Protein AF-A0A644VCB1-F1 (afdb_monomer_lite)

pLDDT: mean 90.89, std 13.9, range [33.66, 98.94]

Sequence (619 aa):
MIISIHKISQIKKRYLCLFLIILLVLPVFPAEDLDFEIKGLTIEVPFPDEVDDFCCFIENHLAKTGVNTILLRIDYHFNFNTHPEVSSSRALDIVQVKKIVKACKNNQIALVPLMNLLGHQSTAFHPHGLLKAYPEFDETGWIHYADSNSLRDKDGLYPGRLYKKSYCPSNRSLHKITESLISEIIDAFECNVFSAGMDEVLYIGECQQCKETGKTKAELFAAEVNRINKIVNKKKCNLWIWGDRLLNADQWGLGMWSASENSTHMAIQLIDKDITILDWHYKTAPLTPVYFAMNGFNVISCPGKYADVALNHMNNLITYKKSAEDNMQSLFKGYIVTHWGRSYNFMKEFVLEHQGLATDLETSAASFFAMQKKLNTYNQEQIIQKKRKSFNRSIYVSENGSDVNDGTKRQPVYTLNKAVNLSSSGDTIRIHGIVFSTDLIISNRRDLVLIGEGVNTTYLQPSKDLKKSKCRILNISNAGQVQIKDLTIRGGNAISQKHDHKFGGNIYVKNSELILENIQIEDGIAERGGGIYIDGTNKGKKHKFRHTRFKGNQTVSNLGSDCYITSNRYNETFIVVDEQTQSDNLNNKKQTSWFIKPHIIKETNKIQNCNIEYIKTIQ

Structure (mmCIF, N/CA/C/O backbone):
data_AF-A0A644VCB1-F1
#
_entry.id   AF-A0A644VCB1-F1
#
loop_
_atom_site.group_PDB
_atom_site.id
_atom_site.type_symbol
_atom_site.label_atom_id
_atom_site.label_alt_id
_atom_site.label_comp_id
_atom_site.label_asym_id
_atom_site.label_entity_id
_atom_site.label_seq_id
_atom_site.pdbx_PDB_ins_code
_atom_site.Cartn_x
_atom_site.Cartn_y
_atom_site.Cartn_z
_atom_site.occupancy
_atom_site.B_iso_or_equiv
_atom_site.auth_seq_id
_atom_site.auth_comp_id
_atom_site.auth_asym_id
_atom_site.auth_atom_id
_atom_site.pdbx_PDB_model_num
ATOM 1 N N . MET A 1 1 ? -59.896 -46.098 12.170 1.00 40.66 1 MET A N 1
ATOM 2 C CA . MET A 1 1 ? -58.878 -45.671 11.188 1.00 40.66 1 MET A CA 1
ATOM 3 C C . MET A 1 1 ? -58.224 -44.400 11.721 1.00 40.66 1 MET A C 1
ATOM 5 O O . MET A 1 1 ? -58.751 -43.310 11.561 1.00 40.66 1 MET A O 1
ATOM 9 N N . ILE A 1 2 ? -57.156 -44.587 12.502 1.00 44.47 2 ILE A N 1
ATOM 10 C CA . ILE A 1 2 ? -56.385 -43.550 13.200 1.00 44.47 2 ILE A CA 1
ATOM 11 C C . ILE A 1 2 ? -55.161 -43.253 12.341 1.00 44.47 2 ILE A C 1
ATOM 13 O O . ILE A 1 2 ? -54.218 -44.031 12.370 1.00 44.47 2 ILE A O 1
ATOM 17 N N . ILE A 1 3 ? -55.179 -42.162 11.580 1.00 34.78 3 ILE A N 1
ATOM 18 C CA . ILE A 1 3 ? -54.004 -41.513 10.972 1.00 34.78 3 ILE A CA 1
ATOM 19 C C . ILE A 1 3 ? -54.448 -40.058 10.728 1.00 34.78 3 ILE A C 1
ATOM 21 O O . ILE A 1 3 ? -55.492 -39.851 10.134 1.00 34.78 3 ILE A O 1
ATOM 25 N N . SER A 1 4 ? -53.786 -38.965 11.090 1.00 39.28 4 SER A N 1
ATOM 26 C CA . SER A 1 4 ? -52.688 -38.661 12.004 1.00 39.28 4 SER A CA 1
ATOM 27 C C . SER A 1 4 ? -52.606 -37.126 11.990 1.00 39.28 4 SER A C 1
ATOM 29 O O . SER A 1 4 ? -51.997 -36.534 11.099 1.00 39.28 4 SER A O 1
ATOM 31 N N . ILE A 1 5 ? -53.229 -36.453 12.966 1.00 42.09 5 ILE A N 1
ATOM 32 C CA . ILE A 1 5 ? -53.143 -34.983 13.147 1.00 42.09 5 ILE A CA 1
ATOM 33 C C . ILE A 1 5 ? -51.704 -34.553 13.541 1.00 42.09 5 ILE A C 1
ATOM 35 O O . ILE A 1 5 ? -51.363 -33.374 13.608 1.00 42.09 5 ILE A O 1
ATOM 39 N N . HIS A 1 6 ? -50.794 -35.517 13.705 1.00 43.31 6 HIS A N 1
ATOM 40 C CA . HIS A 1 6 ? -49.403 -35.319 14.094 1.00 43.31 6 HIS A CA 1
ATOM 41 C C . HIS A 1 6 ? -48.482 -34.786 12.977 1.00 43.31 6 HIS A C 1
ATOM 43 O O . HIS A 1 6 ? -47.441 -34.206 13.285 1.00 43.31 6 HIS A O 1
ATOM 49 N N . LYS A 1 7 ? -48.842 -34.910 11.688 1.00 40.31 7 LYS A N 1
ATOM 50 C CA . LYS A 1 7 ? -47.944 -34.507 10.580 1.00 40.31 7 LYS A CA 1
ATOM 51 C C . LYS A 1 7 ? -47.973 -33.016 10.215 1.00 40.31 7 LYS A C 1
ATOM 53 O O . LYS A 1 7 ? -46.977 -32.509 9.713 1.00 40.31 7 LYS A O 1
ATOM 58 N N . ILE A 1 8 ? -49.048 -32.283 10.516 1.00 40.53 8 ILE A N 1
ATOM 59 C CA . ILE A 1 8 ? -49.167 -30.853 10.143 1.00 40.53 8 ILE A CA 1
ATOM 60 C C . ILE A 1 8 ? -48.507 -29.926 11.191 1.00 40.53 8 ILE A C 1
ATOM 62 O O . ILE A 1 8 ? -48.035 -28.838 10.861 1.00 40.53 8 ILE A O 1
ATOM 66 N N . SER A 1 9 ? -48.370 -30.387 12.440 1.00 44.34 9 SER A N 1
ATOM 67 C CA . SER A 1 9 ? -47.735 -29.645 13.545 1.00 44.34 9 SER A CA 1
ATOM 68 C C . SER A 1 9 ? -46.199 -29.595 13.451 1.00 44.34 9 SER A C 1
ATOM 70 O O . SER A 1 9 ? -45.583 -28.570 13.751 1.00 44.34 9 SER A O 1
ATOM 72 N N . GLN A 1 10 ? -45.557 -30.664 12.962 1.00 44.41 10 GLN A N 1
ATOM 73 C CA . GLN A 1 10 ? -44.092 -30.708 12.837 1.00 44.41 10 GLN A CA 1
ATOM 74 C C . GLN A 1 10 ? -43.550 -29.899 11.650 1.00 44.41 10 GLN A C 1
ATOM 76 O O . GLN A 1 10 ? -42.448 -29.357 11.733 1.00 44.41 10 GLN A O 1
ATOM 81 N N . ILE A 1 11 ? -44.325 -29.762 10.570 1.00 45.88 11 ILE A N 1
ATOM 82 C CA . ILE A 1 11 ? -43.892 -29.049 9.361 1.00 45.88 11 ILE A CA 1
ATOM 83 C C . ILE A 1 11 ? -43.865 -27.531 9.612 1.00 45.88 11 ILE A C 1
ATOM 85 O O . ILE A 1 11 ? -42.873 -26.883 9.292 1.00 45.88 11 ILE A O 1
ATOM 89 N N . LYS A 1 12 ? -44.861 -26.960 10.310 1.00 42.44 12 LYS A N 1
ATOM 90 C CA . LYS A 1 12 ? -44.852 -25.527 10.673 1.00 42.44 12 LYS A CA 1
ATOM 91 C C . LYS A 1 12 ? -43.760 -25.159 11.690 1.00 42.44 12 LYS A C 1
ATOM 93 O O . LYS A 1 12 ? -43.195 -24.075 11.591 1.00 42.44 12 LYS A O 1
ATOM 98 N N . LYS A 1 13 ? -43.398 -26.060 12.616 1.00 43.19 13 LYS A N 1
ATOM 99 C CA . LYS A 1 13 ? -42.286 -25.834 13.565 1.00 43.19 13 LYS A CA 1
ATOM 100 C C . LYS A 1 13 ? -40.906 -25.867 12.898 1.00 43.19 13 LYS A C 1
ATOM 102 O O . LYS A 1 13 ? -40.042 -25.090 13.287 1.00 43.19 13 LYS A O 1
ATOM 107 N N . ARG A 1 14 ? -40.699 -26.705 11.872 1.00 45.50 14 ARG A N 1
ATOM 108 C CA . ARG A 1 14 ? -39.418 -26.774 11.141 1.00 45.50 14 ARG A CA 1
ATOM 109 C C . ARG A 1 14 ? -39.143 -25.531 10.291 1.00 45.50 14 ARG A C 1
ATOM 111 O O . ARG A 1 14 ? -38.015 -25.052 10.305 1.00 45.50 14 ARG A O 1
ATOM 118 N N . TYR A 1 15 ? -40.155 -24.968 9.629 1.00 46.84 15 TYR A N 1
ATOM 119 C CA . TYR A 1 15 ? -39.976 -23.732 8.856 1.00 46.84 15 TYR A CA 1
ATOM 120 C C . TYR A 1 15 ? -39.891 -22.482 9.738 1.00 46.84 15 TYR A C 1
ATOM 122 O O . TYR A 1 15 ? -39.108 -21.594 9.427 1.00 46.84 15 TYR A O 1
ATOM 130 N N . LEU A 1 16 ? -40.594 -22.437 10.877 1.00 44.12 16 LEU A N 1
ATOM 131 C CA . LEU A 1 16 ? -40.468 -21.328 11.830 1.00 44.12 16 LEU A CA 1
ATOM 132 C C . LEU A 1 16 ? -39.083 -21.312 12.507 1.00 44.12 16 LEU A C 1
ATOM 134 O O . LEU A 1 16 ? -38.507 -20.244 12.671 1.00 44.12 16 LEU A O 1
ATOM 138 N N . CYS A 1 17 ? -38.501 -22.479 12.818 1.00 43.59 17 CYS A N 1
ATOM 139 C CA . CYS A 1 17 ? -37.120 -22.569 13.306 1.00 43.59 17 CYS A CA 1
ATOM 140 C C . CYS A 1 17 ? -36.078 -22.221 12.230 1.00 43.59 17 CYS A C 1
ATOM 142 O O . CYS A 1 17 ? -35.104 -21.553 12.559 1.00 43.59 17 CYS A O 1
ATOM 144 N N . LEU A 1 18 ? -36.272 -22.601 10.957 1.00 40.84 18 LEU A N 1
ATOM 145 C CA . LEU A 1 18 ? -35.350 -22.196 9.883 1.00 40.84 18 LEU A CA 1
ATOM 146 C C . LEU A 1 18 ? -35.414 -20.687 9.593 1.00 40.84 18 LEU A C 1
ATOM 148 O O . LEU A 1 18 ? -34.377 -20.071 9.370 1.00 40.84 18 LEU A O 1
ATOM 152 N N . PHE A 1 19 ? -36.601 -20.075 9.650 1.00 41.50 19 PHE A N 1
ATOM 153 C CA . PHE A 1 19 ? -36.758 -18.633 9.428 1.00 41.50 19 PHE A CA 1
ATOM 154 C C . PHE A 1 19 ? -36.229 -17.796 10.607 1.00 41.50 19 PHE A C 1
ATOM 156 O O . PHE A 1 19 ? -35.664 -16.728 10.393 1.00 41.50 19 PHE A O 1
ATOM 163 N N . LEU A 1 20 ? -36.332 -18.299 11.848 1.00 40.00 20 LEU A N 1
ATOM 164 C CA . LEU A 1 20 ? -35.730 -17.658 13.026 1.00 40.00 20 LEU A CA 1
ATOM 165 C C . LEU A 1 20 ? -34.201 -17.801 13.088 1.00 40.00 20 LEU A C 1
ATOM 167 O O . LEU A 1 20 ? -33.546 -16.908 13.616 1.00 40.00 20 LEU A O 1
ATOM 171 N N . ILE A 1 21 ? -33.619 -18.874 12.541 1.00 40.72 21 ILE A N 1
ATOM 172 C CA . ILE A 1 21 ? -32.155 -19.043 12.493 1.00 40.72 21 ILE A CA 1
ATOM 173 C C . ILE A 1 21 ? -31.525 -18.127 11.429 1.00 40.72 21 ILE A C 1
ATOM 175 O O . ILE A 1 21 ? -30.433 -17.611 11.645 1.00 40.72 21 ILE A O 1
ATOM 179 N N . ILE A 1 22 ? -32.229 -17.849 10.326 1.00 36.19 22 ILE A N 1
ATOM 180 C CA . ILE A 1 22 ? -31.729 -16.969 9.254 1.00 36.19 22 ILE A CA 1
ATOM 181 C C . ILE A 1 22 ? -31.828 -15.475 9.631 1.00 36.19 22 ILE A C 1
ATOM 183 O O . ILE A 1 22 ? -31.007 -14.680 9.184 1.00 36.19 22 ILE A O 1
ATOM 187 N N . LEU A 1 23 ? -32.749 -15.084 10.520 1.00 38.03 23 LEU A N 1
ATOM 188 C CA . LEU A 1 23 ? -32.865 -13.700 11.018 1.00 38.03 23 LEU A CA 1
ATOM 189 C C . LEU A 1 23 ? -31.932 -13.357 12.198 1.00 38.03 23 LEU A C 1
ATOM 191 O O . LEU A 1 23 ? -31.845 -12.191 12.579 1.00 38.03 23 LEU A O 1
ATOM 195 N N . LEU A 1 24 ? -31.222 -14.338 12.770 1.00 36.50 24 LEU A N 1
ATOM 196 C CA . LEU A 1 24 ? -30.307 -14.148 13.910 1.00 36.50 24 LEU A CA 1
ATOM 197 C C . LEU A 1 24 ? -28.827 -14.020 13.522 1.00 36.50 24 LEU A C 1
ATOM 199 O O . LEU A 1 24 ? -27.982 -13.837 14.395 1.00 36.50 24 LEU A O 1
ATOM 203 N N . VAL A 1 25 ? -28.510 -14.053 12.228 1.00 36.47 25 VAL A N 1
ATOM 204 C CA . VAL A 1 25 ? -27.163 -13.779 11.719 1.00 36.47 25 VAL A CA 1
ATOM 205 C C . VAL A 1 25 ? -27.254 -12.621 10.736 1.00 36.47 25 VAL A C 1
ATOM 207 O O . VAL A 1 25 ? -27.062 -12.781 9.536 1.00 36.47 25 VAL A O 1
ATOM 210 N N . LEU A 1 26 ? -27.561 -11.424 11.242 1.00 33.97 26 LEU A N 1
ATOM 211 C CA . LEU A 1 26 ? -27.064 -10.241 10.549 1.00 33.97 26 LEU A CA 1
ATOM 212 C C . LEU A 1 26 ? -25.538 -10.315 10.661 1.00 33.97 26 LEU A C 1
ATOM 214 O O . LEU A 1 26 ? -25.033 -10.329 11.789 1.00 33.97 26 LEU A O 1
ATOM 218 N N . PRO A 1 27 ? -24.793 -10.405 9.547 1.00 33.66 27 PRO A N 1
ATOM 219 C CA . PRO A 1 27 ? -23.355 -10.261 9.607 1.00 33.66 27 PRO A CA 1
ATOM 220 C C . PRO A 1 27 ? -23.097 -8.858 10.153 1.00 33.66 27 PRO A C 1
ATOM 222 O O . PRO A 1 27 ? -23.294 -7.850 9.476 1.00 33.66 27 PRO A O 1
ATOM 225 N N . VAL A 1 28 ? -22.677 -8.781 11.415 1.00 37.81 28 VAL A N 1
ATOM 226 C CA . VAL A 1 28 ? -21.895 -7.641 11.872 1.00 37.81 28 VAL A CA 1
ATOM 227 C C . VAL A 1 28 ? -20.602 -7.774 11.093 1.00 37.81 28 VAL A C 1
ATOM 229 O O . VAL A 1 28 ? -19.677 -8.441 11.549 1.00 37.81 28 VAL A O 1
ATOM 232 N N . PHE A 1 29 ? -20.572 -7.232 9.876 1.00 36.34 29 PHE A N 1
ATOM 233 C CA . PHE A 1 29 ? -19.338 -7.142 9.126 1.00 36.34 29 PHE A CA 1
ATOM 234 C C . PHE A 1 29 ? -18.370 -6.365 10.028 1.00 36.34 29 PHE A C 1
ATOM 236 O O . PHE A 1 29 ? -18.670 -5.223 10.423 1.00 36.34 29 PHE A O 1
ATOM 243 N N . PRO A 1 30 ? -17.253 -6.971 10.478 1.00 44.34 30 PRO A N 1
ATOM 244 C CA . PRO A 1 30 ? -16.171 -6.162 11.002 1.00 44.34 30 PRO A CA 1
ATOM 245 C C . PRO A 1 30 ? -15.875 -5.097 9.941 1.00 44.34 30 PRO A C 1
ATOM 247 O O . PRO A 1 30 ? -16.006 -5.352 8.748 1.00 44.34 30 PRO A O 1
ATOM 250 N N . ALA A 1 31 ? -15.570 -3.876 10.388 1.00 49.31 31 ALA A N 1
ATOM 251 C CA . ALA A 1 31 ? -15.058 -2.908 9.430 1.00 49.31 31 ALA A CA 1
ATOM 252 C C . ALA A 1 31 ? -13.756 -3.542 8.954 1.00 49.31 31 ALA A C 1
ATOM 254 O O . ALA A 1 31 ? -12.942 -3.897 9.808 1.00 49.31 31 ALA A O 1
ATOM 255 N N . GLU A 1 32 ? -13.670 -3.825 7.662 1.00 62.38 32 GLU A N 1
ATOM 256 C CA . GLU A 1 32 ? -12.517 -4.499 7.091 1.00 62.38 32 GLU A CA 1
ATOM 257 C C . GLU A 1 32 ? -11.296 -3.621 7.374 1.00 62.38 32 GLU A C 1
ATOM 259 O O . GLU A 1 32 ? -11.372 -2.391 7.263 1.00 62.38 32 GLU A O 1
ATOM 264 N N . ASP A 1 33 ? -10.220 -4.236 7.863 1.00 81.31 33 ASP A N 1
ATOM 265 C CA . ASP A 1 33 ? -8.967 -3.520 8.061 1.00 81.31 33 ASP A CA 1
ATOM 266 C C . ASP A 1 33 ? -8.585 -2.869 6.729 1.00 81.31 33 ASP A C 1
ATOM 268 O O . ASP A 1 33 ? -8.744 -3.473 5.666 1.00 81.31 33 ASP A O 1
ATOM 272 N N . LEU A 1 34 ? -8.113 -1.620 6.771 1.00 88.62 34 LEU A N 1
ATOM 273 C CA . LEU A 1 34 ? -7.660 -0.969 5.553 1.00 88.62 34 LEU A CA 1
ATOM 274 C C . LEU A 1 34 ? -6.485 -1.773 4.998 1.00 88.62 34 LEU A C 1
ATOM 276 O O . LEU A 1 34 ? -5.460 -1.917 5.670 1.00 88.62 34 LEU A O 1
ATOM 280 N N . ASP A 1 35 ? -6.631 -2.249 3.770 1.00 91.44 35 ASP A N 1
ATOM 281 C CA . ASP A 1 35 ? -5.588 -2.956 3.042 1.00 91.44 35 ASP A CA 1
ATOM 282 C C . ASP A 1 35 ? -5.525 -2.481 1.584 1.00 91.44 35 ASP A C 1
ATOM 284 O O . ASP A 1 35 ? -6.400 -1.757 1.094 1.00 91.44 35 ASP A O 1
ATOM 288 N N . PHE A 1 36 ? -4.457 -2.871 0.896 1.00 94.56 36 PHE A N 1
ATOM 289 C CA . PHE A 1 36 ? -4.221 -2.542 -0.502 1.00 94.56 36 PHE A CA 1
ATOM 290 C C . PHE A 1 36 ? -4.156 -3.803 -1.354 1.00 94.56 36 PHE A C 1
ATOM 292 O O . PHE A 1 36 ? -3.570 -4.809 -0.954 1.00 94.56 36 PHE A O 1
ATOM 299 N N . GLU A 1 37 ? -4.718 -3.706 -2.560 1.00 96.12 37 GLU A N 1
ATOM 300 C CA . GLU A 1 37 ? -4.681 -4.768 -3.569 1.00 96.12 37 GLU A CA 1
ATOM 301 C C . GLU A 1 37 ? -3.230 -5.147 -3.898 1.00 96.12 37 GLU A C 1
ATOM 303 O O . GLU A 1 37 ? -2.906 -6.326 -4.010 1.00 96.12 37 GLU A O 1
ATOM 308 N N . ILE A 1 38 ? -2.339 -4.151 -3.966 1.00 98.12 38 ILE A N 1
ATOM 309 C CA . ILE A 1 38 ? -0.922 -4.327 -4.287 1.00 98.12 38 ILE A CA 1
ATOM 310 C C . ILE A 1 38 ? -0.049 -3.835 -3.132 1.00 98.12 38 ILE A C 1
ATOM 312 O O . ILE A 1 38 ? -0.052 -2.655 -2.773 1.00 98.12 38 ILE A O 1
ATOM 316 N N . LYS A 1 39 ? 0.741 -4.761 -2.584 1.00 97.75 39 LYS A N 1
ATOM 317 C CA . LYS A 1 39 ? 1.805 -4.522 -1.605 1.00 97.75 39 LYS A CA 1
ATOM 318 C C . LYS A 1 39 ? 3.058 -5.203 -2.127 1.00 97.75 39 LYS A C 1
ATOM 320 O O . LYS A 1 39 ? 3.214 -6.417 -1.976 1.00 97.75 39 LYS A O 1
ATOM 325 N N . GLY A 1 40 ? 3.913 -4.440 -2.796 1.00 97.56 40 GLY A N 1
ATOM 326 C CA . GLY A 1 40 ? 5.020 -5.022 -3.539 1.00 97.56 40 GLY A CA 1
ATOM 327 C C . GLY A 1 40 ? 6.369 -4.354 -3.360 1.00 97.56 40 GLY A C 1
ATOM 328 O O . GLY A 1 40 ? 6.531 -3.353 -2.658 1.00 97.56 40 GLY A O 1
ATOM 329 N N . LEU A 1 41 ? 7.345 -4.954 -4.032 1.00 97.44 41 LEU A N 1
ATOM 330 C CA . LEU A 1 41 ? 8.732 -4.512 -4.109 1.00 97.44 41 LEU A CA 1
ATOM 331 C C . LEU A 1 41 ? 9.217 -4.669 -5.549 1.00 97.44 41 LEU A C 1
ATOM 333 O O . LEU A 1 41 ? 8.837 -5.630 -6.223 1.00 97.44 41 LEU A O 1
ATOM 337 N N . THR A 1 42 ? 10.081 -3.766 -6.006 1.00 97.19 42 THR A N 1
ATOM 338 C CA . THR A 1 42 ? 10.921 -4.061 -7.177 1.00 97.19 42 THR A CA 1
ATOM 339 C C . THR A 1 42 ? 12.223 -4.680 -6.734 1.00 97.19 42 THR A C 1
ATOM 341 O O . THR A 1 42 ? 12.829 -4.232 -5.764 1.00 97.19 42 THR A O 1
ATOM 344 N N . ILE A 1 43 ? 12.663 -5.701 -7.459 1.00 96.12 43 ILE A N 1
ATOM 345 C CA . ILE A 1 43 ? 13.941 -6.366 -7.213 1.00 96.12 43 ILE A CA 1
ATOM 346 C C . ILE A 1 43 ? 14.532 -6.742 -8.574 1.00 96.12 43 ILE A C 1
ATOM 348 O O . ILE A 1 43 ? 13.794 -7.063 -9.504 1.00 96.12 43 ILE A O 1
ATOM 352 N N . GLU A 1 44 ? 15.854 -6.664 -8.722 1.00 97.12 44 GLU A N 1
ATOM 353 C CA . GLU A 1 44 ? 16.533 -7.244 -9.887 1.00 97.12 44 GLU A CA 1
ATOM 354 C C . GLU A 1 44 ? 16.374 -8.769 -9.902 1.00 97.12 44 GLU A C 1
ATOM 356 O O . GLU A 1 44 ? 16.271 -9.405 -8.852 1.00 97.12 44 GLU A O 1
ATOM 361 N N . VAL A 1 45 ? 16.371 -9.377 -11.081 1.00 97.38 45 VAL A N 1
ATOM 362 C CA . VAL A 1 45 ? 16.502 -10.829 -11.193 1.00 97.38 45 VAL A CA 1
ATOM 363 C C . VAL A 1 45 ? 17.839 -11.297 -10.579 1.00 97.38 45 VAL A C 1
ATOM 365 O O . VAL A 1 45 ? 18.856 -10.615 -10.734 1.00 97.38 45 VAL A O 1
ATOM 368 N N . PRO A 1 46 ? 17.881 -12.414 -9.823 1.00 98.00 46 PRO A N 1
ATOM 369 C CA . PRO A 1 46 ? 19.141 -12.965 -9.324 1.00 98.00 46 PRO A CA 1
ATOM 370 C C . PRO A 1 46 ? 20.021 -13.472 -10.465 1.00 98.00 46 PRO A C 1
ATOM 372 O O . PRO A 1 46 ? 19.530 -13.813 -11.543 1.00 98.00 46 PRO A O 1
ATOM 375 N N . PHE A 1 47 ? 21.323 -13.590 -10.210 1.00 97.38 47 PHE A N 1
ATOM 376 C CA . PHE A 1 47 ? 22.173 -14.354 -11.115 1.00 97.38 47 PHE A CA 1
ATOM 377 C C . PHE A 1 47 ? 21.859 -15.859 -11.061 1.00 97.38 47 PHE A C 1
ATOM 379 O O . PHE A 1 47 ? 21.306 -16.331 -10.067 1.00 97.38 47 PHE A O 1
ATOM 386 N N . PRO A 1 48 ? 22.235 -16.630 -12.103 1.00 97.81 48 PRO A N 1
ATOM 387 C CA . PRO A 1 48 ? 22.027 -18.079 -12.182 1.00 97.81 48 PRO A CA 1
ATOM 388 C C . PRO A 1 48 ? 22.375 -18.879 -10.912 1.00 97.81 48 PRO A C 1
ATOM 390 O O . PRO A 1 48 ? 21.639 -19.778 -10.511 1.00 97.81 48 PRO A O 1
ATOM 393 N N . ASP A 1 49 ? 23.492 -18.539 -10.279 1.00 97.50 49 ASP A N 1
ATOM 394 C CA . ASP A 1 49 ? 24.046 -19.126 -9.055 1.00 97.50 49 ASP A CA 1
ATOM 395 C C . ASP A 1 49 ? 23.382 -18.621 -7.761 1.00 97.50 49 ASP A C 1
ATOM 397 O O . ASP A 1 49 ? 23.578 -19.215 -6.708 1.00 97.50 49 ASP A O 1
ATOM 401 N N . GLU A 1 50 ? 22.561 -17.572 -7.836 1.00 98.00 50 GLU A N 1
ATOM 402 C CA . GLU A 1 50 ? 21.846 -16.956 -6.707 1.00 98.00 50 GLU A CA 1
ATOM 403 C C . GLU A 1 50 ? 20.343 -17.325 -6.695 1.00 98.00 50 GLU A C 1
ATOM 405 O O . GLU A 1 50 ? 19.599 -16.900 -5.811 1.00 98.00 50 GLU A O 1
ATOM 410 N N . VAL A 1 51 ? 19.861 -18.112 -7.670 1.00 98.56 51 VAL A N 1
ATOM 411 C CA . VAL A 1 51 ? 18.428 -18.448 -7.830 1.00 98.56 51 VAL A CA 1
ATOM 412 C C . VAL A 1 51 ? 17.867 -19.205 -6.627 1.00 98.56 51 VAL A C 1
ATOM 414 O O . VAL A 1 51 ? 16.749 -18.920 -6.195 1.00 98.56 51 VAL A O 1
ATOM 417 N N . ASP A 1 52 ? 18.617 -20.165 -6.084 1.00 98.56 52 ASP A N 1
ATOM 418 C CA . ASP A 1 52 ? 18.147 -20.968 -4.950 1.00 98.56 52 ASP A CA 1
ATOM 419 C C . ASP A 1 52 ? 18.077 -20.121 -3.663 1.00 98.56 52 ASP A C 1
ATOM 421 O O . ASP A 1 52 ? 17.089 -20.208 -2.929 1.00 98.56 52 ASP A O 1
ATOM 425 N N . ASP A 1 53 ? 19.039 -19.215 -3.448 1.00 98.50 53 ASP A N 1
ATOM 426 C CA . ASP A 1 53 ? 19.000 -18.230 -2.356 1.00 98.50 53 ASP A CA 1
ATOM 427 C C . ASP A 1 53 ? 17.809 -17.275 -2.504 1.00 98.50 53 ASP A C 1
ATOM 429 O O . ASP A 1 53 ? 17.114 -16.987 -1.529 1.00 98.50 53 ASP A O 1
ATOM 433 N N . PHE A 1 54 ? 17.519 -16.832 -3.730 1.00 98.56 54 PHE A N 1
ATOM 434 C CA . PHE A 1 54 ? 16.368 -15.979 -4.022 1.00 98.56 54 PHE A CA 1
ATOM 435 C C . PHE A 1 54 ? 15.032 -16.678 -3.743 1.00 98.56 54 PHE A C 1
ATOM 437 O O . PHE A 1 54 ? 14.135 -16.088 -3.138 1.00 98.56 54 PHE A O 1
ATOM 444 N N . CYS A 1 55 ? 14.900 -17.955 -4.113 1.00 98.69 55 CYS A N 1
ATOM 445 C CA . CYS A 1 55 ? 13.712 -18.749 -3.789 1.00 98.69 55 CYS A CA 1
ATOM 446 C C . CYS A 1 55 ? 13.566 -18.939 -2.270 1.00 98.69 55 CYS A C 1
ATOM 448 O O . CYS A 1 55 ? 12.483 -18.726 -1.723 1.00 98.69 55 CYS A O 1
ATOM 450 N N . CYS A 1 56 ? 14.664 -19.254 -1.575 1.00 98.25 56 CYS A N 1
ATOM 451 C CA . CYS A 1 56 ? 14.694 -19.370 -0.118 1.00 98.25 56 CYS A CA 1
ATOM 452 C C . CYS A 1 56 ? 14.284 -18.055 0.566 1.00 98.25 56 CYS A C 1
ATOM 454 O O . CYS A 1 56 ? 13.504 -18.065 1.521 1.00 98.25 56 CYS A O 1
ATOM 456 N N . PHE A 1 57 ? 14.757 -16.917 0.055 1.00 98.31 57 PHE A N 1
ATOM 457 C CA . PHE A 1 57 ? 14.372 -15.591 0.524 1.00 98.31 57 PHE A CA 1
ATOM 458 C C . PHE A 1 57 ? 12.866 -15.338 0.375 1.00 98.31 57 PHE A C 1
ATOM 460 O O . PHE A 1 57 ? 12.227 -14.889 1.334 1.00 98.31 57 PHE A O 1
ATOM 467 N N . ILE A 1 58 ? 12.291 -15.661 -0.790 1.00 98.44 58 ILE A N 1
ATOM 468 C CA . ILE A 1 58 ? 10.851 -15.520 -1.041 1.00 98.44 58 ILE A CA 1
ATOM 469 C C . ILE A 1 58 ? 10.048 -16.305 0.003 1.00 98.44 58 ILE A C 1
ATOM 471 O O . ILE A 1 58 ? 9.171 -15.746 0.662 1.00 98.44 58 ILE A O 1
ATOM 475 N N . GLU A 1 59 ? 10.377 -17.584 0.176 1.00 97.56 59 GLU A N 1
ATOM 476 C CA . GLU A 1 59 ? 9.633 -18.518 1.027 1.00 97.56 59 GLU A CA 1
ATOM 477 C C . GLU A 1 59 ? 9.782 -18.204 2.522 1.00 97.56 59 GLU A C 1
ATOM 479 O O . GLU A 1 59 ? 8.814 -18.245 3.284 1.00 97.56 59 GLU A O 1
ATOM 484 N N . ASN A 1 60 ? 10.996 -17.873 2.966 1.00 95.75 60 ASN A N 1
ATOM 485 C CA . ASN A 1 60 ? 11.303 -17.805 4.393 1.00 95.75 60 ASN A CA 1
ATOM 486 C C . ASN A 1 60 ? 11.231 -16.406 4.991 1.00 95.75 60 ASN A C 1
ATOM 488 O O . ASN A 1 60 ? 11.063 -16.300 6.212 1.00 95.75 60 ASN A O 1
ATOM 492 N N . HIS A 1 61 ? 11.338 -15.363 4.168 1.00 95.69 61 HIS A N 1
ATOM 493 C CA . HIS A 1 61 ? 11.364 -13.977 4.624 1.00 95.69 61 HIS A CA 1
ATOM 494 C C . HIS A 1 61 ? 10.257 -13.161 3.976 1.00 95.69 61 HIS A C 1
ATOM 496 O O . HIS A 1 61 ? 9.387 -12.655 4.681 1.00 95.69 61 HIS A O 1
ATOM 502 N N . LEU A 1 62 ? 10.245 -13.065 2.648 1.00 96.19 62 LEU A N 1
ATOM 503 C CA . LEU A 1 62 ? 9.354 -12.143 1.953 1.00 96.19 62 LEU A CA 1
ATOM 504 C C . LEU A 1 62 ? 7.872 -12.475 2.182 1.00 96.19 62 LEU A C 1
ATOM 506 O O . LEU A 1 62 ? 7.102 -11.604 2.592 1.00 96.19 62 LEU A O 1
ATOM 510 N N . ALA A 1 63 ? 7.486 -13.743 2.010 1.00 95.00 63 ALA A N 1
ATOM 511 C CA . ALA A 1 63 ? 6.105 -14.206 2.160 1.00 95.00 63 ALA A CA 1
ATOM 512 C C . ALA A 1 63 ? 5.521 -13.950 3.562 1.00 95.00 63 ALA A C 1
ATOM 514 O O . ALA A 1 63 ? 4.321 -13.728 3.716 1.00 95.00 63 ALA A O 1
ATOM 515 N N . LYS A 1 64 ? 6.367 -13.899 4.600 1.00 94.06 64 LYS A N 1
ATOM 516 C CA . LYS A 1 64 ? 5.944 -13.656 5.992 1.00 94.06 64 LYS A CA 1
ATOM 517 C C . LYS A 1 64 ? 5.619 -12.193 6.290 1.00 94.06 64 LYS A C 1
ATOM 519 O O . LYS A 1 64 ? 5.216 -11.873 7.405 1.00 94.06 64 LYS A O 1
ATOM 524 N N . THR A 1 65 ? 5.809 -11.304 5.319 1.00 93.00 65 THR A N 1
ATOM 525 C CA . THR A 1 65 ? 5.620 -9.859 5.493 1.00 93.00 65 THR A CA 1
ATOM 526 C C . THR A 1 65 ? 4.353 -9.324 4.841 1.00 93.00 65 THR A C 1
ATOM 528 O O . THR A 1 65 ? 4.135 -8.124 4.881 1.00 93.00 65 THR A O 1
ATOM 531 N N . GLY A 1 66 ? 3.521 -10.171 4.228 1.00 91.19 66 GLY A N 1
ATOM 532 C CA . GLY A 1 66 ? 2.307 -9.721 3.538 1.00 91.19 66 GLY A CA 1
ATOM 533 C C . GLY A 1 66 ? 2.551 -9.070 2.170 1.00 91.19 66 GLY A C 1
ATOM 534 O O . GLY A 1 66 ? 1.607 -8.527 1.594 1.00 91.19 66 GLY A O 1
ATOM 535 N N . VAL A 1 67 ? 3.782 -9.134 1.640 1.00 96.50 67 VAL A N 1
ATOM 536 C CA . VAL A 1 67 ? 4.052 -8.846 0.223 1.00 96.50 67 VAL A CA 1
ATOM 537 C C . VAL A 1 67 ? 3.271 -9.821 -0.641 1.00 96.50 67 VAL A C 1
ATOM 539 O O . VAL A 1 67 ? 3.318 -11.027 -0.416 1.00 96.50 67 VAL A O 1
ATOM 542 N N . ASN A 1 68 ? 2.592 -9.289 -1.651 1.00 97.81 68 ASN A N 1
ATOM 543 C CA . ASN A 1 68 ? 1.816 -10.077 -2.603 1.00 97.81 68 ASN A CA 1
ATOM 544 C C . ASN A 1 68 ? 2.248 -9.858 -4.058 1.00 97.81 68 ASN A C 1
ATOM 546 O O . ASN A 1 68 ? 1.712 -10.512 -4.943 1.00 97.81 68 ASN A O 1
ATOM 550 N N . THR A 1 69 ? 3.197 -8.954 -4.319 1.00 98.75 69 THR A N 1
ATOM 551 C CA . THR A 1 69 ? 3.633 -8.607 -5.677 1.00 98.75 69 THR A CA 1
ATOM 552 C C . THR A 1 69 ? 5.142 -8.373 -5.723 1.00 98.75 69 THR A C 1
ATOM 554 O O . THR A 1 69 ? 5.674 -7.586 -4.942 1.00 98.75 69 THR A O 1
ATOM 557 N N . ILE A 1 70 ? 5.837 -9.006 -6.667 1.00 98.69 70 ILE A N 1
ATOM 558 C CA . ILE A 1 70 ? 7.233 -8.699 -7.006 1.00 98.69 70 ILE A CA 1
ATOM 559 C C . ILE A 1 70 ? 7.264 -8.152 -8.427 1.00 98.69 70 ILE A C 1
ATOM 561 O O . ILE A 1 70 ? 6.907 -8.858 -9.368 1.00 98.69 70 ILE A O 1
ATOM 565 N N . LEU A 1 71 ? 7.738 -6.917 -8.583 1.00 98.81 71 LEU A N 1
ATOM 566 C CA . LEU A 1 71 ? 8.083 -6.349 -9.882 1.00 98.81 71 LEU A CA 1
ATOM 567 C C . LEU A 1 71 ? 9.553 -6.682 -10.180 1.00 98.81 71 LEU A C 1
ATOM 569 O O . LEU A 1 71 ? 10.475 -6.019 -9.704 1.00 98.81 71 LEU A O 1
ATOM 573 N N . LEU A 1 72 ? 9.770 -7.777 -10.906 1.00 98.69 72 LEU A N 1
ATOM 574 C CA . LEU A 1 72 ? 11.087 -8.369 -11.121 1.00 98.69 72 LEU A CA 1
ATOM 575 C C . LEU A 1 72 ? 11.750 -7.765 -12.360 1.00 98.69 72 LEU A C 1
ATOM 577 O O . LEU A 1 72 ? 11.315 -8.026 -13.479 1.00 98.69 72 LEU A O 1
ATOM 581 N N . ARG A 1 73 ? 12.820 -6.990 -12.176 1.00 97.81 73 ARG A N 1
ATOM 582 C CA . ARG A 1 73 ? 13.581 -6.398 -13.286 1.00 97.81 73 ARG A CA 1
ATOM 583 C C . ARG A 1 73 ? 14.450 -7.464 -13.940 1.00 97.81 73 ARG A C 1
ATOM 585 O O . ARG A 1 73 ? 15.443 -7.897 -13.361 1.00 97.81 73 ARG A O 1
ATOM 592 N N . ILE A 1 74 ? 14.027 -7.900 -15.118 1.00 96.50 74 ILE A N 1
ATOM 593 C CA . ILE A 1 74 ? 14.678 -8.940 -15.915 1.00 96.50 74 ILE A CA 1
ATOM 594 C C . ILE A 1 74 ? 15.485 -8.307 -17.039 1.00 96.50 74 ILE A C 1
ATOM 596 O O . ILE A 1 74 ? 16.597 -8.753 -17.298 1.00 96.50 74 ILE A O 1
ATOM 600 N N . ASP A 1 75 ? 14.947 -7.279 -17.702 1.00 95.06 75 ASP A N 1
ATOM 601 C CA . ASP A 1 75 ? 15.559 -6.668 -18.886 1.00 95.06 75 ASP A CA 1
ATOM 602 C C . ASP A 1 75 ? 16.047 -7.744 -19.879 1.00 95.06 75 ASP A C 1
ATOM 604 O O . ASP A 1 75 ? 15.253 -8.543 -20.373 1.00 95.06 75 ASP A O 1
ATOM 608 N N . TYR A 1 76 ? 17.356 -7.815 -20.130 1.00 97.19 76 TYR A N 1
ATOM 609 C CA . TYR A 1 76 ? 17.981 -8.786 -21.033 1.00 97.19 76 TYR A CA 1
ATOM 610 C C . TYR A 1 76 ? 18.644 -9.970 -20.301 1.00 97.19 76 TYR A C 1
ATOM 612 O O . TYR A 1 76 ? 19.461 -10.699 -20.868 1.00 97.19 76 TYR A O 1
ATOM 620 N N . HIS A 1 77 ? 18.324 -10.182 -19.024 1.00 97.44 77 HIS A N 1
ATOM 621 C CA . HIS A 1 77 ? 18.840 -11.264 -18.177 1.00 97.44 77 HIS A CA 1
ATOM 622 C C . HIS A 1 77 ? 17.999 -12.549 -18.260 1.00 97.44 77 HIS A C 1
ATOM 624 O O . HIS A 1 77 ? 17.852 -13.282 -17.283 1.00 97.44 77 HIS A O 1
ATOM 630 N N . PHE A 1 78 ? 17.497 -12.859 -19.455 1.00 98.12 78 PHE A N 1
ATOM 631 C CA . PHE A 1 78 ? 16.810 -14.104 -19.787 1.00 98.12 78 PHE A CA 1
ATOM 632 C C . PHE A 1 78 ? 17.356 -14.677 -21.102 1.00 98.12 78 PHE A C 1
ATOM 634 O O . PHE A 1 78 ? 17.685 -13.921 -22.019 1.00 98.12 78 PHE A O 1
ATOM 641 N N . ASN A 1 79 ? 17.515 -16.000 -21.173 1.00 97.56 79 ASN A N 1
ATOM 642 C CA . ASN A 1 79 ? 17.998 -16.699 -22.363 1.00 97.56 79 ASN A CA 1
ATOM 643 C C . ASN A 1 79 ? 16.854 -16.854 -23.366 1.00 97.56 79 ASN A C 1
ATOM 645 O O . ASN A 1 79 ? 16.077 -17.805 -23.288 1.00 97.56 79 ASN A O 1
ATOM 649 N N . PHE A 1 80 ? 16.762 -15.904 -24.296 1.00 98.00 80 PHE A N 1
ATOM 650 C CA . PHE A 1 80 ? 15.744 -15.900 -25.336 1.00 98.00 80 PHE A CA 1
ATOM 651 C C . PHE A 1 80 ? 16.065 -16.954 -26.395 1.00 98.00 80 PHE A C 1
ATOM 653 O O . PHE A 1 80 ? 17.178 -17.015 -26.911 1.00 98.00 80 PHE A O 1
ATOM 660 N N . ASN A 1 81 ? 15.074 -17.755 -26.767 1.00 97.44 81 ASN A N 1
ATOM 661 C CA . ASN A 1 81 ? 15.166 -18.699 -27.876 1.00 97.44 81 ASN A CA 1
ATOM 662 C C . ASN A 1 81 ? 14.934 -18.002 -29.216 1.00 97.44 81 ASN A C 1
ATOM 664 O O . ASN A 1 81 ? 15.537 -18.375 -30.220 1.00 97.44 81 ASN A O 1
ATOM 668 N N . THR A 1 82 ? 14.041 -17.008 -29.238 1.00 97.19 82 THR A N 1
ATOM 669 C CA . THR A 1 82 ? 13.677 -16.276 -30.460 1.00 97.19 82 THR A CA 1
ATOM 670 C C . THR A 1 82 ? 14.785 -15.338 -30.939 1.00 97.19 82 THR A C 1
ATOM 672 O O . THR A 1 82 ? 15.003 -15.239 -32.144 1.00 97.19 82 THR A O 1
ATOM 675 N N . HIS A 1 83 ? 15.496 -14.702 -30.002 1.00 97.56 83 HIS A N 1
ATOM 676 C CA . HIS A 1 83 ? 16.595 -13.763 -30.260 1.00 97.56 83 HIS A CA 1
ATOM 677 C C . HIS A 1 83 ? 17.748 -13.947 -29.254 1.00 97.56 83 HIS A C 1
ATOM 679 O O . HIS A 1 83 ? 17.951 -13.089 -28.386 1.00 97.56 83 HIS A O 1
ATOM 685 N N . PRO A 1 84 ? 18.507 -15.059 -29.326 1.00 97.75 84 PRO A N 1
ATOM 686 C CA . PRO A 1 84 ? 19.589 -15.348 -28.379 1.00 97.75 84 PRO A CA 1
ATOM 687 C C . PRO A 1 84 ? 20.673 -14.261 -28.322 1.00 97.75 84 PRO A C 1
ATOM 689 O O . PRO A 1 84 ? 21.309 -14.061 -27.290 1.00 97.75 84 PRO A O 1
ATOM 692 N N . GLU A 1 85 ? 20.881 -13.530 -29.418 1.00 97.69 85 GLU A N 1
ATOM 693 C CA . GLU A 1 85 ? 21.844 -12.431 -29.535 1.00 97.69 85 GLU A CA 1
ATOM 694 C C . GLU A 1 85 ? 21.547 -11.229 -28.621 1.00 97.69 85 GLU A C 1
ATOM 696 O O . GLU A 1 85 ? 22.450 -10.440 -28.332 1.00 97.69 85 GLU A O 1
ATOM 701 N N . VAL A 1 86 ? 20.305 -11.098 -28.146 1.00 97.81 86 VAL A N 1
ATOM 702 C CA . VAL A 1 86 ? 19.869 -10.032 -27.232 1.00 97.81 86 VAL A CA 1
ATOM 703 C C . VAL A 1 86 ? 20.189 -10.375 -25.770 1.00 97.81 86 VAL A C 1
ATOM 705 O O . VAL A 1 86 ? 20.319 -9.474 -24.940 1.00 97.81 86 VAL A O 1
ATOM 708 N N . SER A 1 87 ? 20.355 -11.656 -25.432 1.00 97.50 87 SER A N 1
ATOM 709 C CA . SER A 1 87 ? 20.596 -12.102 -24.058 1.00 97.50 87 SER A CA 1
ATOM 710 C C . SER A 1 87 ? 21.935 -11.611 -23.493 1.00 97.50 87 SER A C 1
ATOM 712 O O . SER A 1 87 ? 22.975 -11.575 -24.155 1.00 97.50 87 SER A O 1
ATOM 714 N N . SER A 1 88 ? 21.919 -11.246 -22.213 1.00 93.69 88 SER A N 1
ATOM 715 C CA . SER A 1 88 ? 23.127 -10.923 -21.448 1.00 93.69 88 SER A CA 1
ATOM 716 C C . SER A 1 88 ? 23.920 -12.180 -21.060 1.00 93.69 88 SER A C 1
ATOM 718 O O . SER A 1 88 ? 23.395 -13.289 -21.022 1.00 93.69 88 SER A O 1
ATOM 720 N N . SER A 1 89 ? 25.199 -12.014 -20.709 1.00 90.31 89 SER A N 1
ATOM 721 C CA . SER A 1 89 ? 26.112 -13.134 -20.419 1.00 90.31 89 SER A CA 1
ATOM 722 C C . SER A 1 89 ? 25.773 -13.955 -19.168 1.00 90.31 89 SER A C 1
ATOM 724 O O . SER A 1 89 ? 26.231 -15.087 -19.049 1.00 90.31 89 SER A O 1
ATOM 726 N N . ARG A 1 90 ? 24.998 -13.402 -18.226 1.00 92.88 90 ARG A N 1
ATOM 727 C CA . ARG A 1 90 ? 24.529 -14.088 -17.005 1.00 92.88 90 ARG A CA 1
ATOM 728 C C . ARG A 1 90 ? 23.003 -14.161 -16.956 1.00 92.88 90 ARG A C 1
ATOM 730 O O . ARG A 1 90 ? 22.405 -13.963 -15.904 1.00 92.88 90 ARG A O 1
ATOM 737 N N . ALA A 1 91 ? 22.383 -14.372 -18.109 1.00 97.19 91 ALA A N 1
ATOM 738 C CA . ALA A 1 91 ? 20.945 -14.527 -18.223 1.00 97.19 91 ALA A CA 1
ATOM 739 C C . ALA A 1 91 ? 20.457 -15.859 -17.627 1.00 97.19 91 ALA A C 1
ATOM 741 O O . ALA A 1 91 ? 21.153 -16.875 -17.693 1.00 97.19 91 ALA A O 1
ATOM 742 N N . LEU A 1 92 ? 19.251 -15.844 -17.055 1.00 98.44 92 LEU A N 1
ATOM 743 C CA . LEU A 1 92 ? 18.605 -17.048 -16.540 1.00 98.44 92 LEU A CA 1
ATOM 744 C C . LEU A 1 92 ? 18.125 -17.950 -17.676 1.00 98.44 92 LEU A C 1
ATOM 746 O O . LEU A 1 92 ? 17.603 -17.476 -18.688 1.00 98.44 92 LEU A O 1
ATOM 750 N N . ASP A 1 93 ? 18.233 -19.259 -17.469 1.00 97.81 93 ASP A N 1
ATOM 751 C CA . ASP A 1 93 ? 17.542 -20.242 -18.297 1.00 97.81 93 ASP A CA 1
ATOM 752 C C . ASP A 1 93 ? 16.086 -20.467 -17.847 1.00 97.81 93 ASP A C 1
ATOM 754 O O . ASP A 1 93 ? 15.630 -20.002 -16.795 1.00 97.81 93 ASP A O 1
ATOM 758 N N . ILE A 1 94 ? 15.329 -21.207 -18.660 1.00 98.06 94 ILE A N 1
ATOM 759 C CA . ILE A 1 94 ? 13.924 -21.502 -18.371 1.00 98.06 94 ILE A CA 1
ATOM 760 C C . ILE A 1 94 ? 13.745 -22.314 -17.081 1.00 98.06 94 ILE A C 1
ATOM 762 O O . ILE A 1 94 ? 12.776 -22.095 -16.360 1.00 98.06 94 ILE A O 1
ATOM 766 N N . VAL A 1 95 ? 14.667 -23.223 -16.747 1.00 98.44 95 VAL A N 1
ATOM 767 C CA . VAL A 1 95 ? 14.568 -24.072 -15.548 1.00 98.44 95 VAL A CA 1
ATOM 768 C C . VAL A 1 95 ? 14.674 -23.210 -14.291 1.00 98.44 95 VAL A C 1
ATOM 770 O O . VAL A 1 95 ? 13.883 -23.365 -13.359 1.00 98.44 95 VAL A O 1
ATOM 773 N N . GLN A 1 96 ? 15.601 -22.257 -14.287 1.00 98.75 96 GLN A N 1
ATOM 774 C CA . GLN A 1 96 ? 15.795 -21.278 -13.224 1.00 98.75 96 GLN A CA 1
ATOM 775 C C . GLN A 1 96 ? 14.596 -20.345 -13.079 1.00 98.75 96 GLN A C 1
ATOM 777 O O . GLN A 1 96 ? 14.104 -20.157 -11.966 1.00 98.75 96 GLN A O 1
ATOM 782 N N . VAL A 1 97 ? 14.059 -19.828 -14.188 1.00 98.69 97 VAL A N 1
ATOM 783 C CA . VAL A 1 97 ? 12.827 -19.024 -14.155 1.00 98.69 97 VAL A CA 1
ATOM 784 C C . VAL A 1 97 ? 11.673 -19.823 -13.546 1.00 98.69 97 VAL A C 1
ATOM 786 O O . VAL A 1 97 ? 10.987 -19.321 -12.654 1.00 98.69 97 VAL A O 1
ATOM 789 N N . LYS A 1 98 ? 11.487 -21.095 -13.931 1.00 98.69 98 LYS A N 1
ATOM 790 C CA . LYS A 1 98 ? 10.425 -21.939 -13.358 1.00 98.69 98 LYS A CA 1
ATOM 791 C C . LYS A 1 98 ? 10.595 -22.193 -11.857 1.00 98.69 98 LYS A C 1
ATOM 793 O O . LYS A 1 98 ? 9.582 -22.323 -11.167 1.00 98.69 98 LYS A O 1
ATOM 798 N N . LYS A 1 99 ? 11.823 -22.210 -11.320 1.00 98.81 99 LYS A N 1
ATOM 799 C CA . LYS A 1 99 ? 12.042 -22.250 -9.860 1.00 98.81 99 LYS A CA 1
ATOM 800 C C . LYS A 1 99 ? 11.473 -21.003 -9.177 1.00 98.81 99 LYS A C 1
ATOM 802 O O . LYS A 1 99 ? 10.696 -21.141 -8.234 1.00 98.81 99 LYS A O 1
ATOM 807 N N . ILE A 1 100 ? 11.780 -19.812 -9.697 1.00 98.81 100 ILE A N 1
ATOM 808 C CA . ILE A 1 100 ? 11.284 -18.536 -9.151 1.00 98.81 100 ILE A CA 1
ATOM 809 C C . ILE A 1 100 ? 9.754 -18.469 -9.242 1.00 98.81 100 ILE A C 1
ATOM 811 O O . ILE A 1 100 ? 9.086 -18.163 -8.255 1.00 98.81 100 ILE A O 1
ATOM 815 N N . VAL A 1 101 ? 9.181 -18.831 -10.397 1.00 98.81 101 VAL A N 1
ATOM 816 C CA . VAL A 1 101 ? 7.721 -18.896 -10.595 1.00 98.81 101 VAL A CA 1
ATOM 817 C C . VAL A 1 101 ? 7.069 -19.806 -9.555 1.00 98.81 101 VAL A C 1
ATOM 819 O O . VAL A 1 101 ? 6.065 -19.432 -8.947 1.00 98.81 101 VAL A O 1
ATOM 822 N N . LYS A 1 102 ? 7.643 -20.991 -9.314 1.00 98.81 102 LYS A N 1
ATOM 823 C CA . LYS A 1 102 ? 7.134 -21.940 -8.319 1.00 98.81 102 LYS A CA 1
ATOM 824 C C . LYS A 1 102 ? 7.184 -21.364 -6.901 1.00 98.81 102 LYS A C 1
ATOM 826 O O . LYS A 1 102 ? 6.185 -21.467 -6.191 1.00 98.81 102 LYS A O 1
ATOM 831 N N . ALA A 1 103 ? 8.294 -20.737 -6.508 1.00 98.75 103 ALA A N 1
ATOM 832 C CA . ALA A 1 103 ? 8.434 -20.105 -5.194 1.00 98.75 103 ALA A CA 1
ATOM 833 C C . ALA A 1 103 ? 7.376 -19.006 -4.978 1.00 98.75 103 ALA A C 1
ATOM 835 O O . ALA A 1 103 ? 6.697 -18.991 -3.949 1.00 98.75 103 ALA A O 1
ATOM 836 N N . CYS A 1 104 ? 7.156 -18.143 -5.975 1.00 98.62 104 CYS A N 1
ATOM 837 C CA . CYS A 1 104 ? 6.124 -17.106 -5.922 1.00 98.62 104 CYS A CA 1
ATOM 838 C C . CYS A 1 104 ? 4.704 -17.695 -5.836 1.00 98.62 104 CYS A C 1
ATOM 840 O O . CYS A 1 104 ? 3.934 -17.316 -4.952 1.00 98.62 104 CYS A O 1
ATOM 842 N N . LYS A 1 105 ? 4.362 -18.669 -6.694 1.00 98.25 105 LYS A N 1
ATOM 843 C CA . LYS A 1 105 ? 3.033 -19.313 -6.708 1.00 98.25 105 LYS A CA 1
ATOM 844 C C . LYS A 1 105 ? 2.699 -20.004 -5.388 1.00 98.25 105 LYS A C 1
ATOM 846 O O . LYS A 1 105 ? 1.589 -19.835 -4.887 1.00 98.25 105 LYS A O 1
ATOM 851 N N . ASN A 1 106 ? 3.655 -20.728 -4.804 1.00 98.31 106 ASN A N 1
ATOM 852 C CA . ASN A 1 106 ? 3.475 -21.401 -3.514 1.00 98.31 106 ASN A CA 1
ATOM 853 C C . ASN A 1 106 ? 3.131 -20.427 -2.375 1.00 98.31 106 ASN A C 1
ATOM 855 O O . ASN A 1 106 ? 2.485 -20.824 -1.408 1.00 98.31 106 ASN A O 1
ATOM 859 N N . ASN A 1 107 ? 3.535 -19.161 -2.504 1.00 98.12 107 ASN A N 1
ATOM 860 C CA . ASN A 1 107 ? 3.343 -18.120 -1.497 1.00 98.12 107 ASN A CA 1
ATOM 861 C C . ASN A 1 107 ? 2.315 -17.055 -1.908 1.00 98.12 107 ASN A C 1
ATOM 863 O O . ASN A 1 107 ? 2.207 -16.036 -1.235 1.00 98.12 107 ASN A O 1
ATOM 867 N N . GLN A 1 108 ? 1.550 -17.284 -2.984 1.00 97.12 108 GLN A N 1
ATOM 868 C CA . GLN A 1 108 ? 0.532 -16.347 -3.490 1.00 97.12 108 GLN A CA 1
ATOM 869 C C . GLN A 1 108 ? 1.097 -14.952 -3.816 1.00 97.12 108 GLN A C 1
ATOM 871 O O . GLN A 1 108 ? 0.431 -13.935 -3.632 1.00 97.12 108 GLN A O 1
ATOM 876 N N . ILE A 1 109 ? 2.330 -14.911 -4.320 1.00 98.44 109 ILE A N 1
ATOM 877 C CA . ILE A 1 109 ? 2.984 -13.687 -4.776 1.00 98.44 109 ILE A CA 1
ATOM 878 C C . ILE A 1 109 ? 2.847 -13.600 -6.297 1.00 98.44 109 ILE A C 1
ATOM 880 O O . ILE A 1 109 ? 3.299 -14.483 -7.027 1.00 98.44 109 ILE A O 1
ATOM 884 N N . ALA A 1 110 ? 2.235 -12.523 -6.783 1.00 98.31 110 ALA A N 1
ATOM 885 C CA . ALA A 1 110 ? 2.195 -12.187 -8.195 1.00 98.31 110 ALA A CA 1
ATOM 886 C C . ALA A 1 110 ? 3.598 -11.788 -8.669 1.00 98.31 110 ALA A C 1
ATOM 888 O O . ALA A 1 110 ? 4.222 -10.876 -8.121 1.00 98.31 110 ALA A O 1
ATOM 889 N N . LEU A 1 111 ? 4.098 -12.480 -9.690 1.00 98.31 111 LEU A N 1
ATOM 890 C CA . LEU A 1 111 ? 5.388 -12.190 -10.299 1.00 98.31 111 LEU A CA 1
ATOM 891 C C . LEU A 1 111 ? 5.170 -11.363 -11.566 1.00 98.31 111 LEU A C 1
ATOM 893 O O . LEU A 1 111 ? 4.612 -11.861 -12.542 1.00 98.31 111 LEU A O 1
ATOM 897 N N . VAL A 1 112 ? 5.604 -10.106 -11.535 1.00 98.81 112 VAL A N 1
ATOM 898 C CA . VAL A 1 112 ? 5.469 -9.157 -12.640 1.00 98.81 112 VAL A CA 1
ATOM 899 C C . VAL A 1 112 ? 6.841 -8.968 -13.286 1.00 98.81 112 VAL A C 1
ATOM 901 O O . VAL A 1 112 ? 7.667 -8.238 -12.738 1.00 98.81 112 VAL A O 1
ATOM 904 N N . PRO A 1 113 ? 7.135 -9.632 -14.415 1.00 98.75 113 PRO A N 1
ATOM 905 C CA . PRO A 1 113 ? 8.367 -9.392 -15.148 1.00 98.75 113 PRO A CA 1
ATOM 906 C C . PRO A 1 113 ? 8.408 -7.961 -15.699 1.00 98.75 113 PRO A C 1
ATOM 908 O O . PRO A 1 113 ? 7.462 -7.511 -16.347 1.00 98.75 113 PRO A O 1
ATOM 911 N N . LEU A 1 114 ? 9.517 -7.263 -15.457 1.00 98.75 114 LEU A N 1
ATOM 912 C CA . LEU A 1 114 ? 9.839 -5.964 -16.036 1.00 98.75 114 LEU A CA 1
ATOM 913 C C . LEU A 1 114 ? 11.000 -6.122 -17.014 1.00 98.75 114 LEU A C 1
ATOM 915 O O . LEU A 1 114 ? 12.103 -6.504 -16.621 1.00 98.75 114 LEU A O 1
ATOM 919 N N . MET A 1 115 ? 10.750 -5.796 -18.277 1.00 98.12 115 MET A N 1
ATOM 920 C CA . MET A 1 115 ? 11.781 -5.625 -19.298 1.00 98.12 115 MET A CA 1
ATOM 921 C C . MET A 1 115 ? 11.634 -4.220 -19.860 1.00 98.12 115 MET A C 1
ATOM 923 O O . MET A 1 115 ? 10.610 -3.909 -20.466 1.00 98.12 115 MET A O 1
ATOM 927 N N . ASN A 1 116 ? 12.633 -3.370 -19.633 1.00 97.06 116 ASN A N 1
ATOM 928 C CA . ASN A 1 116 ? 12.531 -1.979 -20.032 1.00 97.06 116 ASN A CA 1
ATOM 929 C C . ASN A 1 116 ? 12.602 -1.833 -21.556 1.00 97.06 116 ASN A C 1
ATOM 931 O O . ASN A 1 116 ? 13.554 -2.275 -22.207 1.00 97.06 116 ASN A O 1
ATOM 935 N N . LEU A 1 117 ? 11.578 -1.203 -22.118 1.00 97.94 117 LEU A N 1
ATOM 936 C CA . LEU A 1 117 ? 11.407 -0.945 -23.536 1.00 97.94 117 LEU A CA 1
ATOM 937 C C . LEU A 1 117 ? 11.369 0.561 -23.792 1.00 97.94 117 LEU A C 1
ATOM 939 O O . LEU A 1 117 ? 11.039 1.369 -22.927 1.00 97.94 117 LEU A O 1
ATOM 943 N N . LEU A 1 118 ? 11.704 0.931 -25.022 1.00 97.56 118 LEU A N 1
ATOM 944 C CA . LEU A 1 118 ? 11.878 2.286 -25.533 1.00 97.56 118 LEU A CA 1
ATOM 945 C C . LEU A 1 118 ? 13.058 3.037 -24.903 1.00 97.56 118 LEU A C 1
ATOM 947 O O . LEU A 1 118 ? 14.011 3.335 -25.616 1.00 97.56 118 LEU A O 1
ATOM 951 N N . GLY A 1 119 ? 13.024 3.331 -23.603 1.00 94.94 119 GLY A N 1
ATOM 952 C CA . GLY A 1 119 ? 14.132 3.926 -22.842 1.00 94.94 119 GLY A CA 1
ATOM 953 C C . GLY A 1 119 ? 15.150 2.883 -22.377 1.00 94.94 119 GLY A C 1
ATOM 954 O O . GLY A 1 119 ? 14.944 1.688 -22.560 1.00 94.94 119 GLY A O 1
ATOM 955 N N . HIS A 1 120 ? 16.260 3.313 -21.767 1.00 95.94 120 HIS A N 1
ATOM 956 C CA . HIS A 1 120 ? 17.219 2.417 -21.087 1.00 95.94 120 HIS A CA 1
ATOM 957 C C . HIS A 1 120 ? 17.829 1.312 -21.967 1.00 95.94 120 HIS A C 1
ATOM 959 O O . HIS A 1 120 ? 18.235 0.252 -21.485 1.00 95.94 120 HIS A O 1
ATOM 965 N N . GLN A 1 121 ? 17.979 1.579 -23.261 1.00 97.44 121 GLN A N 1
ATOM 966 C CA . GLN A 1 121 ? 18.536 0.621 -24.218 1.00 97.44 121 GLN A CA 1
ATOM 967 C C . GLN A 1 121 ? 20.069 0.613 -24.237 1.00 97.44 121 GLN A C 1
ATOM 969 O O . GLN A 1 121 ? 20.704 -0.093 -25.024 1.00 97.44 121 GLN A O 1
ATOM 974 N N . SER A 1 122 ? 20.680 1.397 -23.353 1.00 96.62 122 SER A N 1
ATOM 975 C CA . SER A 1 122 ? 22.11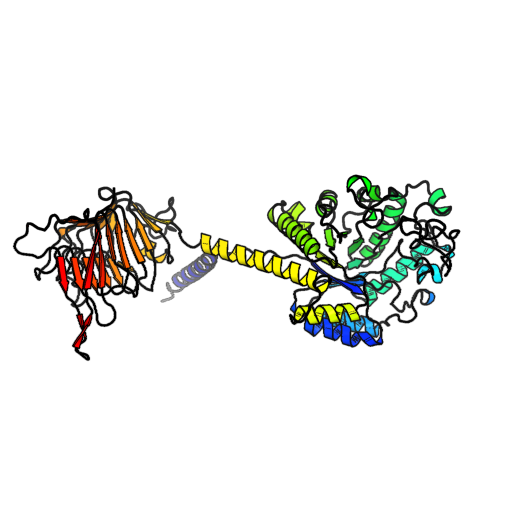3 1.451 -23.133 1.00 96.62 122 SER A CA 1
ATOM 976 C C . SER A 1 122 ? 22.431 2.050 -21.763 1.00 96.62 122 SER A C 1
ATOM 978 O O . SER A 1 122 ? 21.594 2.703 -21.137 1.00 96.62 122 SER A O 1
ATOM 980 N N . THR A 1 123 ? 23.684 1.916 -21.344 1.00 94.81 123 THR A N 1
ATOM 981 C CA . THR A 1 123 ? 24.314 2.917 -20.473 1.00 94.81 123 THR A CA 1
ATOM 982 C C . THR A 1 123 ? 24.840 4.075 -21.329 1.00 94.81 123 THR A C 1
ATOM 984 O O . THR A 1 123 ? 24.728 4.052 -22.557 1.00 94.81 123 THR A O 1
ATOM 987 N N . ALA A 1 124 ? 25.489 5.061 -20.714 1.00 94.31 124 ALA A N 1
ATOM 988 C CA . ALA A 1 124 ? 26.225 6.067 -21.476 1.00 94.31 124 ALA A CA 1
ATOM 989 C C . ALA A 1 124 ? 27.465 5.505 -22.191 1.00 94.31 124 ALA A C 1
ATOM 991 O O . ALA A 1 124 ? 27.968 6.136 -23.110 1.00 94.31 124 ALA A O 1
ATOM 992 N N . PHE A 1 125 ? 27.960 4.332 -21.795 1.00 95.81 125 PHE A N 1
ATOM 993 C CA . PHE A 1 125 ? 29.223 3.786 -22.299 1.00 95.81 125 PHE A CA 1
ATOM 994 C C . PHE A 1 125 ? 29.027 2.641 -23.296 1.00 95.81 125 PHE A C 1
ATOM 996 O O . PHE A 1 125 ? 29.856 2.442 -24.175 1.00 95.81 125 PHE A O 1
ATOM 1003 N N . HIS A 1 126 ? 27.945 1.870 -23.168 1.00 95.50 126 HIS A N 1
ATOM 1004 C CA . HIS A 1 126 ? 27.743 0.660 -23.966 1.00 95.50 126 HIS A CA 1
ATOM 1005 C C . HIS A 1 126 ? 26.252 0.371 -24.194 1.00 95.50 126 HIS A C 1
ATOM 1007 O O . HIS A 1 126 ? 25.450 0.625 -23.282 1.00 95.50 126 HIS A O 1
ATOM 1013 N N . PRO A 1 127 ? 25.876 -0.202 -25.356 1.00 97.06 127 PRO A N 1
ATOM 1014 C CA . PRO A 1 127 ? 24.515 -0.661 -25.623 1.00 97.06 127 PRO A CA 1
ATOM 1015 C C . PRO A 1 127 ? 24.116 -1.841 -24.727 1.00 97.06 127 PRO A C 1
ATOM 1017 O O . PRO A 1 127 ? 24.955 -2.647 -24.321 1.00 97.06 127 PRO A O 1
ATOM 1020 N N . HIS A 1 128 ? 22.816 -1.965 -24.460 1.00 96.50 128 HIS A N 1
ATOM 1021 C CA . HIS A 1 128 ? 22.215 -3.166 -23.877 1.00 96.50 128 HIS A CA 1
ATOM 1022 C C . HIS A 1 128 ? 21.765 -4.143 -24.973 1.00 96.50 128 HIS A C 1
ATOM 1024 O O . HIS A 1 128 ? 21.909 -3.850 -26.157 1.00 96.50 128 HIS A O 1
ATOM 1030 N N . GLY A 1 129 ? 21.240 -5.307 -24.573 1.00 96.62 129 GLY A N 1
ATOM 1031 C CA . GLY A 1 129 ? 20.951 -6.460 -25.434 1.00 96.62 129 GLY A CA 1
ATOM 1032 C C . GLY A 1 129 ? 20.391 -6.118 -26.814 1.00 96.62 129 GLY A C 1
ATOM 1033 O O . GLY A 1 129 ? 20.991 -6.476 -27.825 1.00 96.62 129 GLY A O 1
ATOM 1034 N N . LEU A 1 130 ? 19.294 -5.357 -26.862 1.00 97.56 130 LEU A N 1
ATOM 1035 C CA . LEU A 1 130 ? 18.627 -5.011 -28.116 1.00 97.56 130 LEU A CA 1
ATOM 1036 C C . LEU A 1 130 ? 19.493 -4.150 -29.046 1.00 97.56 130 LEU A C 1
ATOM 1038 O O . LEU A 1 130 ? 19.717 -4.547 -30.182 1.00 97.56 130 LEU A O 1
ATOM 1042 N N . LEU A 1 131 ? 20.014 -3.005 -28.587 1.00 97.69 131 LEU A N 1
ATOM 1043 C CA . LEU A 1 131 ? 20.843 -2.126 -29.433 1.00 97.69 131 LEU A CA 1
ATOM 1044 C C . LEU A 1 131 ? 22.250 -2.681 -29.682 1.00 97.69 131 LEU A C 1
ATOM 1046 O O . LEU A 1 131 ? 22.930 -2.246 -30.605 1.00 97.69 131 LEU A O 1
ATOM 1050 N N . LYS A 1 132 ? 22.702 -3.641 -28.871 1.00 97.50 132 LYS A N 1
ATOM 1051 C CA . LYS A 1 132 ? 23.943 -4.374 -29.120 1.00 97.50 132 LYS A CA 1
ATOM 1052 C C . LYS A 1 132 ? 23.771 -5.322 -30.306 1.00 97.50 132 LYS A C 1
ATOM 1054 O O . LYS A 1 132 ? 24.663 -5.397 -31.145 1.00 97.50 132 LYS A O 1
ATOM 1059 N N . ALA A 1 133 ? 22.655 -6.048 -30.346 1.00 98.06 133 ALA A N 1
ATOM 1060 C CA . ALA A 1 133 ? 22.330 -6.964 -31.433 1.00 98.06 133 ALA A CA 1
ATOM 1061 C C . ALA A 1 133 ? 21.892 -6.225 -32.707 1.00 98.06 133 ALA A C 1
ATOM 1063 O O . ALA A 1 133 ? 22.262 -6.628 -33.805 1.00 98.06 133 ALA A O 1
ATOM 1064 N N . TYR A 1 134 ? 21.145 -5.133 -32.538 1.00 97.56 134 TYR A N 1
ATOM 1065 C CA . TYR A 1 134 ? 20.489 -4.387 -33.609 1.00 97.56 134 TYR A CA 1
ATOM 1066 C C . TYR A 1 134 ? 20.735 -2.873 -33.474 1.00 97.56 134 TYR A C 1
ATOM 1068 O O . TYR A 1 134 ? 19.830 -2.109 -33.109 1.00 97.56 134 TYR A O 1
ATOM 1076 N N . PRO A 1 135 ? 21.972 -2.405 -33.718 1.00 97.06 135 PRO A N 1
ATOM 1077 C CA . PRO A 1 135 ? 22.329 -0.993 -33.573 1.00 97.06 135 PRO A CA 1
ATOM 1078 C C . PRO A 1 135 ? 21.567 -0.069 -34.536 1.00 97.06 135 PRO A C 1
ATOM 1080 O O . PRO A 1 135 ? 21.422 1.121 -34.259 1.00 97.06 135 PRO A O 1
ATOM 1083 N N . GLU A 1 136 ? 21.031 -0.589 -35.643 1.00 96.19 136 GLU A N 1
ATOM 1084 C CA . GLU A 1 136 ? 20.213 0.160 -36.603 1.00 96.19 136 GLU A CA 1
ATOM 1085 C C . GLU A 1 136 ? 18.876 0.659 -36.030 1.00 96.19 136 GLU A C 1
ATOM 1087 O O . GLU A 1 136 ? 18.211 1.492 -36.650 1.00 96.19 136 GLU A O 1
ATOM 1092 N N . PHE A 1 137 ? 18.468 0.160 -34.860 1.00 97.69 137 PHE A N 1
ATOM 1093 C CA . PHE A 1 137 ? 17.267 0.618 -34.167 1.00 97.69 137 PHE A CA 1
ATOM 1094 C C . PHE A 1 137 ? 17.516 1.783 -33.210 1.00 97.69 137 PHE A C 1
ATOM 1096 O O . PHE A 1 137 ? 16.558 2.246 -32.605 1.00 97.69 137 PHE A O 1
ATOM 1103 N N . ASP A 1 138 ? 18.742 2.284 -33.060 1.00 97.19 138 ASP A N 1
ATOM 1104 C CA . ASP A 1 138 ? 19.046 3.419 -32.180 1.00 97.19 138 ASP A CA 1
ATOM 1105 C C . ASP A 1 138 ? 18.389 4.720 -32.684 1.00 97.19 138 ASP A C 1
ATOM 1107 O O . ASP A 1 138 ? 18.635 5.175 -33.804 1.00 97.19 138 ASP A O 1
ATOM 1111 N N . GLU A 1 139 ? 17.577 5.358 -31.835 1.00 96.88 139 GLU A N 1
ATOM 1112 C CA . GLU A 1 139 ? 16.915 6.640 -32.128 1.00 96.88 139 GLU A CA 1
ATOM 1113 C C . GLU A 1 139 ? 17.920 7.779 -32.357 1.00 96.88 139 GLU A C 1
ATOM 1115 O O . GLU A 1 139 ? 17.624 8.773 -33.018 1.00 96.88 139 GLU A O 1
ATOM 1120 N N . THR A 1 140 ? 19.122 7.619 -31.812 1.00 96.19 140 THR A N 1
ATOM 1121 C CA . THR A 1 140 ? 20.217 8.587 -31.801 1.00 96.19 140 THR A CA 1
ATOM 1122 C C . THR A 1 140 ? 21.538 7.919 -32.180 1.00 96.19 140 THR A C 1
ATOM 1124 O O . THR A 1 140 ? 22.573 8.122 -31.535 1.00 96.19 140 THR A O 1
ATOM 1127 N N . GLY A 1 141 ? 21.526 7.108 -33.242 1.00 95.06 141 GLY A N 1
ATOM 1128 C CA . GLY A 1 141 ? 22.706 6.355 -33.690 1.00 95.06 141 GLY A CA 1
ATOM 1129 C C . GLY A 1 141 ? 23.933 7.217 -34.030 1.00 95.06 141 GLY A C 1
ATOM 1130 O O . GLY A 1 141 ? 25.056 6.727 -33.983 1.00 95.06 141 GLY A O 1
ATOM 1131 N N . TRP A 1 142 ? 23.749 8.514 -34.309 1.00 94.94 142 TRP A N 1
ATOM 1132 C CA . TRP A 1 142 ? 24.841 9.467 -34.562 1.00 94.94 142 TRP A CA 1
ATOM 1133 C C . TRP A 1 142 ? 25.515 10.012 -33.291 1.00 94.94 142 TRP A C 1
ATOM 1135 O O . TRP A 1 142 ? 26.547 10.670 -33.388 1.00 94.94 142 TRP A O 1
ATOM 1145 N N . ILE A 1 143 ? 24.947 9.782 -32.102 1.00 95.00 143 ILE A N 1
ATOM 1146 C CA . ILE A 1 143 ? 25.569 10.166 -30.829 1.00 95.00 143 ILE A CA 1
ATOM 1147 C C . ILE A 1 143 ? 26.497 9.031 -30.393 1.00 95.00 143 ILE A C 1
ATOM 1149 O O . ILE A 1 143 ? 26.044 7.919 -30.136 1.00 95.00 143 ILE A O 1
ATOM 1153 N N . HIS A 1 144 ? 27.799 9.281 -30.301 1.00 94.31 144 HIS A N 1
ATOM 1154 C CA . HIS A 1 144 ? 28.752 8.256 -29.869 1.00 94.31 144 HIS A CA 1
ATOM 1155 C C . HIS A 1 144 ? 28.651 7.983 -28.367 1.00 94.31 144 HIS A C 1
ATOM 1157 O O . HIS A 1 144 ? 28.344 8.886 -27.595 1.00 94.31 144 HIS A O 1
ATOM 1163 N N . TYR A 1 145 ? 28.922 6.740 -27.961 1.00 96.44 145 TYR A N 1
ATOM 1164 C CA . TYR A 1 145 ? 29.034 6.388 -26.548 1.00 96.44 145 TYR A CA 1
ATOM 1165 C C . TYR A 1 145 ? 30.191 7.133 -25.876 1.00 96.44 145 TYR A C 1
ATOM 1167 O O . TYR A 1 145 ? 31.196 7.447 -26.513 1.00 96.44 145 TYR A O 1
ATOM 1175 N N . ALA A 1 146 ? 30.035 7.391 -24.580 1.00 96.31 146 ALA A N 1
ATOM 1176 C CA . ALA A 1 146 ? 31.075 7.960 -23.743 1.00 96.31 146 ALA A CA 1
ATOM 1177 C C . ALA A 1 146 ? 32.270 7.002 -23.624 1.00 96.31 146 ALA A C 1
ATOM 1179 O O . ALA A 1 146 ? 32.115 5.780 -23.613 1.00 96.31 146 ALA A O 1
ATOM 1180 N N . ASP A 1 147 ? 33.454 7.578 -23.468 1.00 94.88 147 ASP A N 1
ATOM 1181 C CA . ASP A 1 147 ? 34.702 6.881 -23.167 1.00 94.88 147 ASP A CA 1
ATOM 1182 C C . ASP A 1 147 ? 35.243 7.283 -21.784 1.00 94.88 147 ASP A C 1
ATOM 1184 O O . ASP A 1 147 ? 34.635 8.070 -21.053 1.00 94.88 147 ASP A O 1
ATOM 1188 N N . SER A 1 148 ? 36.412 6.760 -21.410 1.00 93.62 148 SER A N 1
ATOM 1189 C CA . SER A 1 148 ? 37.047 7.056 -20.119 1.00 93.62 148 SER A CA 1
ATOM 1190 C C . SER A 1 148 ? 37.382 8.536 -19.898 1.00 93.62 148 SER A C 1
ATOM 1192 O O . SER A 1 148 ? 37.610 8.930 -18.758 1.00 93.62 148 SER A O 1
ATOM 1194 N N . ASN A 1 149 ? 37.429 9.348 -20.959 1.00 94.62 149 ASN A N 1
ATOM 1195 C CA . ASN A 1 149 ? 37.763 10.773 -20.898 1.00 94.62 149 ASN A CA 1
ATOM 1196 C C . ASN A 1 149 ? 36.515 11.667 -20.907 1.00 94.62 149 ASN A C 1
ATOM 1198 O O . ASN A 1 149 ? 36.614 12.884 -20.752 1.00 94.62 149 ASN A O 1
ATOM 1202 N N . SER A 1 150 ? 35.338 11.078 -21.099 1.00 94.69 150 SER A N 1
ATOM 1203 C CA . SER A 1 150 ? 34.081 11.800 -21.206 1.00 94.69 150 SER A CA 1
ATOM 1204 C C . SER A 1 150 ? 33.614 12.294 -19.834 1.00 94.69 150 SER A C 1
ATOM 1206 O O . SER A 1 150 ? 33.409 11.511 -18.905 1.00 94.69 150 SER A O 1
ATOM 1208 N N . LEU A 1 151 ? 33.404 13.605 -19.712 1.00 94.25 151 LEU A N 1
ATOM 1209 C CA . LEU A 1 151 ? 32.903 14.250 -18.496 1.00 94.25 151 LEU A CA 1
ATOM 1210 C C . LEU A 1 151 ? 31.421 14.595 -18.635 1.00 94.25 151 LEU A C 1
ATOM 1212 O O . LEU A 1 151 ? 30.949 14.922 -19.725 1.00 94.25 151 LEU A O 1
ATOM 1216 N N . ARG A 1 152 ? 30.694 14.529 -17.517 1.00 94.25 152 ARG A N 1
ATOM 1217 C CA . ARG A 1 152 ? 29.293 14.955 -17.461 1.00 94.25 152 ARG A CA 1
ATOM 1218 C C . ARG A 1 152 ? 29.192 16.479 -17.424 1.00 94.25 152 ARG A C 1
ATOM 1220 O O . ARG A 1 152 ? 30.021 17.139 -16.798 1.00 94.25 152 ARG A O 1
ATOM 1227 N N . ASP A 1 153 ? 28.158 17.017 -18.057 1.00 93.38 153 ASP A N 1
ATOM 1228 C CA . ASP A 1 153 ? 27.752 18.409 -17.909 1.00 93.38 153 ASP A CA 1
ATOM 1229 C C . ASP A 1 153 ? 27.039 18.654 -16.563 1.00 93.38 153 ASP A C 1
ATOM 1231 O O . ASP A 1 153 ? 26.882 17.754 -15.732 1.00 93.38 153 ASP A O 1
ATOM 1235 N N . LYS A 1 154 ? 26.611 19.902 -16.336 1.00 93.19 154 LYS A N 1
ATOM 1236 C CA . LYS A 1 154 ? 25.904 20.323 -15.113 1.00 93.19 154 LYS A CA 1
ATOM 1237 C C . LYS A 1 154 ? 24.582 19.581 -14.874 1.00 93.19 154 LYS A C 1
ATOM 1239 O O . LYS A 1 154 ? 24.135 19.512 -13.733 1.00 93.19 154 LYS A O 1
ATOM 1244 N N . ASP A 1 155 ? 23.982 19.041 -15.930 1.00 87.06 155 ASP A N 1
ATOM 1245 C CA . ASP A 1 155 ? 22.714 18.316 -15.891 1.00 87.06 155 ASP A CA 1
ATOM 1246 C C . ASP A 1 155 ? 22.963 16.800 -15.737 1.00 87.06 155 ASP A C 1
ATOM 1248 O O . ASP A 1 155 ? 22.032 15.999 -15.644 1.00 87.06 155 ASP A O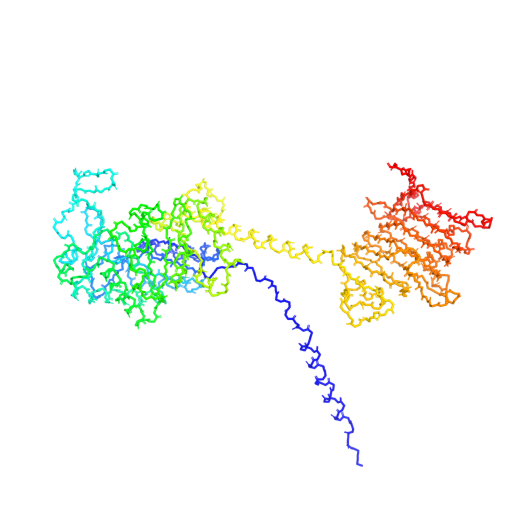 1
ATOM 1252 N N . GLY A 1 156 ? 24.236 16.395 -15.649 1.00 90.94 156 GLY A N 1
ATOM 1253 C CA . GLY A 1 156 ? 24.664 15.018 -15.463 1.00 90.94 156 GLY A CA 1
ATOM 1254 C C . GLY A 1 156 ? 24.749 14.217 -16.762 1.00 90.94 156 GLY A C 1
ATOM 1255 O O . GLY A 1 156 ? 24.857 12.992 -16.688 1.00 90.94 156 GLY A O 1
ATOM 1256 N N . LEU A 1 157 ? 24.713 14.852 -17.935 1.00 93.06 157 LEU A N 1
ATOM 1257 C CA . LEU A 1 157 ? 24.735 14.188 -19.241 1.00 93.06 157 LEU A CA 1
ATOM 1258 C C . LEU A 1 157 ? 26.152 14.164 -19.830 1.00 93.06 157 LEU A C 1
ATOM 1260 O O . LEU A 1 157 ? 26.932 15.088 -19.639 1.00 93.06 157 LEU A O 1
ATOM 1264 N N . TYR A 1 158 ? 26.501 13.109 -20.560 1.00 94.94 158 TYR A N 1
ATOM 1265 C CA . TYR A 1 158 ? 27.771 12.985 -21.286 1.00 94.94 158 TYR A CA 1
ATOM 1266 C C . TYR A 1 158 ? 27.762 13.788 -22.604 1.00 94.94 158 TYR A C 1
ATOM 1268 O O . TYR A 1 158 ? 26.700 14.274 -23.017 1.00 94.94 158 TYR A O 1
ATOM 1276 N N . PRO A 1 159 ? 28.917 13.941 -23.294 1.00 92.94 159 PRO A N 1
ATOM 1277 C CA . PRO A 1 159 ? 28.998 14.678 -24.555 1.00 92.94 159 PRO A CA 1
ATOM 1278 C C . PRO A 1 159 ? 27.916 14.273 -25.565 1.00 92.94 159 PRO A C 1
ATOM 1280 O O . PRO A 1 159 ? 27.551 13.106 -25.679 1.00 92.94 159 PRO A O 1
ATOM 1283 N N . GLY A 1 160 ? 27.369 15.262 -26.279 1.00 88.81 160 GLY A N 1
ATOM 1284 C CA . GLY A 1 160 ? 26.208 15.057 -27.153 1.00 88.81 160 GLY A CA 1
ATOM 1285 C C . GLY A 1 160 ? 24.873 14.951 -26.406 1.00 88.81 160 GLY A C 1
ATOM 1286 O O . GLY A 1 160 ? 23.906 14.459 -26.976 1.00 88.81 160 GLY A O 1
ATOM 1287 N N . ARG A 1 161 ? 24.811 15.411 -25.145 1.00 90.06 161 ARG A N 1
ATOM 1288 C CA . ARG A 1 161 ? 23.671 15.236 -24.228 1.00 90.06 161 ARG A CA 1
ATOM 1289 C C . ARG A 1 161 ? 23.332 13.764 -23.995 1.00 90.06 161 ARG A C 1
ATOM 1291 O O . ARG A 1 161 ? 22.157 13.436 -23.880 1.00 90.06 161 ARG A O 1
ATOM 1298 N N . LEU A 1 162 ? 24.330 12.881 -23.953 1.00 92.25 162 LEU A N 1
ATOM 1299 C CA . LEU A 1 162 ? 24.158 11.433 -23.845 1.00 92.25 162 LEU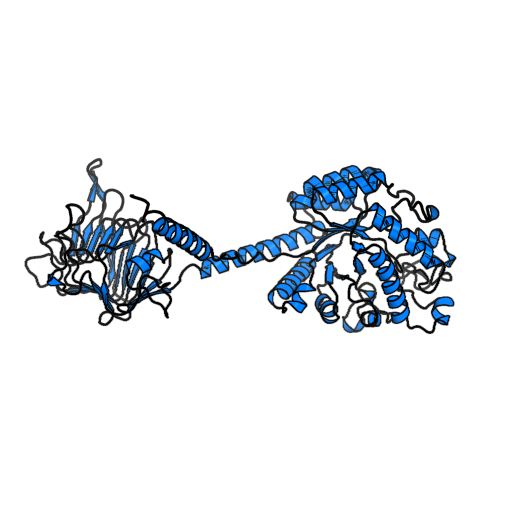 A CA 1
ATOM 1300 C C . LEU A 1 162 ? 23.859 10.977 -22.406 1.00 92.25 162 LEU A C 1
ATOM 1302 O O . LEU A 1 162 ? 24.569 11.303 -21.458 1.00 92.25 162 LEU A O 1
ATOM 1306 N N . TYR A 1 163 ? 22.847 10.131 -22.267 1.00 91.50 163 TYR A N 1
ATOM 1307 C CA . TYR A 1 163 ? 22.478 9.423 -21.049 1.00 91.50 163 TYR A CA 1
ATOM 1308 C C . TYR A 1 163 ? 22.303 7.934 -21.369 1.00 91.50 163 TYR A C 1
ATOM 1310 O O . TYR A 1 163 ? 23.279 7.252 -21.669 1.00 91.50 163 TYR A O 1
ATOM 1318 N N . LYS A 1 164 ? 21.071 7.427 -21.332 1.00 93.81 164 LYS A N 1
ATOM 1319 C CA . LYS A 1 164 ? 20.684 6.084 -21.744 1.00 93.81 164 LYS A CA 1
ATOM 1320 C C . LYS A 1 164 ? 19.883 6.207 -23.026 1.00 93.81 164 LYS A C 1
ATOM 1322 O O . LYS A 1 164 ? 18.875 6.910 -23.054 1.00 93.81 164 LYS A O 1
ATOM 1327 N N . LYS A 1 165 ? 20.352 5.561 -24.085 1.00 96.12 165 LYS A N 1
ATOM 1328 C CA . LYS A 1 165 ? 19.746 5.684 -25.404 1.00 96.12 165 LYS A CA 1
ATOM 1329 C C . LYS A 1 165 ? 18.372 5.026 -25.464 1.00 96.12 165 LYS A C 1
ATOM 1331 O O . LYS A 1 165 ? 18.041 4.157 -24.651 1.00 96.12 165 LYS A O 1
ATOM 1336 N N . SER A 1 166 ? 17.617 5.438 -26.474 1.00 97.12 166 SER A N 1
ATOM 1337 C CA . SER A 1 166 ? 16.321 4.877 -26.826 1.00 97.12 166 SER A CA 1
ATOM 1338 C C . SER A 1 166 ? 16.368 4.204 -28.189 1.00 97.12 166 SER A C 1
ATOM 1340 O O . SER A 1 166 ? 17.192 4.564 -29.030 1.00 97.12 166 SER A O 1
ATOM 1342 N N . TYR A 1 167 ? 15.481 3.239 -28.423 1.00 97.88 167 TYR A N 1
ATOM 1343 C CA . TYR A 1 167 ? 15.263 2.732 -29.776 1.00 97.88 167 TYR A CA 1
ATOM 1344 C C . TYR A 1 167 ? 14.251 3.600 -30.540 1.00 97.88 167 TYR A C 1
ATOM 1346 O O . TYR A 1 167 ? 13.444 4.302 -29.934 1.00 97.88 167 TYR A O 1
ATOM 1354 N N . CYS A 1 168 ? 14.247 3.510 -31.868 1.00 97.88 168 CYS A N 1
ATOM 1355 C CA . CYS A 1 168 ? 13.299 4.172 -32.755 1.00 97.88 168 CYS A CA 1
ATOM 1356 C C . CYS A 1 168 ? 11.912 3.501 -32.701 1.00 97.88 168 CYS A C 1
ATOM 1358 O O . CYS A 1 168 ? 11.751 2.402 -33.243 1.00 97.88 168 CYS A O 1
ATOM 1360 N N . PRO A 1 169 ? 10.871 4.147 -32.130 1.00 97.44 169 PRO A N 1
ATOM 1361 C CA . PRO A 1 169 ? 9.526 3.562 -32.046 1.00 97.44 169 PRO A CA 1
ATOM 1362 C C . PRO A 1 169 ? 8.809 3.482 -33.405 1.00 97.44 169 PRO A C 1
ATOM 1364 O O . PRO A 1 169 ? 7.759 2.849 -33.527 1.00 97.44 169 PRO A O 1
ATOM 1367 N N . SER A 1 170 ? 9.346 4.132 -34.442 1.00 96.56 170 SER A N 1
ATOM 1368 C CA . SER A 1 170 ? 8.766 4.122 -35.792 1.00 96.56 170 SER A CA 1
ATOM 1369 C C . SER A 1 170 ? 9.302 2.990 -36.674 1.00 96.56 170 SER A C 1
ATOM 1371 O O . SER A 1 170 ? 8.744 2.746 -37.749 1.00 96.56 170 SER A O 1
ATOM 1373 N N . ASN A 1 171 ? 10.342 2.273 -36.236 1.00 95.06 171 ASN A N 1
ATOM 1374 C CA . ASN A 1 171 ? 10.945 1.211 -37.031 1.00 95.06 171 ASN A CA 1
ATOM 1375 C C . ASN A 1 171 ? 10.090 -0.066 -36.986 1.00 95.06 171 ASN A C 1
ATOM 1377 O O . ASN A 1 171 ? 10.001 -0.757 -35.974 1.00 95.06 171 ASN A O 1
ATOM 1381 N N . ARG A 1 172 ? 9.475 -0.417 -38.119 1.00 90.31 172 ARG A N 1
ATOM 1382 C CA . ARG A 1 172 ? 8.556 -1.567 -38.211 1.00 90.31 172 ARG A CA 1
ATOM 1383 C C . ARG A 1 172 ? 9.244 -2.924 -38.044 1.00 90.31 172 ARG A C 1
ATOM 1385 O O . ARG A 1 172 ? 8.578 -3.885 -37.665 1.00 90.31 172 ARG A O 1
ATOM 1392 N N . SER A 1 173 ? 10.535 -3.025 -38.363 1.00 94.00 173 SER A N 1
ATOM 1393 C CA . SER A 1 173 ? 11.285 -4.282 -38.242 1.00 94.00 173 SER A CA 1
ATOM 1394 C C . SER A 1 173 ? 11.549 -4.629 -36.778 1.00 94.00 173 SER A C 1
ATOM 1396 O O . SER A 1 173 ? 11.433 -5.795 -36.406 1.00 94.00 173 SER A O 1
ATOM 1398 N N . LEU A 1 174 ? 11.789 -3.613 -35.942 1.00 95.62 174 LEU A N 1
ATOM 1399 C CA . LEU A 1 174 ? 11.957 -3.758 -34.497 1.00 95.62 174 LEU A CA 1
ATOM 1400 C C . LEU A 1 174 ? 10.726 -4.390 -33.832 1.00 95.62 174 LEU A C 1
ATOM 1402 O O . LEU A 1 174 ? 10.860 -5.244 -32.962 1.00 95.62 174 LEU A O 1
ATOM 1406 N N . HIS A 1 175 ? 9.518 -4.005 -34.253 1.00 95.50 175 HIS A N 1
ATOM 1407 C CA . HIS A 1 175 ? 8.281 -4.427 -33.583 1.00 95.50 175 HIS A CA 1
ATOM 1408 C C . HIS A 1 175 ? 8.040 -5.940 -33.602 1.00 95.50 175 HIS A C 1
ATOM 1410 O O . HIS A 1 175 ? 7.375 -6.458 -32.711 1.00 95.50 175 HIS A O 1
ATOM 1416 N N . LYS A 1 176 ? 8.588 -6.665 -34.586 1.00 95.88 176 LYS A N 1
ATOM 1417 C CA . LYS A 1 176 ? 8.524 -8.137 -34.604 1.00 95.88 176 LYS A CA 1
ATOM 1418 C C . LYS A 1 176 ? 9.416 -8.761 -33.531 1.00 95.88 176 LYS A C 1
ATOM 1420 O O . LYS A 1 176 ? 9.030 -9.765 -32.946 1.00 95.88 176 LYS A O 1
ATOM 1425 N N . ILE A 1 177 ? 10.576 -8.152 -33.291 1.00 97.81 177 ILE A N 1
ATOM 1426 C CA . ILE A 1 177 ? 11.546 -8.579 -32.279 1.00 97.81 177 ILE A CA 1
ATOM 1427 C C . ILE A 1 177 ? 10.992 -8.265 -30.887 1.00 97.81 177 ILE A C 1
ATOM 1429 O O . ILE A 1 177 ? 10.997 -9.114 -30.007 1.00 97.81 177 ILE A O 1
ATOM 1433 N N . THR A 1 178 ? 10.431 -7.074 -30.667 1.00 97.38 178 THR A N 1
ATOM 1434 C CA . THR A 1 178 ? 9.836 -6.766 -29.358 1.00 97.38 178 THR A CA 1
ATOM 1435 C C . THR A 1 178 ? 8.601 -7.625 -29.070 1.00 97.38 178 THR A C 1
ATOM 1437 O O . THR A 1 178 ? 8.459 -8.095 -27.944 1.00 97.38 178 THR A O 1
ATOM 1440 N N . GLU A 1 179 ? 7.749 -7.926 -30.064 1.00 98.12 179 GLU A N 1
ATOM 1441 C CA . GLU A 1 179 ? 6.617 -8.857 -29.884 1.00 98.12 179 GLU A CA 1
ATOM 1442 C C . GLU A 1 179 ? 7.073 -10.262 -29.458 1.00 98.12 179 GLU A C 1
ATOM 1444 O O . GLU A 1 179 ? 6.454 -10.843 -28.558 1.00 98.12 179 GLU A O 1
ATOM 1449 N N . SER A 1 180 ? 8.137 -10.805 -30.063 1.00 98.12 180 SER A N 1
ATOM 1450 C CA . SER A 1 180 ? 8.666 -12.127 -29.702 1.00 98.12 180 SER A CA 1
ATOM 1451 C C . SER A 1 180 ? 9.292 -12.129 -28.306 1.00 98.12 180 SER A C 1
ATOM 1453 O O . SER A 1 180 ? 8.932 -12.988 -27.502 1.00 98.12 180 SER A O 1
ATOM 1455 N N . LEU A 1 181 ? 10.122 -11.133 -27.972 1.00 98.56 181 LEU A N 1
ATOM 1456 C CA . LEU A 1 181 ? 10.746 -10.999 -26.648 1.00 98.56 181 LEU A CA 1
ATOM 1457 C C . LEU A 1 181 ? 9.701 -10.870 -25.525 1.00 98.56 181 LEU A C 1
ATOM 1459 O O . LEU A 1 181 ? 9.757 -11.606 -24.540 1.00 98.56 181 LEU A O 1
ATOM 1463 N N . ILE A 1 182 ? 8.712 -9.976 -25.680 1.00 98.62 182 ILE A N 1
ATOM 1464 C CA . ILE A 1 182 ? 7.627 -9.790 -24.697 1.00 98.62 182 ILE A CA 1
ATOM 1465 C C . ILE A 1 182 ? 6.843 -11.094 -24.522 1.00 98.62 182 ILE A C 1
ATOM 1467 O O . ILE A 1 182 ? 6.583 -11.522 -23.398 1.00 98.62 182 ILE A O 1
ATOM 1471 N N . SER A 1 183 ? 6.470 -11.734 -25.635 1.00 98.44 183 SER A N 1
ATOM 1472 C CA . SER A 1 183 ? 5.708 -12.985 -25.606 1.00 98.44 183 SER A CA 1
ATOM 1473 C C . SER A 1 183 ? 6.465 -14.097 -24.885 1.00 98.44 183 SER A C 1
ATOM 1475 O O . SER A 1 183 ? 5.858 -14.823 -24.101 1.00 98.44 183 SER A O 1
ATOM 1477 N N . GLU A 1 184 ? 7.772 -14.214 -25.127 1.00 98.44 184 GLU A N 1
ATOM 1478 C CA . GLU A 1 184 ? 8.615 -15.239 -24.517 1.00 98.44 184 GLU A CA 1
ATOM 1479 C C . GLU A 1 184 ? 8.772 -15.022 -23.005 1.00 98.44 184 GLU A C 1
ATOM 1481 O O . GLU A 1 184 ? 8.651 -15.977 -22.240 1.00 98.44 184 GLU A O 1
ATOM 1486 N N . ILE A 1 185 ? 8.936 -13.771 -22.553 1.00 98.62 185 ILE A N 1
ATOM 1487 C CA . ILE A 1 185 ? 8.958 -13.436 -21.121 1.00 98.62 185 ILE A CA 1
ATOM 1488 C C . ILE A 1 185 ? 7.622 -13.763 -20.453 1.00 98.62 185 ILE A C 1
ATOM 1490 O O . ILE A 1 185 ? 7.611 -14.417 -19.411 1.00 98.62 185 ILE A O 1
ATOM 1494 N N . ILE A 1 186 ? 6.493 -13.356 -21.042 1.00 98.75 186 ILE A N 1
ATOM 1495 C CA . ILE A 1 186 ? 5.170 -13.646 -20.470 1.00 98.75 186 ILE A CA 1
ATOM 1496 C C . ILE A 1 186 ? 4.964 -15.162 -20.318 1.00 98.75 186 ILE A C 1
ATOM 1498 O O . ILE A 1 186 ? 4.549 -15.629 -19.254 1.00 98.75 186 ILE A O 1
ATOM 1502 N N . ASP A 1 187 ? 5.311 -15.942 -21.345 1.00 98.50 187 ASP A N 1
ATOM 1503 C CA . ASP A 1 187 ? 5.158 -17.400 -21.327 1.00 98.50 187 ASP A CA 1
ATOM 1504 C C . ASP A 1 187 ? 6.127 -18.071 -20.326 1.00 98.50 187 ASP A C 1
ATOM 1506 O O . ASP A 1 187 ? 5.755 -19.006 -19.604 1.00 98.50 187 ASP A O 1
ATOM 1510 N N . ALA A 1 188 ? 7.373 -17.595 -20.240 1.00 98.44 188 ALA A N 1
ATOM 1511 C CA . ALA A 1 188 ? 8.383 -18.136 -19.333 1.00 98.44 188 ALA A CA 1
ATOM 1512 C C . ALA A 1 188 ? 8.032 -17.879 -17.861 1.00 98.44 188 ALA A C 1
ATOM 1514 O O . ALA A 1 188 ? 8.112 -18.803 -17.043 1.00 98.44 188 ALA A O 1
ATOM 1515 N N . PHE A 1 189 ? 7.597 -16.662 -17.534 1.00 98.50 189 PHE A N 1
ATOM 1516 C CA . PHE A 1 189 ? 7.276 -16.244 -16.168 1.00 98.50 189 PHE A CA 1
ATOM 1517 C C . PHE A 1 189 ? 5.844 -16.592 -15.738 1.00 98.50 189 PHE A C 1
ATOM 1519 O O . PHE A 1 189 ? 5.526 -16.475 -14.556 1.00 98.50 189 PHE A O 1
ATOM 1526 N N . GLU A 1 190 ? 4.995 -17.065 -16.658 1.00 98.31 190 GLU A N 1
ATOM 1527 C CA . GLU A 1 190 ? 3.598 -17.448 -16.389 1.00 98.31 190 GLU A CA 1
ATOM 1528 C C . GLU A 1 190 ? 2.811 -16.336 -15.679 1.00 98.31 190 GLU A C 1
ATOM 1530 O O . GLU A 1 190 ? 2.010 -16.596 -14.773 1.00 98.31 190 GLU A O 1
ATOM 1535 N N . CYS A 1 191 ? 3.084 -15.088 -16.058 1.00 97.69 191 CYS A N 1
ATOM 1536 C CA . CYS A 1 191 ? 2.489 -13.917 -15.440 1.00 97.69 191 CYS A CA 1
ATOM 1537 C C . CYS A 1 191 ? 1.153 -13.548 -16.101 1.00 97.69 191 CYS A C 1
ATOM 1539 O O . CYS A 1 191 ? 0.845 -13.952 -17.219 1.00 97.69 191 CYS A O 1
ATOM 1541 N N . ASN A 1 192 ? 0.352 -12.761 -15.387 1.00 97.81 192 ASN A N 1
ATOM 1542 C CA . ASN A 1 192 ? -0.854 -12.096 -15.892 1.00 97.81 192 ASN A CA 1
ATOM 1543 C C . ASN A 1 192 ? -0.669 -10.570 -15.998 1.00 97.81 192 ASN A C 1
ATOM 1545 O O . ASN A 1 192 ? -1.606 -9.840 -16.320 1.00 97.81 192 ASN A O 1
ATOM 1549 N N . VAL A 1 193 ? 0.537 -10.086 -15.711 1.00 98.75 193 VAL A N 1
ATOM 1550 C CA . VAL A 1 193 ? 0.940 -8.686 -15.791 1.00 98.75 193 VAL A CA 1
ATOM 1551 C C . VAL A 1 193 ? 2.363 -8.648 -16.332 1.00 98.75 193 VAL A C 1
ATOM 1553 O O . VAL A 1 193 ? 3.213 -9.415 -15.884 1.00 98.75 193 VAL A O 1
ATOM 1556 N N . PHE A 1 194 ? 2.629 -7.750 -17.273 1.00 98.88 194 PHE A N 1
ATOM 1557 C CA . PHE A 1 194 ? 3.964 -7.480 -17.796 1.00 98.88 194 PHE A CA 1
ATOM 1558 C C . PHE A 1 194 ? 4.254 -5.988 -17.670 1.00 98.88 194 PHE A C 1
ATOM 1560 O O . PHE A 1 194 ? 3.392 -5.164 -17.976 1.00 98.88 194 PHE A O 1
ATOM 1567 N N . SER A 1 195 ? 5.463 -5.635 -17.237 1.00 98.81 195 SER A N 1
ATOM 1568 C CA . SER A 1 195 ? 5.909 -4.247 -17.210 1.00 98.81 195 SER A CA 1
ATOM 1569 C C . SER A 1 195 ? 6.907 -3.979 -18.326 1.00 98.81 195 SER A C 1
ATOM 1571 O O . SER A 1 195 ? 7.938 -4.644 -18.430 1.00 98.81 195 SER A O 1
ATOM 1573 N N . ALA A 1 196 ? 6.610 -2.971 -19.142 1.00 98.50 196 ALA A N 1
ATOM 1574 C CA . ALA A 1 196 ? 7.511 -2.516 -20.196 1.00 98.50 196 ALA A CA 1
ATOM 1575 C C . ALA A 1 196 ? 8.485 -1.431 -19.714 1.00 98.50 196 ALA A C 1
ATOM 1577 O O . ALA A 1 196 ? 9.286 -0.947 -20.507 1.00 98.50 196 ALA A O 1
ATOM 1578 N N . GLY A 1 197 ? 8.402 -1.008 -18.447 1.00 96.69 197 GLY A N 1
ATOM 1579 C CA . GLY A 1 197 ? 9.144 0.147 -17.945 1.00 96.69 197 GLY A CA 1
ATOM 1580 C C . GLY A 1 197 ? 8.726 1.427 -18.672 1.00 96.69 197 GLY A C 1
ATOM 1581 O O . GLY A 1 197 ? 7.710 2.019 -18.316 1.00 96.69 197 GLY A O 1
ATOM 1582 N N . MET A 1 198 ? 9.473 1.806 -19.711 1.00 96.75 198 MET A N 1
ATOM 1583 C CA . MET A 1 198 ? 9.278 3.006 -20.537 1.00 96.75 198 MET A CA 1
ATOM 1584 C C . MET A 1 198 ? 9.553 4.326 -19.797 1.00 96.75 198 MET A C 1
ATOM 1586 O O . MET A 1 198 ? 9.010 5.372 -20.163 1.00 96.75 198 MET A O 1
ATOM 1590 N N . ASP A 1 199 ? 10.419 4.285 -18.782 1.00 96.69 199 ASP A N 1
ATOM 1591 C CA . ASP A 1 199 ? 10.921 5.450 -18.047 1.00 96.69 199 ASP A CA 1
ATOM 1592 C C . ASP A 1 199 ? 12.069 6.162 -18.774 1.00 96.69 199 ASP A C 1
ATOM 1594 O O . ASP A 1 199 ? 12.728 5.617 -19.664 1.00 96.69 199 ASP A O 1
ATOM 1598 N N . GLU A 1 200 ? 12.285 7.425 -18.393 1.00 96.31 200 GLU A N 1
ATOM 1599 C CA . GLU A 1 200 ? 13.429 8.258 -18.791 1.00 96.31 200 GLU A CA 1
ATOM 1600 C C . GLU A 1 200 ? 13.690 8.277 -20.313 1.00 96.31 200 GLU A C 1
ATOM 1602 O O . GLU A 1 200 ? 14.831 8.363 -20.774 1.00 96.31 200 GLU A O 1
ATOM 1607 N N . VAL A 1 201 ? 12.626 8.232 -21.126 1.00 97.12 201 VAL A N 1
ATOM 1608 C CA . VAL A 1 201 ? 12.703 8.373 -22.591 1.00 97.12 201 VAL A CA 1
ATOM 1609 C C . VAL A 1 201 ? 13.038 9.823 -22.946 1.00 97.12 201 VAL A C 1
ATOM 1611 O O . VAL A 1 201 ? 12.161 10.647 -23.221 1.00 97.12 201 VAL A O 1
ATOM 1614 N N . LEU A 1 202 ? 14.329 10.158 -22.886 1.00 94.38 202 LEU A N 1
ATOM 1615 C CA . LEU A 1 202 ? 14.837 11.498 -23.190 1.00 94.38 202 LEU A CA 1
ATOM 1616 C C . LEU A 1 202 ? 14.938 11.739 -24.704 1.00 94.38 202 LEU A C 1
ATOM 1618 O O . LEU A 1 202 ? 14.707 12.863 -25.159 1.00 94.38 202 LEU A O 1
ATOM 1622 N N . TYR A 1 203 ? 15.206 10.684 -25.480 1.00 94.81 203 TYR A N 1
ATOM 1623 C CA . TYR A 1 203 ? 15.386 10.736 -26.932 1.00 94.81 203 TYR A CA 1
ATOM 1624 C C . TYR A 1 203 ? 14.222 10.051 -27.644 1.00 94.81 203 TYR A C 1
ATOM 1626 O O . TYR A 1 203 ? 14.030 8.845 -27.532 1.00 94.81 203 TYR A O 1
ATOM 1634 N N . ILE A 1 204 ? 13.431 10.833 -28.373 1.00 97.44 204 ILE A N 1
ATOM 1635 C CA . ILE A 1 204 ? 12.302 10.349 -29.170 1.00 97.44 204 ILE A CA 1
ATOM 1636 C C . ILE A 1 204 ? 11.945 11.406 -30.214 1.00 97.44 204 ILE A C 1
ATOM 1638 O O . ILE A 1 204 ? 11.930 12.598 -29.903 1.00 97.44 204 ILE A O 1
ATOM 1642 N N . GLY A 1 205 ? 11.640 10.990 -31.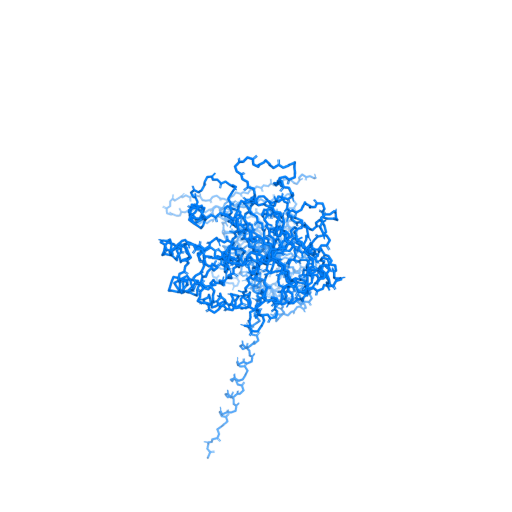441 1.00 97.19 205 GLY A N 1
ATOM 1643 C CA . GLY A 1 205 ? 11.360 11.912 -32.543 1.00 97.19 205 GLY A CA 1
ATOM 1644 C C . GLY A 1 205 ? 12.610 12.509 -33.198 1.00 97.19 205 GLY A C 1
ATOM 1645 O O . GLY A 1 205 ? 12.505 13.492 -33.927 1.00 97.19 205 GLY A O 1
ATOM 1646 N N . GLU A 1 206 ? 13.788 11.956 -32.927 1.00 95.81 206 GLU A N 1
ATOM 1647 C CA . GLU A 1 206 ? 15.075 12.503 -33.349 1.00 95.81 206 GLU A CA 1
ATOM 1648 C C . GLU A 1 206 ? 15.547 11.906 -34.679 1.00 95.81 206 GLU A C 1
ATOM 1650 O O . GLU A 1 206 ? 16.131 12.620 -35.504 1.00 95.81 206 GLU A O 1
ATOM 1655 N N . CYS A 1 207 ? 15.299 10.615 -34.924 1.00 96.19 207 CYS A N 1
ATOM 1656 C CA . CYS A 1 207 ? 15.759 9.961 -36.148 1.00 96.19 207 CYS A CA 1
ATOM 1657 C C . CYS A 1 207 ? 14.886 10.317 -37.364 1.00 96.19 207 CYS A C 1
ATOM 1659 O O . CYS A 1 207 ? 13.737 10.751 -37.239 1.00 96.19 207 CYS A O 1
ATOM 1661 N N . GLN A 1 208 ? 15.423 10.085 -38.565 1.00 96.12 208 GLN A N 1
ATOM 1662 C CA . GLN A 1 208 ? 14.732 10.381 -39.821 1.00 96.12 208 GLN A CA 1
ATOM 1663 C C . GLN A 1 208 ? 13.390 9.639 -39.944 1.00 96.12 208 GLN A C 1
ATOM 1665 O O . GLN A 1 208 ? 12.392 10.256 -40.300 1.00 96.12 208 GLN A O 1
ATOM 1670 N N . GLN A 1 209 ? 13.332 8.354 -39.565 1.00 96.12 209 GLN A N 1
ATOM 1671 C CA . GLN A 1 209 ? 12.091 7.570 -39.641 1.00 96.12 209 GLN A CA 1
ATOM 1672 C C . GLN A 1 209 ? 10.985 8.153 -38.755 1.00 96.12 209 GLN A C 1
ATOM 1674 O O . GLN A 1 209 ? 9.837 8.235 -39.180 1.00 96.12 209 GLN A O 1
ATOM 1679 N N . CYS A 1 210 ? 11.317 8.582 -37.532 1.00 97.31 210 CYS A N 1
ATOM 1680 C CA . CYS A 1 210 ? 10.352 9.224 -36.644 1.00 97.31 210 CYS A CA 1
ATOM 1681 C C . CYS A 1 210 ? 9.889 10.574 -37.203 1.00 97.31 210 CYS A C 1
ATOM 1683 O O . CYS A 1 210 ? 8.689 10.848 -37.208 1.00 97.31 210 CYS A O 1
ATOM 1685 N N . LYS A 1 211 ? 10.813 11.387 -37.728 1.00 97.12 211 LYS A N 1
ATOM 1686 C CA . LYS A 1 211 ? 10.504 12.692 -38.337 1.00 97.12 211 LYS A CA 1
ATOM 1687 C C . LYS A 1 211 ? 9.573 12.567 -39.544 1.00 97.12 211 LYS A C 1
ATOM 1689 O O . LYS A 1 211 ? 8.622 13.335 -39.660 1.00 97.12 211 LYS A O 1
ATOM 1694 N N . GLU A 1 212 ? 9.789 11.567 -40.395 1.00 97.50 212 GLU A N 1
ATOM 1695 C CA . GLU A 1 212 ? 8.959 11.295 -41.579 1.00 97.50 212 GLU A CA 1
ATOM 1696 C C . GLU A 1 212 ? 7.511 10.924 -41.241 1.00 97.50 212 GLU A C 1
ATOM 1698 O O . GLU A 1 212 ? 6.626 11.088 -42.079 1.00 97.50 212 GLU A O 1
ATOM 1703 N N . THR A 1 213 ? 7.229 10.469 -40.014 1.00 97.38 213 THR A N 1
ATOM 1704 C CA . THR A 1 213 ? 5.845 10.198 -39.596 1.00 97.38 213 THR A CA 1
ATOM 1705 C C . THR A 1 213 ? 4.999 11.462 -39.431 1.00 97.38 213 THR A C 1
ATOM 1707 O O . THR A 1 213 ? 3.774 11.356 -39.402 1.00 97.38 213 THR A O 1
ATOM 1710 N N . GLY A 1 214 ? 5.626 12.635 -39.261 1.00 97.44 214 GLY A N 1
ATOM 1711 C CA . GLY A 1 214 ? 4.948 13.892 -38.926 1.00 97.44 214 GLY A CA 1
ATOM 1712 C C . GLY A 1 214 ? 4.326 13.934 -37.523 1.00 97.44 214 GLY A C 1
ATOM 1713 O O . GLY A 1 214 ? 3.669 14.914 -37.184 1.00 97.44 214 GLY A O 1
ATOM 1714 N N . LYS A 1 215 ? 4.517 12.890 -36.707 1.00 98.38 215 LYS A N 1
ATOM 1715 C CA . LYS A 1 215 ? 3.963 12.790 -35.355 1.00 98.38 215 LYS A CA 1
ATOM 1716 C C . LYS A 1 215 ? 4.770 13.599 -34.350 1.00 9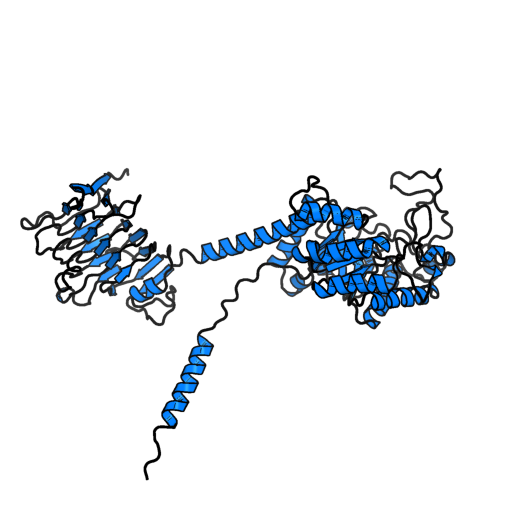8.38 215 LYS A C 1
ATOM 1718 O O . LYS A 1 215 ? 5.997 13.660 -34.398 1.00 98.38 215 LYS A O 1
ATOM 1723 N N . THR A 1 216 ? 4.070 14.144 -33.367 1.00 98.56 216 THR A N 1
ATOM 1724 C CA . THR A 1 216 ? 4.668 14.711 -32.159 1.00 98.56 216 THR A CA 1
ATOM 1725 C C . THR A 1 216 ? 5.337 13.626 -31.307 1.00 98.56 216 THR A C 1
ATOM 1727 O O . THR A 1 216 ? 5.021 12.438 -31.398 1.00 98.56 216 THR A O 1
ATOM 1730 N N . LYS A 1 217 ? 6.234 14.034 -30.401 1.00 98.50 217 LYS A N 1
ATOM 1731 C CA . LYS A 1 217 ? 6.883 13.125 -29.438 1.00 98.50 217 LYS A CA 1
ATOM 1732 C C . LYS A 1 217 ? 5.871 12.382 -28.558 1.00 98.50 217 LYS A C 1
ATOM 1734 O O . LYS A 1 217 ? 6.052 11.199 -28.289 1.00 98.50 217 LYS A O 1
ATOM 1739 N N . ALA A 1 218 ? 4.785 13.050 -28.167 1.00 98.75 218 ALA A N 1
ATOM 1740 C CA . ALA A 1 218 ? 3.683 12.439 -27.428 1.00 98.75 218 ALA A CA 1
ATOM 1741 C C . ALA A 1 218 ? 2.949 11.366 -28.246 1.00 98.75 218 ALA A C 1
ATOM 1743 O O . ALA A 1 218 ? 2.689 10.283 -27.732 1.00 98.75 218 ALA A O 1
ATOM 1744 N N . GLU A 1 219 ? 2.656 11.628 -29.522 1.00 98.81 219 GLU A N 1
ATOM 1745 C CA . GLU A 1 219 ? 2.019 10.644 -30.408 1.00 98.81 219 GLU A CA 1
ATOM 1746 C C . GLU A 1 219 ? 2.934 9.453 -30.712 1.00 98.81 219 GLU A C 1
ATOM 1748 O O . GLU A 1 219 ? 2.448 8.330 -30.835 1.00 98.81 219 GLU A O 1
ATOM 1753 N N . LEU A 1 220 ? 4.247 9.674 -30.827 1.00 98.75 220 LEU A N 1
ATOM 1754 C CA . LEU A 1 220 ? 5.232 8.599 -30.975 1.00 98.75 220 LEU A CA 1
ATOM 1755 C C . LEU A 1 220 ? 5.297 7.727 -29.718 1.00 98.75 220 LEU A C 1
ATOM 1757 O O . LEU A 1 220 ? 5.202 6.506 -29.828 1.00 98.75 220 LEU A O 1
ATOM 1761 N N . PHE A 1 221 ? 5.396 8.345 -28.535 1.00 98.81 221 PHE A N 1
ATOM 1762 C CA . PHE A 1 221 ? 5.404 7.631 -27.257 1.00 98.81 221 PHE A CA 1
ATOM 1763 C C . PHE A 1 221 ? 4.110 6.830 -27.070 1.00 98.81 221 PHE A C 1
ATOM 1765 O O . PHE A 1 221 ? 4.156 5.623 -26.843 1.00 98.81 221 PHE A O 1
ATOM 1772 N N . ALA A 1 222 ? 2.951 7.468 -27.257 1.00 98.88 222 ALA A N 1
ATOM 1773 C CA . ALA A 1 222 ? 1.656 6.816 -27.099 1.00 98.88 222 ALA A CA 1
ATOM 1774 C C . ALA A 1 222 ? 1.433 5.674 -28.100 1.00 98.88 222 ALA A C 1
ATOM 1776 O O . ALA A 1 222 ? 0.897 4.628 -27.738 1.00 98.88 222 ALA A O 1
ATOM 1777 N N . ALA A 1 223 ? 1.868 5.841 -29.353 1.00 98.62 223 ALA A N 1
ATOM 1778 C CA . ALA A 1 223 ? 1.753 4.790 -30.358 1.00 98.62 223 ALA A CA 1
ATOM 1779 C C . ALA A 1 223 ? 2.579 3.546 -29.999 1.00 98.62 223 ALA A C 1
ATOM 1781 O O . ALA A 1 223 ? 2.135 2.432 -30.282 1.00 98.62 223 ALA A O 1
ATOM 1782 N N . GLU A 1 224 ? 3.752 3.724 -29.389 1.00 98.75 224 GLU A N 1
ATOM 1783 C CA . GLU A 1 224 ? 4.576 2.606 -28.926 1.00 98.75 224 GLU A CA 1
ATOM 1784 C C . GLU A 1 224 ? 3.979 1.940 -27.682 1.00 98.75 224 GLU A C 1
ATOM 1786 O O . GLU A 1 224 ? 3.828 0.718 -27.666 1.00 98.75 224 GLU A O 1
ATOM 1791 N N . VAL A 1 225 ? 3.532 2.728 -26.696 1.00 98.81 225 VAL A N 1
ATOM 1792 C CA . VAL A 1 225 ? 2.823 2.222 -25.508 1.00 98.81 225 VAL A CA 1
ATOM 1793 C C . VAL A 1 225 ? 1.619 1.364 -25.916 1.00 98.81 225 VAL A C 1
ATOM 1795 O O . VAL A 1 225 ? 1.520 0.208 -25.511 1.00 98.81 225 VAL A O 1
ATOM 1798 N N . ASN A 1 226 ? 0.735 1.877 -26.778 1.00 98.88 226 ASN A N 1
ATOM 1799 C CA . ASN A 1 226 ? -0.478 1.158 -27.191 1.00 98.88 226 ASN A CA 1
ATOM 1800 C C . ASN A 1 226 ? -0.159 -0.084 -28.040 1.00 98.88 226 ASN A C 1
ATOM 1802 O O . ASN A 1 226 ? -0.885 -1.081 -28.009 1.00 98.88 226 ASN A O 1
ATOM 1806 N N . ARG A 1 227 ? 0.946 -0.070 -28.798 1.00 98.62 227 ARG A N 1
ATOM 1807 C CA . ARG A 1 227 ? 1.413 -1.257 -29.527 1.00 98.62 227 ARG A CA 1
ATOM 1808 C C . ARG A 1 227 ? 1.845 -2.358 -28.568 1.00 98.62 227 ARG A C 1
ATOM 1810 O O . ARG A 1 227 ? 1.432 -3.503 -28.753 1.00 98.62 227 ARG A O 1
ATOM 1817 N N . ILE A 1 228 ? 2.646 -2.012 -27.564 1.00 98.75 228 ILE A N 1
ATOM 1818 C CA . ILE A 1 228 ? 3.070 -2.943 -26.518 1.00 98.75 228 ILE A CA 1
ATOM 1819 C C . ILE A 1 228 ? 1.839 -3.446 -25.755 1.00 98.75 228 ILE A C 1
ATOM 1821 O O . ILE A 1 228 ? 1.684 -4.656 -25.594 1.00 98.75 228 ILE A O 1
ATOM 1825 N N . ASN A 1 229 ? 0.907 -2.558 -25.397 1.00 98.81 229 ASN A N 1
ATOM 1826 C CA . ASN A 1 229 ? -0.339 -2.924 -24.720 1.00 98.81 229 ASN A CA 1
ATOM 1827 C C . ASN A 1 229 ? -1.132 -3.960 -25.523 1.00 98.81 229 ASN A C 1
ATOM 1829 O O . ASN A 1 229 ? -1.561 -4.978 -24.991 1.00 98.81 229 ASN A O 1
ATOM 1833 N N . LYS A 1 230 ? -1.243 -3.778 -26.844 1.00 98.69 230 LYS A N 1
ATOM 1834 C CA . LYS A 1 230 ? -1.900 -4.744 -27.733 1.00 98.69 230 LYS A CA 1
ATOM 1835 C C . LYS A 1 230 ? -1.236 -6.128 -27.717 1.00 98.69 230 LYS A C 1
ATOM 1837 O O . LYS A 1 230 ? -1.943 -7.135 -27.769 1.00 98.69 230 LYS A O 1
ATOM 1842 N N . ILE A 1 231 ? 0.096 -6.194 -27.662 1.00 98.31 231 ILE A N 1
ATOM 1843 C CA . ILE A 1 231 ? 0.846 -7.460 -27.575 1.00 98.31 231 ILE A CA 1
ATOM 1844 C C . ILE A 1 231 ? 0.563 -8.147 -26.233 1.00 98.31 231 ILE A C 1
ATOM 1846 O O . ILE A 1 231 ? 0.213 -9.328 -26.199 1.00 98.31 231 ILE A O 1
ATOM 1850 N N . VAL A 1 232 ? 0.646 -7.393 -25.137 1.00 98.69 232 VAL A N 1
ATOM 1851 C CA . VAL A 1 232 ? 0.412 -7.880 -23.770 1.00 98.69 232 VAL A CA 1
ATOM 1852 C C . VAL A 1 232 ? -1.042 -8.351 -23.591 1.00 98.69 232 VAL A C 1
ATOM 1854 O O . VAL A 1 232 ? -1.284 -9.465 -23.120 1.00 98.69 232 VAL A O 1
ATOM 1857 N N . ASN A 1 233 ? -2.016 -7.593 -24.097 1.00 98.50 233 ASN A N 1
ATOM 1858 C CA . ASN A 1 233 ? -3.438 -7.948 -24.073 1.00 98.50 233 ASN A CA 1
ATOM 1859 C C . ASN A 1 233 ? -3.757 -9.200 -24.908 1.00 98.50 233 ASN A C 1
ATOM 1861 O O . ASN A 1 233 ? -4.590 -10.017 -24.510 1.00 98.50 233 ASN A O 1
ATOM 1865 N N . LYS A 1 234 ? -3.063 -9.431 -26.034 1.00 98.12 234 LYS A N 1
ATOM 1866 C CA . LYS A 1 234 ? -3.185 -10.679 -26.821 1.00 98.12 234 LYS A CA 1
ATOM 1867 C C . LYS A 1 234 ? -2.765 -11.912 -26.009 1.00 98.12 234 LYS A C 1
ATOM 1869 O O . LYS A 1 234 ? -3.307 -12.996 -26.225 1.00 98.12 234 LYS A O 1
ATOM 1874 N N . LYS A 1 235 ? -1.856 -11.739 -25.046 1.00 98.00 235 LYS A N 1
ATOM 1875 C CA . LYS A 1 235 ? -1.462 -12.751 -24.054 1.00 98.00 235 LYS A CA 1
ATOM 1876 C C . LYS A 1 235 ? -2.353 -12.765 -22.802 1.00 98.00 235 LYS A C 1
ATOM 1878 O O . LYS A 1 235 ? -2.060 -13.498 -21.864 1.00 98.00 235 LYS A O 1
ATOM 1883 N N . LYS A 1 236 ? -3.459 -12.007 -22.792 1.00 98.06 236 LYS A N 1
ATOM 1884 C CA . LYS A 1 236 ? -4.390 -11.852 -21.656 1.00 98.06 236 LYS A CA 1
ATOM 1885 C C . LYS A 1 236 ? -3.710 -11.326 -20.386 1.00 98.06 236 LYS A C 1
ATOM 1887 O O . LYS A 1 236 ? -4.112 -11.682 -19.280 1.00 98.06 236 LYS A O 1
ATOM 1892 N N . CYS A 1 237 ? -2.678 -10.508 -20.558 1.00 98.44 237 CYS A N 1
ATOM 1893 C CA . CYS A 1 237 ? -1.970 -9.848 -19.471 1.00 98.44 237 CYS A CA 1
ATOM 1894 C C . CYS A 1 237 ? -2.338 -8.363 -19.413 1.00 98.44 237 CYS A C 1
ATOM 1896 O O . CYS A 1 237 ? -2.777 -7.807 -20.414 1.00 98.44 237 CYS A O 1
ATOM 1898 N N . ASN A 1 238 ? -2.121 -7.720 -18.266 1.00 98.62 238 ASN A N 1
ATOM 1899 C CA . ASN A 1 238 ? -2.198 -6.264 -18.132 1.00 98.62 238 ASN A CA 1
ATOM 1900 C C . ASN A 1 238 ? -0.814 -5.619 -18.317 1.00 98.62 238 ASN A C 1
ATOM 1902 O O . ASN A 1 238 ? 0.180 -6.155 -17.821 1.00 98.62 238 ASN A O 1
ATOM 1906 N N . LEU A 1 239 ? -0.746 -4.478 -19.009 1.00 98.94 239 LEU A N 1
ATOM 1907 C CA . LEU A 1 239 ? 0.491 -3.712 -19.170 1.00 98.94 239 LEU A CA 1
ATOM 1908 C C . LEU A 1 239 ? 0.676 -2.712 -18.026 1.00 98.94 239 LEU A C 1
ATOM 1910 O O . LEU A 1 239 ? -0.214 -1.907 -17.741 1.00 98.94 239 LEU A O 1
ATOM 1914 N N . TRP A 1 240 ? 1.865 -2.726 -17.425 1.00 98.88 240 TRP A N 1
ATOM 1915 C CA . TRP A 1 240 ? 2.337 -1.701 -16.496 1.00 98.88 240 TRP A CA 1
ATOM 1916 C C . TRP A 1 240 ? 3.461 -0.873 -17.131 1.00 98.88 240 TRP A C 1
ATOM 1918 O O . TRP A 1 240 ? 4.339 -1.421 -17.802 1.00 98.88 240 TRP A O 1
ATOM 1928 N N . ILE A 1 241 ? 3.452 0.441 -16.903 1.00 98.88 241 ILE A N 1
ATOM 1929 C CA . ILE A 1 241 ? 4.523 1.361 -17.324 1.00 98.88 241 ILE A CA 1
ATOM 1930 C C . ILE A 1 241 ? 4.836 2.366 -16.216 1.00 98.88 241 ILE A C 1
ATOM 1932 O O . ILE A 1 241 ? 3.972 2.682 -15.398 1.00 98.88 241 ILE A O 1
ATOM 1936 N N . TRP A 1 242 ? 6.054 2.899 -16.199 1.00 98.88 242 TRP A N 1
ATOM 1937 C CA . TRP A 1 242 ? 6.411 4.038 -15.359 1.00 98.88 242 TRP A CA 1
ATOM 1938 C C . TRP A 1 242 ? 5.715 5.321 -15.838 1.00 98.88 242 TRP A C 1
ATOM 1940 O O . TRP A 1 242 ? 5.522 5.543 -17.034 1.00 98.88 242 TRP A O 1
ATOM 1950 N N . GLY A 1 243 ? 5.296 6.162 -14.891 1.00 98.50 243 GLY A N 1
ATOM 1951 C CA . GLY A 1 243 ? 4.471 7.343 -15.165 1.00 98.50 243 GLY A CA 1
ATOM 1952 C C . GLY A 1 243 ? 5.226 8.618 -15.550 1.00 98.50 243 GLY A C 1
ATOM 1953 O O . GLY A 1 243 ? 4.600 9.581 -15.989 1.00 98.50 243 GLY A O 1
ATOM 1954 N N . ASP A 1 244 ? 6.550 8.672 -15.413 1.00 98.25 244 ASP A N 1
ATOM 1955 C CA . ASP A 1 244 ? 7.324 9.919 -15.506 1.00 98.25 244 ASP A CA 1
ATOM 1956 C C . ASP A 1 244 ? 7.177 10.621 -16.865 1.00 98.25 244 ASP A C 1
ATOM 1958 O O . ASP A 1 244 ? 7.020 11.841 -16.932 1.00 98.25 244 ASP A O 1
ATOM 1962 N N . ARG A 1 245 ? 7.122 9.873 -17.973 1.00 98.31 245 ARG A N 1
ATOM 1963 C CA . ARG A 1 245 ? 6.946 10.469 -19.310 1.00 98.31 245 ARG A CA 1
ATOM 1964 C C . ARG A 1 245 ? 5.544 11.023 -19.575 1.00 98.31 245 ARG A C 1
ATOM 1966 O O . ARG A 1 245 ? 5.357 11.660 -20.611 1.00 98.31 245 ARG A O 1
ATOM 1973 N N . LEU A 1 246 ? 4.597 10.833 -18.656 1.00 98.75 246 LEU A N 1
ATOM 1974 C CA . LEU A 1 246 ? 3.213 11.315 -18.724 1.00 98.75 246 LEU A CA 1
ATOM 1975 C C . LEU A 1 246 ? 2.965 12.573 -17.867 1.00 98.75 246 LEU A C 1
ATOM 1977 O O . LEU A 1 246 ? 1.866 13.125 -17.888 1.00 98.75 246 LEU A O 1
ATOM 1981 N N . LEU A 1 247 ? 3.972 13.043 -17.125 1.00 98.62 247 LEU A N 1
ATOM 1982 C CA . LEU A 1 247 ? 3.895 14.227 -16.264 1.00 98.62 247 LEU A CA 1
ATOM 1983 C C . LEU A 1 247 ? 4.621 15.408 -16.906 1.00 98.62 247 LEU A C 1
ATOM 1985 O O . LEU A 1 247 ? 5.726 15.250 -17.414 1.00 98.62 247 LEU A O 1
ATOM 1989 N N . ASN A 1 248 ? 4.033 16.603 -16.878 1.00 98.12 248 ASN A N 1
ATOM 1990 C CA . ASN A 1 248 ? 4.713 17.821 -17.323 1.00 98.12 248 ASN A CA 1
ATOM 1991 C C . ASN A 1 248 ? 5.696 18.306 -16.238 1.00 98.12 248 ASN A C 1
ATOM 1993 O O . ASN A 1 248 ? 5.271 18.615 -15.126 1.00 98.12 248 ASN A O 1
ATOM 1997 N N . ALA A 1 249 ? 6.992 18.366 -16.555 1.00 97.12 249 ALA A N 1
ATOM 1998 C CA . ALA A 1 249 ? 8.041 18.732 -15.599 1.00 97.12 249 ALA A CA 1
ATOM 1999 C C . ALA A 1 249 ? 7.819 20.108 -14.949 1.00 97.12 249 ALA A C 1
ATOM 2001 O O . ALA A 1 249 ? 7.784 20.206 -13.720 1.00 97.12 249 ALA A O 1
ATOM 2002 N N . ASP A 1 250 ? 7.566 21.139 -15.760 1.00 96.75 250 ASP A N 1
ATOM 2003 C CA . ASP A 1 250 ? 7.375 22.516 -15.292 1.00 96.75 250 ASP A CA 1
ATOM 2004 C C . ASP A 1 250 ? 6.135 22.652 -14.402 1.00 96.75 250 ASP A C 1
ATOM 2006 O O . ASP A 1 250 ? 6.183 23.281 -13.345 1.00 96.75 250 ASP A O 1
ATOM 2010 N N . GLN A 1 251 ? 5.023 22.023 -14.797 1.00 96.50 251 GLN A N 1
ATOM 2011 C CA . GLN A 1 251 ? 3.761 22.086 -14.057 1.00 96.50 251 GLN A CA 1
ATOM 2012 C C . GLN A 1 251 ? 3.872 21.450 -12.667 1.00 96.50 251 GLN A C 1
ATOM 2014 O O . GLN A 1 251 ? 3.275 21.944 -11.711 1.00 96.50 251 GLN A O 1
ATOM 2019 N N . TRP A 1 252 ? 4.608 20.343 -12.559 1.00 95.62 252 TRP A N 1
ATOM 2020 C CA . TRP A 1 252 ? 4.760 19.604 -11.306 1.00 95.62 252 TRP A CA 1
ATOM 2021 C C . TRP A 1 252 ? 5.972 20.045 -10.478 1.00 95.62 252 TRP A C 1
ATOM 2023 O O . TRP A 1 252 ? 6.109 19.608 -9.335 1.00 95.62 252 TRP A O 1
ATOM 2033 N N . GLY A 1 253 ? 6.849 20.892 -11.026 1.00 95.50 253 GLY A N 1
ATOM 2034 C CA . GLY A 1 253 ? 8.123 21.240 -10.393 1.00 95.50 253 GLY A CA 1
ATOM 2035 C C . GLY A 1 253 ? 9.046 20.026 -10.235 1.00 95.50 253 GLY A C 1
ATOM 2036 O O . GLY A 1 253 ? 9.770 19.914 -9.245 1.00 95.50 253 GLY A O 1
ATOM 2037 N N . LEU A 1 254 ? 8.979 19.087 -11.181 1.00 95.50 254 LEU A N 1
ATOM 2038 C CA . LEU A 1 254 ? 9.782 17.865 -11.217 1.00 95.50 254 LEU A CA 1
ATOM 2039 C C . LEU A 1 254 ? 10.857 17.989 -12.302 1.00 95.50 254 LEU A C 1
ATOM 2041 O O . LEU A 1 254 ? 10.644 18.652 -13.307 1.00 95.50 254 LEU A O 1
ATOM 2045 N N . GLY A 1 255 ? 12.011 17.347 -12.114 1.00 92.56 255 GLY A N 1
ATOM 2046 C CA . GLY A 1 255 ? 13.087 17.364 -13.115 1.00 92.56 255 GLY A CA 1
ATOM 2047 C C . GLY A 1 255 ? 12.958 16.266 -14.174 1.00 92.56 255 GLY A C 1
ATOM 2048 O O . GLY A 1 255 ? 12.189 15.319 -13.991 1.00 92.56 255 GLY A O 1
ATOM 2049 N N . MET A 1 256 ? 13.799 16.343 -15.214 1.00 93.00 256 MET A N 1
ATOM 2050 C CA . MET A 1 256 ? 13.845 15.433 -16.375 1.00 93.00 256 MET A CA 1
ATOM 2051 C C . MET A 1 256 ? 13.812 13.932 -16.082 1.00 93.00 256 MET A C 1
ATOM 2053 O O . MET A 1 256 ? 13.448 13.156 -16.965 1.00 93.00 256 MET A O 1
ATOM 2057 N N . TRP A 1 257 ? 14.210 13.511 -14.879 1.00 93.50 257 TRP A N 1
ATOM 2058 C CA . TRP A 1 257 ? 14.158 12.118 -14.439 1.00 93.50 257 TRP A CA 1
ATOM 2059 C C . TRP A 1 257 ? 12.722 11.709 -14.111 1.00 93.50 257 TRP A C 1
ATOM 2061 O O . TRP A 1 257 ? 12.210 10.756 -14.676 1.00 93.50 257 TRP A O 1
ATOM 2071 N N . SER A 1 258 ? 12.034 12.479 -13.267 1.00 94.69 258 SER A N 1
ATOM 2072 C CA . SER A 1 258 ? 10.708 12.130 -12.740 1.00 94.69 258 SER A CA 1
ATOM 2073 C C . SER A 1 258 ? 9.538 12.726 -13.529 1.00 94.69 258 SER A C 1
ATOM 2075 O O . SER A 1 258 ? 8.389 12.485 -13.166 1.00 94.69 258 SER A O 1
ATOM 2077 N N . ALA A 1 259 ? 9.806 13.519 -14.571 1.00 97.50 259 ALA A N 1
ATOM 2078 C CA . ALA A 1 259 ? 8.789 14.102 -15.441 1.00 97.50 259 ALA A CA 1
ATOM 2079 C C . ALA A 1 259 ? 9.320 14.412 -16.857 1.00 97.50 259 ALA A C 1
ATOM 2081 O O . ALA A 1 259 ? 10.526 14.443 -17.112 1.00 97.50 259 ALA A O 1
ATOM 2082 N N . SER A 1 260 ? 8.407 14.671 -17.792 1.00 97.81 260 SER A N 1
ATOM 2083 C CA . SER A 1 260 ? 8.692 15.022 -19.183 1.00 97.81 260 SER A CA 1
ATOM 2084 C C . SER A 1 260 ? 9.078 16.494 -19.357 1.00 97.81 260 SER A C 1
ATOM 2086 O O . SER A 1 260 ? 8.243 17.388 -19.206 1.00 97.81 260 SER A O 1
ATOM 2088 N N . GLU A 1 261 ? 10.317 16.723 -19.799 1.00 95.75 261 GLU A N 1
ATOM 2089 C CA . GLU A 1 261 ? 10.812 18.009 -20.332 1.00 95.75 261 GLU A CA 1
ATOM 2090 C C . GLU A 1 261 ? 10.800 18.057 -21.876 1.00 95.75 261 GLU A C 1
ATOM 2092 O O . GLU A 1 261 ? 11.105 19.074 -22.491 1.00 95.75 261 GLU A O 1
ATOM 2097 N N . ASN A 1 262 ? 10.446 16.951 -22.537 1.00 95.31 262 ASN A N 1
ATOM 2098 C CA . ASN A 1 262 ? 10.467 16.805 -23.998 1.00 95.31 262 ASN A CA 1
ATOM 2099 C C . ASN A 1 262 ? 9.060 16.659 -24.606 1.00 95.31 262 ASN A C 1
ATOM 2101 O O . ASN A 1 262 ? 8.906 16.134 -25.707 1.00 95.31 262 ASN A O 1
ATOM 2105 N N . SER A 1 263 ? 8.035 17.155 -23.906 1.00 96.94 263 SER A N 1
ATOM 2106 C CA . SER A 1 263 ? 6.631 17.194 -24.353 1.00 96.94 263 SER A CA 1
ATOM 2107 C C . SER A 1 263 ? 5.941 15.835 -24.552 1.00 96.94 263 SER A C 1
ATOM 2109 O O . SER A 1 263 ? 4.853 15.784 -25.121 1.00 96.94 263 SER A O 1
ATOM 2111 N N . THR A 1 264 ? 6.505 14.731 -24.054 1.00 98.44 264 THR A N 1
ATOM 2112 C CA . THR A 1 264 ? 5.828 13.419 -24.068 1.00 98.44 264 THR A CA 1
ATOM 2113 C C . THR A 1 264 ? 4.605 13.371 -23.154 1.00 98.44 264 THR A C 1
ATOM 2115 O O . THR A 1 264 ? 3.724 12.556 -23.402 1.00 98.44 264 THR A O 1
ATOM 2118 N N . HIS A 1 265 ? 4.497 14.255 -22.153 1.00 98.56 265 HIS A N 1
ATOM 2119 C CA . HIS A 1 265 ? 3.411 14.238 -21.159 1.00 98.56 265 HIS A CA 1
ATOM 2120 C C . HIS A 1 265 ? 2.000 14.271 -21.758 1.00 98.56 265 HIS A C 1
ATOM 2122 O O . HIS A 1 265 ? 1.076 13.688 -21.197 1.00 98.56 265 HIS A O 1
ATOM 2128 N N . MET A 1 266 ? 1.831 14.875 -22.939 1.00 98.38 266 MET A N 1
ATOM 2129 C CA . MET A 1 266 ? 0.550 14.887 -23.655 1.00 98.38 266 MET A CA 1
ATOM 2130 C C . MET A 1 266 ? 0.062 13.479 -24.046 1.00 98.38 266 MET A C 1
ATOM 2132 O O . MET A 1 266 ? -1.129 13.291 -24.295 1.00 98.38 266 MET A O 1
ATOM 2136 N N . ALA A 1 267 ? 0.941 12.470 -24.033 1.00 98.81 267 ALA A N 1
ATOM 2137 C CA . ALA A 1 267 ? 0.598 11.073 -24.279 1.00 98.81 267 ALA A CA 1
ATOM 2138 C C . ALA A 1 267 ? -0.417 10.510 -23.272 1.00 98.81 267 ALA A C 1
ATOM 2140 O O . ALA A 1 267 ? -1.114 9.555 -23.601 1.00 98.81 267 ALA A O 1
ATOM 2141 N N . ILE A 1 268 ? -0.583 11.120 -22.092 1.00 98.75 268 ILE A N 1
ATOM 2142 C CA . ILE A 1 268 ? -1.585 10.692 -21.102 1.00 98.75 268 ILE A CA 1
ATOM 2143 C C . ILE A 1 268 ? -3.021 10.695 -21.662 1.00 98.75 268 ILE A C 1
ATOM 2145 O O . ILE A 1 268 ? -3.871 9.911 -21.229 1.00 98.75 268 ILE A O 1
ATOM 2149 N N . GLN A 1 269 ? -3.290 11.545 -22.661 1.00 98.31 269 GLN A N 1
ATOM 2150 C CA . GLN A 1 269 ? -4.580 11.616 -23.355 1.00 98.31 269 GLN A CA 1
ATOM 2151 C C . GLN A 1 269 ? -4.722 10.593 -24.490 1.00 98.31 269 GLN A C 1
ATOM 2153 O O . GLN A 1 269 ? -5.822 10.396 -24.997 1.00 98.31 269 GLN A O 1
ATOM 2158 N N . LEU A 1 270 ? -3.623 9.960 -24.902 1.00 98.75 270 LEU A N 1
ATOM 2159 C CA . LEU A 1 270 ? -3.540 9.138 -26.110 1.00 98.75 270 LEU A CA 1
ATOM 2160 C C . LEU A 1 270 ? -3.371 7.642 -25.814 1.00 98.75 270 LEU A C 1
ATOM 2162 O O . LEU A 1 270 ? -3.670 6.819 -26.680 1.00 98.75 270 LEU A O 1
ATOM 2166 N N . ILE A 1 271 ? -2.865 7.286 -24.631 1.00 98.81 271 ILE A N 1
ATOM 2167 C CA . ILE A 1 271 ? -2.651 5.884 -24.256 1.00 98.81 271 ILE A CA 1
ATOM 2168 C C . ILE A 1 271 ? -3.930 5.209 -23.743 1.00 98.81 271 ILE A C 1
ATOM 2170 O O . ILE A 1 271 ? -4.806 5.863 -23.165 1.00 98.81 271 ILE A O 1
ATOM 2174 N N . ASP A 1 272 ? -4.014 3.895 -23.946 1.00 98.69 272 ASP A N 1
ATOM 2175 C CA . ASP A 1 272 ? -5.148 3.070 -23.521 1.00 98.69 272 ASP A CA 1
ATOM 2176 C C . ASP A 1 272 ? -5.336 3.101 -21.992 1.00 98.69 272 ASP A C 1
ATOM 2178 O O . ASP A 1 272 ? -4.376 3.024 -21.229 1.00 98.69 272 ASP A O 1
ATOM 2182 N N . LYS A 1 273 ? -6.588 3.205 -21.524 1.00 97.81 273 LYS A N 1
ATOM 2183 C CA . LYS A 1 273 ? -6.912 3.410 -20.095 1.00 97.81 273 LYS A CA 1
ATOM 2184 C C . LYS A 1 273 ? -6.863 2.145 -19.237 1.00 97.81 273 LYS A C 1
ATOM 2186 O O . LYS A 1 273 ? -6.926 2.239 -18.016 1.00 97.81 273 LYS A O 1
ATOM 2191 N N . ASP A 1 274 ? -6.756 0.972 -19.858 1.00 98.19 274 ASP A N 1
ATOM 2192 C CA . ASP A 1 274 ? -6.554 -0.295 -19.151 1.00 98.19 274 ASP A CA 1
ATOM 2193 C C . ASP A 1 274 ? -5.108 -0.470 -18.655 1.00 98.19 274 ASP A C 1
ATOM 2195 O O . ASP A 1 274 ? -4.853 -1.333 -17.814 1.00 98.19 274 ASP A O 1
ATOM 2199 N N . ILE A 1 275 ? -4.175 0.369 -19.112 1.00 98.88 275 ILE A N 1
ATOM 2200 C CA . ILE A 1 275 ? -2.782 0.400 -18.657 1.00 98.88 275 ILE A CA 1
ATOM 2201 C C . ILE A 1 275 ? -2.712 0.868 -17.198 1.00 98.88 275 ILE A C 1
ATOM 2203 O O . ILE A 1 275 ? -3.378 1.823 -16.795 1.00 98.88 275 ILE A O 1
ATOM 2207 N N . THR A 1 276 ? -1.871 0.215 -16.398 1.00 98.88 276 THR A N 1
ATOM 2208 C CA . THR A 1 276 ? -1.599 0.641 -15.018 1.00 98.88 276 THR A CA 1
ATOM 2209 C C . THR A 1 276 ? -0.317 1.463 -14.955 1.00 98.88 276 THR A C 1
ATOM 2211 O O . THR A 1 276 ? 0.710 1.090 -15.525 1.00 98.88 276 THR A O 1
ATOM 2214 N N . ILE A 1 277 ? -0.366 2.574 -14.223 1.00 98.94 277 ILE A N 1
ATOM 2215 C CA . ILE A 1 277 ? 0.755 3.495 -14.057 1.00 98.94 277 ILE A CA 1
ATOM 2216 C C . ILE A 1 277 ? 1.505 3.209 -12.754 1.00 98.94 277 ILE A C 1
ATOM 2218 O O . ILE A 1 277 ? 0.925 3.189 -11.666 1.00 98.94 277 ILE A O 1
ATOM 2222 N N . LEU A 1 278 ? 2.816 3.033 -12.873 1.00 98.88 278 LEU A N 1
ATOM 2223 C CA . LEU A 1 278 ? 3.768 2.976 -11.773 1.00 98.88 278 LEU A CA 1
ATOM 2224 C C . LEU A 1 278 ? 4.323 4.392 -11.536 1.00 98.88 278 LEU A C 1
ATOM 2226 O O . LEU A 1 278 ? 5.169 4.883 -12.285 1.00 98.88 278 LEU A O 1
ATOM 2230 N N . ASP A 1 279 ? 3.815 5.078 -10.517 1.00 98.69 279 ASP A N 1
ATOM 2231 C CA . ASP A 1 279 ? 4.144 6.477 -10.217 1.00 98.69 279 ASP A CA 1
ATOM 2232 C C . ASP A 1 279 ? 5.323 6.563 -9.238 1.00 98.69 279 ASP A C 1
ATOM 2234 O O . ASP A 1 279 ? 5.158 6.382 -8.029 1.00 98.69 279 ASP A O 1
ATOM 2238 N N . TRP A 1 280 ? 6.537 6.772 -9.755 1.00 98.19 280 TRP A N 1
ATOM 2239 C CA . TRP A 1 280 ? 7.765 6.702 -8.963 1.00 98.19 280 TRP A CA 1
ATOM 2240 C C . TRP A 1 280 ? 8.292 8.074 -8.537 1.00 98.19 280 TRP A C 1
ATOM 2242 O O . TRP A 1 280 ? 8.625 8.922 -9.360 1.00 98.19 280 TRP A O 1
ATOM 2252 N N . HIS A 1 281 ? 8.447 8.271 -7.223 1.00 97.81 281 HIS A N 1
ATOM 2253 C CA . HIS A 1 281 ? 9.007 9.497 -6.645 1.00 97.81 281 HIS A CA 1
ATOM 2254 C C . HIS A 1 281 ? 9.725 9.209 -5.322 1.00 97.81 281 HIS A C 1
ATOM 2256 O O . HIS A 1 281 ? 9.123 8.715 -4.368 1.00 97.81 281 HIS A O 1
ATOM 2262 N N . TYR A 1 282 ? 11.022 9.532 -5.250 1.00 95.88 282 TYR A N 1
ATOM 2263 C CA . TYR A 1 282 ? 11.872 9.126 -4.117 1.00 95.88 282 TYR A CA 1
ATOM 2264 C C . TYR A 1 282 ? 12.238 10.258 -3.164 1.00 95.88 282 TYR A C 1
ATOM 2266 O O . TYR A 1 282 ? 12.544 9.989 -2.012 1.00 95.88 282 TYR A O 1
ATOM 2274 N N . LYS A 1 283 ? 12.234 11.511 -3.630 1.00 94.25 283 LYS A N 1
ATOM 2275 C CA . LYS A 1 283 ? 12.648 12.676 -2.825 1.00 94.25 283 LYS A CA 1
ATOM 2276 C C . LYS A 1 283 ? 11.471 13.408 -2.184 1.00 94.25 283 LYS A C 1
ATOM 2278 O O . LYS A 1 283 ? 11.640 14.103 -1.191 1.00 94.25 283 LYS A O 1
ATOM 2283 N N . THR A 1 284 ? 10.289 13.270 -2.772 1.00 94.62 284 THR A N 1
ATOM 2284 C CA . THR A 1 284 ? 9.032 13.880 -2.333 1.00 94.62 284 THR A CA 1
ATOM 2285 C C . THR A 1 284 ? 7.879 12.919 -2.640 1.00 94.62 284 THR A C 1
ATOM 2287 O O . THR A 1 284 ? 8.060 11.936 -3.361 1.00 94.62 284 THR A O 1
ATOM 2290 N N . ALA A 1 285 ? 6.698 13.190 -2.082 1.00 96.56 285 ALA A N 1
ATOM 2291 C CA . ALA A 1 285 ? 5.469 12.435 -2.340 1.00 96.56 285 ALA A CA 1
ATOM 2292 C C . ALA A 1 285 ? 4.413 13.351 -2.992 1.00 96.56 285 ALA A C 1
ATOM 2294 O O . ALA A 1 285 ? 3.469 13.773 -2.312 1.00 96.56 285 ALA A O 1
ATOM 2295 N N . PRO A 1 286 ? 4.601 13.745 -4.268 1.00 96.38 286 PRO A N 1
ATOM 2296 C CA . PRO A 1 286 ? 3.640 14.592 -4.965 1.00 96.38 286 PRO A CA 1
ATOM 2297 C C . PRO A 1 286 ? 2.291 13.874 -5.123 1.00 96.38 286 PRO A C 1
ATOM 2299 O O . PRO A 1 286 ? 2.194 12.652 -5.041 1.00 96.38 286 PRO A O 1
ATOM 2302 N N . LEU A 1 287 ? 1.225 14.641 -5.364 1.00 96.44 287 LEU A N 1
ATOM 2303 C CA . LEU A 1 287 ? -0.126 14.100 -5.573 1.00 96.44 287 LEU A CA 1
ATOM 2304 C C . LEU A 1 287 ? -0.360 13.643 -7.029 1.00 96.44 287 LEU A C 1
ATOM 2306 O O . LEU A 1 287 ? -1.500 13.595 -7.488 1.00 96.44 287 LEU A O 1
ATOM 2310 N N . THR A 1 288 ? 0.704 13.287 -7.753 1.00 98.06 288 THR A N 1
ATOM 2311 C CA . THR A 1 288 ? 0.647 12.729 -9.113 1.00 98.06 288 THR A CA 1
ATOM 2312 C C . THR A 1 288 ? -0.190 11.450 -9.215 1.00 98.06 288 THR A C 1
ATOM 2314 O O . THR A 1 288 ? -0.863 11.312 -10.242 1.00 98.06 288 THR A O 1
ATOM 2317 N N . PRO A 1 289 ? -0.329 10.581 -8.179 1.00 98.06 289 PRO A N 1
ATOM 2318 C CA . PRO A 1 289 ? -1.279 9.479 -8.253 1.00 98.06 289 PRO A CA 1
ATOM 2319 C C . PRO A 1 289 ? -2.700 9.950 -8.532 1.00 98.06 289 PRO A C 1
ATOM 2321 O O . PRO A 1 289 ? -3.384 9.325 -9.331 1.00 98.06 289 PRO A O 1
ATOM 2324 N N . VAL A 1 290 ? -3.130 11.071 -7.931 1.00 96.88 290 VAL A N 1
ATOM 2325 C CA . VAL A 1 290 ? -4.466 11.657 -8.144 1.00 96.88 290 VAL A CA 1
ATOM 2326 C C . VAL A 1 290 ? -4.637 12.104 -9.592 1.00 96.88 290 VAL A C 1
ATOM 2328 O O . VAL A 1 290 ? -5.704 11.923 -10.166 1.00 96.88 290 VAL A O 1
ATOM 2331 N N . TYR A 1 291 ? -3.588 12.644 -10.208 1.00 97.94 291 TYR A N 1
ATOM 2332 C CA . TYR A 1 291 ? -3.628 13.067 -11.604 1.00 97.94 291 TYR A CA 1
ATOM 2333 C C . TYR A 1 291 ? -3.816 11.890 -12.567 1.00 97.94 291 TYR A C 1
ATOM 2335 O O . TYR A 1 291 ? -4.668 11.961 -13.453 1.00 97.94 291 TYR A O 1
ATOM 2343 N N . PHE A 1 292 ? -3.088 10.787 -12.372 1.00 98.62 292 PHE A N 1
ATOM 2344 C CA . PHE A 1 292 ? -3.285 9.568 -13.167 1.00 98.62 292 PHE A CA 1
ATOM 2345 C C . PHE A 1 292 ? -4.684 8.987 -12.982 1.00 98.62 292 PHE A C 1
ATOM 2347 O O . PHE A 1 292 ? -5.386 8.713 -13.956 1.00 98.62 292 PHE A O 1
ATOM 2354 N N . ALA A 1 293 ? -5.111 8.909 -11.728 1.00 97.69 293 ALA A N 1
ATOM 2355 C CA . ALA A 1 293 ? -6.451 8.536 -11.314 1.00 97.69 293 ALA A CA 1
ATOM 2356 C C . ALA A 1 293 ? -7.548 9.349 -12.037 1.00 97.69 293 ALA A C 1
ATOM 2358 O O . ALA A 1 293 ? -8.445 8.780 -12.657 1.00 97.69 293 ALA A O 1
ATOM 2359 N N . MET A 1 294 ? -7.447 10.681 -12.027 1.00 96.44 294 MET A N 1
ATOM 2360 C CA . MET A 1 294 ? -8.390 11.583 -12.705 1.00 96.44 294 MET A CA 1
ATOM 2361 C C . MET A 1 294 ? -8.399 11.413 -14.228 1.00 96.44 294 MET A C 1
ATOM 2363 O O . MET A 1 294 ? -9.401 11.714 -14.871 1.00 96.44 294 MET A O 1
ATOM 2367 N N . ASN A 1 295 ? -7.303 10.921 -14.809 1.00 97.94 295 ASN A N 1
ATOM 2368 C CA . ASN A 1 295 ? -7.208 10.587 -16.230 1.00 97.94 295 ASN A CA 1
ATOM 2369 C C . ASN A 1 295 ? -7.647 9.143 -16.550 1.00 97.94 295 ASN A C 1
ATOM 2371 O O . ASN A 1 295 ? -7.492 8.706 -17.696 1.00 97.94 295 ASN A O 1
ATOM 2375 N N . GLY A 1 296 ? -8.218 8.435 -15.568 1.00 97.38 296 GLY A N 1
ATOM 2376 C CA . GLY A 1 296 ? -8.861 7.131 -15.720 1.00 97.38 296 GLY A CA 1
ATOM 2377 C C . GLY A 1 296 ? -7.937 5.925 -15.565 1.00 97.38 296 GLY A C 1
ATOM 2378 O O . GLY A 1 296 ? -8.350 4.825 -15.914 1.00 97.38 296 GLY A O 1
ATOM 2379 N N . PHE A 1 297 ? -6.709 6.109 -15.074 1.00 98.75 297 PHE A N 1
ATOM 2380 C CA . PHE A 1 297 ? -5.739 5.022 -14.952 1.00 98.75 297 PHE A CA 1
ATOM 2381 C C . PHE A 1 297 ? -5.747 4.387 -13.567 1.00 98.75 297 PHE A C 1
ATOM 2383 O O . PHE A 1 297 ? -5.854 5.076 -12.550 1.00 98.75 297 PHE A O 1
ATOM 2390 N N . ASN A 1 298 ? -5.520 3.074 -13.532 1.00 98.62 298 ASN A N 1
ATOM 2391 C CA . ASN A 1 298 ? -5.045 2.418 -12.320 1.00 98.62 298 ASN A CA 1
ATOM 2392 C C . ASN A 1 298 ? -3.647 2.948 -11.984 1.00 98.62 298 ASN A C 1
ATOM 2394 O O . ASN A 1 298 ? -2.816 3.108 -12.878 1.00 98.62 298 ASN A O 1
ATOM 2398 N N . VAL A 1 299 ? -3.370 3.191 -10.704 1.00 98.62 299 VAL A N 1
ATOM 2399 C CA . VAL A 1 299 ? -2.090 3.751 -10.265 1.00 98.62 299 VAL A CA 1
ATOM 2400 C C . VAL A 1 299 ? -1.544 3.055 -9.023 1.00 98.62 299 VAL A C 1
ATOM 2402 O O . VAL A 1 299 ? -2.279 2.718 -8.087 1.00 98.62 299 VAL A O 1
ATOM 2405 N N . ILE A 1 300 ? -0.229 2.854 -9.026 1.00 98.88 300 ILE A N 1
ATOM 2406 C CA . ILE A 1 300 ? 0.554 2.271 -7.938 1.00 98.88 300 ILE A CA 1
ATOM 2407 C C . ILE A 1 300 ? 1.649 3.269 -7.562 1.00 98.88 300 ILE A C 1
ATOM 2409 O O . ILE A 1 300 ? 2.479 3.630 -8.397 1.00 98.88 300 ILE A O 1
ATOM 2413 N N . SER A 1 301 ? 1.677 3.698 -6.300 1.00 98.69 301 SER A N 1
ATOM 2414 C CA . SER A 1 301 ? 2.718 4.603 -5.801 1.00 98.69 301 SER A CA 1
ATOM 2415 C C . SER A 1 301 ? 4.027 3.850 -5.575 1.00 98.69 301 SER A C 1
ATOM 2417 O O . SER A 1 301 ? 4.049 2.813 -4.908 1.00 98.69 301 SER A O 1
ATOM 2419 N N . CYS A 1 302 ? 5.129 4.382 -6.097 1.00 98.75 302 CYS A N 1
ATOM 2420 C CA . CYS A 1 302 ? 6.428 3.717 -6.095 1.00 98.75 302 CYS A CA 1
ATOM 2421 C C . CYS A 1 302 ? 7.497 4.550 -5.358 1.00 98.75 302 CYS A C 1
ATOM 2423 O O . CYS A 1 302 ? 8.320 5.212 -5.998 1.00 98.75 302 CYS A O 1
ATOM 2425 N N . PRO A 1 303 ? 7.502 4.566 -4.008 1.00 98.44 303 PRO A N 1
ATOM 2426 C CA . PRO A 1 303 ? 8.545 5.236 -3.231 1.00 98.44 303 PRO A CA 1
ATOM 2427 C C . PRO A 1 303 ? 9.880 4.483 -3.315 1.00 98.44 303 PRO A C 1
ATOM 2429 O O . PRO A 1 303 ? 9.951 3.382 -3.854 1.00 98.44 303 PRO A O 1
ATOM 2432 N N . GLY A 1 304 ? 10.945 5.078 -2.776 1.00 97.38 304 GLY A N 1
ATOM 2433 C CA . GLY A 1 304 ? 12.295 4.504 -2.766 1.00 97.38 304 GLY A CA 1
ATOM 2434 C C . GLY A 1 304 ? 12.812 4.261 -1.350 1.00 97.38 304 GLY A C 1
ATOM 2435 O O . GLY A 1 304 ? 12.045 3.951 -0.446 1.00 97.38 304 GLY A O 1
ATOM 2436 N N . LYS A 1 305 ? 14.122 4.441 -1.164 1.00 95.94 305 LYS A N 1
ATOM 2437 C CA . LYS A 1 305 ? 14.843 4.140 0.083 1.00 95.94 305 LYS A CA 1
ATOM 2438 C C . LYS A 1 305 ? 14.639 5.126 1.247 1.00 95.94 305 LYS A C 1
ATOM 2440 O O . LYS A 1 305 ? 15.066 4.839 2.359 1.00 95.94 305 LYS A O 1
ATOM 2445 N N . TYR A 1 306 ? 14.050 6.295 0.995 1.00 96.50 306 TYR A N 1
ATOM 2446 C CA . TYR A 1 306 ? 13.858 7.332 2.012 1.00 96.50 306 TYR A CA 1
ATOM 2447 C C . TYR A 1 306 ? 12.551 7.091 2.773 1.00 96.50 306 TYR A C 1
ATOM 2449 O O . TYR A 1 306 ? 11.458 7.313 2.243 1.00 96.50 306 TYR A O 1
ATOM 2457 N N . ALA A 1 307 ? 12.666 6.604 4.011 1.00 94.50 307 ALA A N 1
ATOM 2458 C CA . ALA A 1 307 ? 11.528 6.124 4.792 1.00 94.50 307 ALA A CA 1
ATOM 2459 C C . ALA A 1 307 ? 10.503 7.222 5.120 1.00 94.50 307 ALA A C 1
ATOM 2461 O O . ALA A 1 307 ? 9.301 6.961 5.133 1.00 94.50 307 ALA A O 1
ATOM 2462 N N . ASP A 1 308 ? 10.945 8.457 5.348 1.00 95.88 308 ASP A N 1
ATOM 2463 C CA . ASP A 1 308 ? 10.077 9.618 5.565 1.00 95.88 308 ASP A CA 1
ATOM 2464 C C . ASP A 1 308 ? 9.224 9.934 4.324 1.00 95.88 308 ASP A C 1
ATOM 2466 O O . ASP A 1 308 ? 8.011 10.138 4.427 1.00 95.88 308 ASP A O 1
ATOM 2470 N N . VAL A 1 309 ? 9.825 9.877 3.133 1.00 97.50 309 VAL A N 1
ATOM 2471 C CA . VAL A 1 309 ? 9.114 10.040 1.860 1.00 97.50 309 VAL A CA 1
ATOM 2472 C C . VAL A 1 309 ? 8.149 8.876 1.629 1.00 97.50 309 VAL A C 1
ATOM 2474 O O . VAL A 1 309 ? 6.989 9.101 1.281 1.00 97.50 309 VAL A O 1
ATOM 2477 N N . ALA A 1 310 ? 8.575 7.637 1.883 1.00 98.12 310 ALA A N 1
ATOM 2478 C CA . ALA A 1 310 ? 7.725 6.449 1.778 1.00 98.12 310 ALA A CA 1
ATOM 2479 C C . ALA A 1 310 ? 6.507 6.512 2.723 1.00 98.12 310 ALA A C 1
ATOM 2481 O O . ALA A 1 310 ? 5.386 6.168 2.339 1.00 98.12 310 ALA A O 1
ATOM 2482 N N . LEU A 1 311 ? 6.689 7.029 3.942 1.00 98.25 311 LEU A N 1
ATOM 2483 C CA . LEU A 1 311 ? 5.596 7.288 4.880 1.00 98.25 311 LEU A CA 1
ATOM 2484 C C . LEU A 1 311 ? 4.628 8.360 4.367 1.00 98.25 311 LEU A C 1
ATOM 2486 O O . LEU A 1 311 ? 3.421 8.223 4.571 1.00 98.25 311 LEU A O 1
ATOM 2490 N N . ASN A 1 312 ? 5.115 9.391 3.672 1.00 98.44 312 ASN A N 1
ATOM 2491 C CA . ASN A 1 312 ? 4.247 10.383 3.034 1.00 98.44 312 ASN A CA 1
ATOM 2492 C C . ASN A 1 312 ? 3.412 9.767 1.901 1.00 98.44 312 ASN A C 1
ATOM 2494 O O . ASN A 1 312 ? 2.206 10.010 1.844 1.00 98.44 312 ASN A O 1
ATOM 2498 N N . HIS A 1 313 ? 3.999 8.889 1.079 1.00 98.44 313 HIS A N 1
ATOM 2499 C CA . HIS A 1 313 ? 3.249 8.085 0.102 1.00 98.44 313 HIS A CA 1
ATOM 2500 C C . HIS A 1 313 ? 2.166 7.229 0.775 1.00 98.44 313 HIS A C 1
ATOM 2502 O O . HIS A 1 313 ? 1.014 7.238 0.343 1.00 98.44 313 HIS A O 1
ATOM 2508 N N . MET A 1 314 ? 2.485 6.548 1.883 1.00 98.25 314 MET A N 1
ATOM 2509 C CA . MET A 1 314 ? 1.500 5.762 2.642 1.00 98.25 314 MET A CA 1
ATOM 2510 C C . MET A 1 314 ? 0.372 6.634 3.222 1.00 98.25 314 MET A C 1
ATOM 2512 O O . MET A 1 314 ? -0.798 6.267 3.141 1.00 98.25 314 MET A O 1
ATOM 2516 N N . ASN A 1 315 ? 0.688 7.808 3.774 1.00 97.88 315 ASN A N 1
ATOM 2517 C CA . ASN A 1 315 ? -0.324 8.740 4.284 1.00 97.88 315 ASN A CA 1
ATOM 2518 C C . ASN A 1 315 ? -1.273 9.220 3.174 1.00 97.88 315 ASN A C 1
ATOM 2520 O O . ASN A 1 315 ? -2.487 9.293 3.391 1.00 97.88 315 ASN A O 1
ATOM 2524 N N . ASN A 1 316 ? -0.732 9.507 1.988 1.00 97.56 316 ASN A N 1
ATOM 2525 C CA . ASN A 1 316 ? -1.518 9.859 0.811 1.00 97.56 316 ASN A CA 1
ATOM 2526 C C . ASN A 1 316 ? -2.449 8.705 0.411 1.00 97.56 316 ASN A C 1
ATOM 2528 O O . ASN A 1 316 ? -3.655 8.911 0.318 1.00 97.56 316 ASN A O 1
ATOM 2532 N N . LEU A 1 317 ? -1.930 7.478 0.291 1.00 97.31 317 LEU A N 1
ATOM 2533 C CA . LEU A 1 317 ? -2.724 6.287 -0.039 1.00 97.31 317 LEU A CA 1
ATOM 2534 C C . LEU A 1 317 ? -3.852 6.018 0.968 1.00 97.31 317 LEU A C 1
ATOM 2536 O O . LEU A 1 317 ? -4.990 5.768 0.565 1.00 97.31 317 LEU A O 1
ATOM 2540 N N . ILE A 1 318 ? -3.570 6.118 2.272 1.00 95.75 318 ILE A N 1
ATOM 2541 C CA . ILE A 1 318 ? -4.592 6.010 3.325 1.00 95.75 318 ILE A CA 1
ATOM 2542 C C . ILE A 1 318 ? -5.655 7.099 3.139 1.00 95.75 318 ILE A C 1
ATOM 2544 O O . ILE A 1 318 ? -6.848 6.828 3.260 1.00 95.75 318 ILE A O 1
ATOM 2548 N N . THR A 1 319 ? -5.248 8.327 2.819 1.00 94.88 319 THR A N 1
ATOM 2549 C CA . THR A 1 319 ? -6.180 9.437 2.580 1.00 94.88 319 THR A CA 1
ATOM 2550 C C . THR A 1 319 ? -7.063 9.173 1.362 1.00 94.88 319 THR A C 1
ATOM 2552 O O . THR A 1 319 ? -8.277 9.343 1.454 1.00 94.88 319 THR A O 1
ATOM 2555 N N . TYR A 1 320 ? -6.493 8.689 0.257 1.00 93.56 320 TYR A N 1
ATOM 2556 C CA . TYR A 1 320 ? -7.252 8.344 -0.946 1.00 93.56 320 TYR A CA 1
ATOM 2557 C C . TYR A 1 320 ? -8.279 7.253 -0.657 1.00 93.56 320 TYR A C 1
ATOM 2559 O O . TYR A 1 320 ? -9.447 7.404 -1.003 1.00 93.56 320 TYR A O 1
ATOM 2567 N N . LYS A 1 321 ? -7.884 6.194 0.061 1.00 89.44 321 LYS A N 1
ATOM 2568 C CA . LYS A 1 321 ? -8.809 5.126 0.453 1.00 89.44 321 LYS A CA 1
ATOM 2569 C C . LYS A 1 321 ? -9.909 5.588 1.406 1.00 89.44 321 LYS A C 1
ATOM 2571 O O . LYS A 1 321 ? -10.969 4.985 1.428 1.00 89.44 321 LYS A O 1
ATOM 2576 N N . LYS A 1 322 ? -9.708 6.645 2.189 1.00 87.94 322 LYS A N 1
ATOM 2577 C CA . LYS A 1 322 ? -10.730 7.126 3.132 1.00 87.94 322 LYS A CA 1
ATOM 2578 C C . LYS A 1 322 ? -11.704 8.132 2.540 1.00 87.94 322 LYS A C 1
ATOM 2580 O O . LYS A 1 322 ? -12.841 8.192 2.994 1.00 87.94 322 LYS A O 1
ATOM 2585 N N . SER A 1 323 ? -11.215 8.976 1.640 1.00 86.62 323 SER A N 1
ATOM 2586 C CA . SER A 1 323 ? -11.906 10.210 1.262 1.00 86.62 323 SER A CA 1
ATOM 2587 C C . SER A 1 323 ? -12.376 10.225 -0.188 1.00 86.62 323 SER A C 1
ATOM 2589 O O . SER A 1 323 ? -13.190 11.075 -0.534 1.00 86.62 323 SER A O 1
ATOM 2591 N N . ALA A 1 324 ? -11.845 9.347 -1.043 1.00 88.19 324 ALA A N 1
ATOM 2592 C CA . ALA A 1 324 ? -12.301 9.240 -2.421 1.00 88.19 324 ALA A CA 1
ATOM 2593 C C . ALA A 1 324 ? -13.585 8.401 -2.503 1.00 88.19 324 ALA A C 1
ATOM 2595 O O . ALA A 1 324 ? -13.713 7.398 -1.804 1.00 88.19 324 ALA A O 1
ATOM 2596 N N . GLU A 1 325 ? -14.496 8.800 -3.389 1.00 88.56 325 GLU A N 1
ATOM 2597 C CA . GLU A 1 325 ? -15.667 8.003 -3.779 1.00 88.56 325 GLU A CA 1
ATOM 2598 C C . GLU A 1 325 ? -15.238 6.697 -4.467 1.00 88.56 325 GLU A C 1
ATOM 2600 O O . GLU A 1 325 ? -14.158 6.640 -5.061 1.00 88.56 325 GLU A O 1
ATOM 2605 N N . ASP A 1 326 ? -16.083 5.663 -4.429 1.00 86.12 326 ASP A N 1
ATOM 2606 C CA . ASP A 1 326 ? -15.751 4.286 -4.843 1.00 86.12 326 ASP A CA 1
ATOM 2607 C C . ASP A 1 326 ? -15.099 4.188 -6.233 1.00 86.12 326 ASP A C 1
ATOM 2609 O O . ASP A 1 326 ? -14.104 3.479 -6.427 1.00 86.12 326 ASP A O 1
ATOM 2613 N N . ASN A 1 327 ? -15.623 4.936 -7.210 1.00 88.00 327 ASN A N 1
ATOM 2614 C CA . ASN A 1 327 ? -15.087 4.959 -8.571 1.00 88.00 327 ASN A CA 1
ATOM 2615 C C . ASN A 1 327 ? -13.621 5.403 -8.585 1.00 88.00 327 ASN A C 1
ATOM 2617 O O . ASN A 1 327 ? -12.796 4.795 -9.263 1.00 88.00 327 ASN A O 1
ATOM 2621 N N . MET A 1 328 ? -13.290 6.421 -7.795 1.00 91.19 328 MET A N 1
ATOM 2622 C CA . MET A 1 328 ? -11.953 6.972 -7.741 1.00 91.19 328 MET A CA 1
ATOM 2623 C C . MET A 1 328 ? -11.041 6.150 -6.813 1.00 91.19 328 MET A C 1
ATOM 2625 O O . MET A 1 328 ? -9.888 5.845 -7.113 1.00 91.19 328 MET A O 1
ATOM 2629 N N . GLN A 1 329 ? -11.588 5.711 -5.686 1.00 92.44 329 GLN A N 1
ATOM 2630 C CA . GLN A 1 329 ? -10.919 4.886 -4.689 1.00 92.44 329 GLN A CA 1
ATOM 2631 C C . GLN A 1 329 ? -10.375 3.568 -5.275 1.00 92.44 329 GLN A C 1
ATOM 2633 O O . GLN A 1 329 ? -9.305 3.095 -4.866 1.00 92.44 329 GLN A O 1
ATOM 2638 N N . SER A 1 330 ? -11.098 2.979 -6.234 1.00 94.06 330 SER A N 1
ATOM 2639 C CA . SER A 1 330 ? -10.757 1.703 -6.878 1.00 94.06 330 SER A CA 1
ATOM 2640 C C . SER A 1 330 ? -9.529 1.758 -7.801 1.00 94.06 330 SER A C 1
ATOM 2642 O O . SER A 1 330 ? -8.893 0.722 -8.021 1.00 94.06 330 SER A O 1
ATOM 2644 N N . LEU A 1 331 ? -9.165 2.951 -8.291 1.00 97.19 331 LEU A N 1
ATOM 2645 C CA . LEU A 1 331 ? -8.015 3.160 -9.177 1.00 97.19 331 LEU A CA 1
ATOM 2646 C C . LEU A 1 331 ? -6.686 3.255 -8.410 1.00 97.19 331 LEU A C 1
ATOM 2648 O O . LEU A 1 331 ? -5.631 2.992 -8.980 1.00 97.19 331 LEU A O 1
ATOM 2652 N N . PHE A 1 332 ? -6.712 3.561 -7.108 1.00 97.56 332 PHE A N 1
ATOM 2653 C CA . PHE A 1 332 ? -5.521 3.508 -6.254 1.00 97.56 332 PHE A CA 1
ATOM 2654 C C . PHE A 1 332 ? -5.262 2.067 -5.802 1.00 97.56 332 PHE A C 1
ATOM 2656 O O . PHE A 1 332 ? -5.908 1.562 -4.874 1.00 97.56 332 PHE A O 1
ATOM 2663 N N . LYS A 1 333 ? -4.321 1.395 -6.468 1.00 97.62 333 LYS A N 1
ATOM 2664 C CA . LYS A 1 333 ? -4.092 -0.047 -6.305 1.00 97.62 333 LYS A CA 1
ATOM 2665 C C . LYS A 1 333 ? -3.206 -0.406 -5.120 1.00 97.62 333 LYS A C 1
ATOM 2667 O O . LYS A 1 333 ? -3.380 -1.468 -4.528 1.00 97.62 333 LYS A O 1
ATOM 2672 N N . GLY A 1 334 ? -2.319 0.496 -4.718 1.00 98.00 334 GLY A N 1
ATOM 2673 C CA . GLY A 1 334 ? -1.441 0.297 -3.572 1.00 98.00 334 GLY A CA 1
ATOM 2674 C C . GLY A 1 334 ? -0.047 0.834 -3.839 1.00 98.00 334 GLY A C 1
ATOM 2675 O O . GLY A 1 334 ? 0.093 1.929 -4.387 1.00 98.00 334 GLY A O 1
ATOM 2676 N N . TYR A 1 335 ? 0.971 0.078 -3.436 1.00 98.69 335 TYR A N 1
ATOM 2677 C CA . TYR A 1 335 ? 2.356 0.529 -3.501 1.00 98.69 335 TYR A CA 1
ATOM 2678 C C . TYR A 1 335 ? 3.345 -0.572 -3.879 1.00 98.69 335 TYR A C 1
ATOM 2680 O O . TYR A 1 335 ? 3.156 -1.746 -3.554 1.00 98.69 335 TYR A O 1
ATOM 2688 N N . ILE A 1 336 ? 4.441 -0.156 -4.515 1.00 98.81 336 ILE A N 1
ATOM 2689 C CA . ILE A 1 336 ? 5.624 -0.979 -4.777 1.00 98.81 336 ILE A CA 1
ATOM 2690 C C . ILE A 1 336 ? 6.862 -0.202 -4.326 1.00 98.81 336 ILE A C 1
ATOM 2692 O O . ILE A 1 336 ? 7.200 0.816 -4.918 1.00 98.81 336 ILE A O 1
ATOM 2696 N N . VAL A 1 337 ? 7.557 -0.650 -3.277 1.00 98.50 337 VAL A N 1
ATOM 2697 C CA . VAL A 1 337 ? 8.784 0.045 -2.841 1.00 98.50 337 VAL A CA 1
ATOM 2698 C C . VAL A 1 337 ? 9.929 -0.279 -3.792 1.00 98.50 337 VAL A C 1
ATOM 2700 O O . VAL A 1 337 ? 10.135 -1.434 -4.177 1.00 98.50 337 VAL A O 1
ATOM 2703 N N . THR A 1 338 ? 10.656 0.758 -4.201 1.00 98.19 338 THR A N 1
ATOM 2704 C CA . THR A 1 338 ? 11.585 0.673 -5.318 1.00 98.19 338 THR A CA 1
ATOM 2705 C C . THR A 1 338 ? 13.007 0.362 -4.881 1.00 98.19 338 THR A C 1
ATOM 2707 O O . THR A 1 338 ? 13.605 1.176 -4.179 1.00 98.19 338 THR A O 1
ATOM 2710 N N . HIS A 1 339 ? 13.574 -0.753 -5.354 1.00 97.44 339 HIS A N 1
ATOM 2711 C CA . HIS A 1 339 ? 14.988 -1.085 -5.184 1.00 97.44 339 HIS A CA 1
ATOM 2712 C C . HIS A 1 339 ? 15.683 -1.289 -6.541 1.00 97.44 339 HIS A C 1
ATOM 2714 O O . HIS A 1 339 ? 15.439 -2.253 -7.270 1.00 97.44 339 HIS A O 1
ATOM 2720 N N . TRP A 1 340 ? 16.608 -0.382 -6.863 1.00 95.19 340 TRP A N 1
ATOM 2721 C CA . TRP A 1 340 ? 17.369 -0.396 -8.121 1.00 95.19 340 TRP A CA 1
ATOM 2722 C C . TRP A 1 340 ? 18.685 -1.188 -8.056 1.00 95.19 340 TRP A C 1
ATOM 2724 O O . TRP A 1 340 ? 19.332 -1.381 -9.087 1.00 95.19 340 TRP A O 1
ATOM 2734 N N . GLY A 1 341 ? 19.096 -1.644 -6.872 1.00 94.19 341 GLY A N 1
ATOM 2735 C CA . GLY A 1 341 ? 20.321 -2.418 -6.678 1.00 94.19 341 GLY A CA 1
ATOM 2736 C C . GLY A 1 341 ? 20.177 -3.912 -6.983 1.00 94.19 341 GLY A C 1
ATOM 2737 O O . GLY A 1 341 ? 19.111 -4.390 -7.384 1.00 94.19 341 GLY A O 1
ATOM 2738 N N . ARG A 1 342 ? 21.283 -4.636 -6.760 1.00 95.19 342 ARG A N 1
ATOM 2739 C CA . ARG A 1 342 ? 21.364 -6.093 -6.922 1.00 95.19 342 ARG A CA 1
ATOM 2740 C C . ARG A 1 342 ? 20.488 -6.818 -5.912 1.00 95.19 342 ARG A C 1
ATOM 2742 O O . ARG A 1 342 ? 20.535 -6.510 -4.720 1.00 95.19 342 ARG A O 1
ATOM 2749 N N . SER A 1 343 ? 19.793 -7.855 -6.373 1.00 96.12 343 SER A N 1
ATOM 2750 C CA . SER A 1 343 ? 18.937 -8.710 -5.539 1.00 96.12 343 SER A CA 1
ATOM 2751 C C . SER A 1 343 ? 19.655 -9.254 -4.306 1.00 96.12 343 SER A C 1
ATOM 2753 O O . SER A 1 343 ? 19.104 -9.200 -3.215 1.00 96.12 343 SER A O 1
ATOM 2755 N N . TYR A 1 344 ? 20.909 -9.687 -4.438 1.00 95.44 344 TYR A N 1
ATOM 2756 C CA . TYR A 1 344 ? 21.717 -10.158 -3.312 1.00 95.44 344 TYR A CA 1
ATOM 2757 C C . TYR A 1 344 ? 21.842 -9.131 -2.173 1.00 95.44 344 TYR A C 1
ATOM 2759 O O . TYR A 1 344 ? 21.701 -9.476 -0.999 1.00 95.44 344 TYR A O 1
ATOM 2767 N N . ASN A 1 345 ? 22.071 -7.859 -2.511 1.00 94.88 345 ASN A N 1
ATOM 2768 C CA . ASN A 1 345 ? 22.165 -6.792 -1.515 1.00 94.88 345 ASN A CA 1
ATOM 2769 C C . ASN A 1 345 ? 20.794 -6.517 -0.896 1.00 94.88 345 ASN A C 1
ATOM 2771 O O . ASN A 1 345 ? 20.697 -6.409 0.325 1.00 94.88 345 ASN A O 1
ATOM 2775 N N . PHE A 1 346 ? 19.746 -6.494 -1.727 1.00 96.12 346 PHE A N 1
ATOM 2776 C CA . PHE A 1 346 ? 18.373 -6.323 -1.264 1.00 96.12 346 PHE A CA 1
ATOM 2777 C C . PHE A 1 346 ? 17.943 -7.415 -0.273 1.00 96.12 346 PHE A C 1
ATOM 2779 O O . PHE A 1 346 ? 17.392 -7.130 0.786 1.00 96.12 346 PHE A O 1
ATOM 2786 N N . MET A 1 347 ? 18.224 -8.682 -0.586 1.00 97.19 347 MET A N 1
ATOM 2787 C CA . MET A 1 347 ? 17.889 -9.806 0.289 1.00 97.19 347 MET A CA 1
ATOM 2788 C C . MET A 1 347 ? 18.567 -9.665 1.652 1.00 97.19 347 MET A C 1
ATOM 2790 O O . MET A 1 347 ? 17.929 -9.884 2.678 1.00 97.19 347 MET A O 1
ATOM 2794 N N . LYS A 1 348 ? 19.837 -9.239 1.684 1.00 95.12 348 LYS A N 1
ATOM 2795 C CA . LYS A 1 348 ? 20.553 -8.987 2.940 1.00 95.12 348 LYS A CA 1
ATOM 2796 C C . LYS A 1 348 ? 19.923 -7.869 3.764 1.00 95.12 348 LYS A C 1
ATOM 2798 O O . LYS A 1 348 ? 19.662 -8.095 4.945 1.00 95.12 348 LYS A O 1
ATOM 2803 N N . GLU A 1 349 ? 19.675 -6.696 3.172 1.00 94.62 349 GLU A N 1
ATOM 2804 C CA . GLU A 1 349 ? 19.034 -5.586 3.902 1.00 94.62 349 GLU A CA 1
ATOM 2805 C C . GLU A 1 349 ? 17.647 -5.997 4.413 1.00 94.62 349 GLU A C 1
ATOM 2807 O O . GLU A 1 349 ? 17.321 -5.761 5.574 1.00 94.62 349 GLU A O 1
ATOM 2812 N N . PHE A 1 350 ? 16.864 -6.705 3.597 1.00 96.56 350 PHE A N 1
ATOM 2813 C CA . PHE A 1 350 ? 15.514 -7.118 3.956 1.00 96.56 350 PHE A CA 1
ATOM 2814 C C . PHE A 1 350 ? 15.495 -8.133 5.096 1.00 96.56 350 PHE A C 1
ATOM 2816 O O . PHE A 1 350 ? 14.670 -8.021 6.001 1.00 96.56 350 PHE A O 1
ATOM 2823 N N . VAL A 1 351 ? 16.392 -9.123 5.079 1.00 96.00 351 VAL A N 1
ATOM 2824 C CA . VAL A 1 351 ? 16.497 -10.119 6.156 1.00 96.00 351 VAL A CA 1
ATOM 2825 C C . VAL A 1 351 ? 16.879 -9.451 7.476 1.00 96.00 351 VAL A C 1
ATOM 2827 O O . VAL A 1 351 ? 16.263 -9.756 8.498 1.00 96.00 351 VAL A O 1
ATOM 2830 N N . LEU A 1 352 ? 17.841 -8.521 7.456 1.00 95.12 352 LEU A N 1
ATOM 2831 C CA . LEU A 1 352 ? 18.240 -7.769 8.647 1.00 95.12 352 LEU A CA 1
ATOM 2832 C C . LEU A 1 352 ? 17.075 -6.944 9.206 1.00 95.12 352 LEU A C 1
ATOM 2834 O O . LEU A 1 352 ? 16.826 -6.985 10.410 1.00 95.12 352 LEU A O 1
ATOM 2838 N N . GLU A 1 353 ? 16.328 -6.251 8.346 1.00 94.56 353 GLU A N 1
ATOM 2839 C CA . GLU A 1 353 ? 15.168 -5.453 8.757 1.00 94.56 353 GLU A CA 1
ATOM 2840 C C . GLU A 1 353 ? 14.043 -6.344 9.312 1.00 94.56 353 GLU A C 1
ATOM 2842 O O . GLU A 1 353 ? 13.519 -6.093 10.397 1.00 94.56 353 GLU A O 1
ATOM 2847 N N . HIS A 1 354 ? 13.732 -7.455 8.631 1.00 93.19 354 HIS A N 1
ATOM 2848 C CA . HIS A 1 354 ? 12.713 -8.421 9.056 1.00 93.19 354 HIS A CA 1
ATOM 2849 C C . HIS A 1 354 ? 13.010 -9.029 10.435 1.00 93.19 354 HIS A C 1
ATOM 2851 O O . HIS A 1 354 ? 12.090 -9.345 11.190 1.00 93.19 354 HIS A O 1
ATOM 2857 N N . GLN A 1 355 ? 14.292 -9.191 10.767 1.00 91.94 355 GLN A N 1
ATOM 2858 C CA . GLN A 1 355 ? 14.757 -9.715 12.052 1.00 91.94 355 GLN A CA 1
ATOM 2859 C C . GLN A 1 355 ? 14.951 -8.627 13.121 1.00 91.94 355 GLN A C 1
ATOM 2861 O O . GLN A 1 355 ? 15.276 -8.956 14.260 1.00 91.94 355 GLN A O 1
ATOM 2866 N N . GLY A 1 356 ? 14.756 -7.346 12.785 1.00 91.56 356 GLY A N 1
ATOM 2867 C CA . GLY A 1 356 ? 14.987 -6.224 13.699 1.00 91.56 356 GLY A CA 1
ATOM 2868 C C . GLY A 1 356 ? 16.465 -5.985 14.026 1.00 91.56 356 GLY A C 1
ATOM 2869 O O . GLY A 1 356 ? 16.777 -5.474 15.098 1.00 91.56 356 GLY A O 1
ATOM 2870 N N . LEU A 1 357 ? 17.370 -6.390 13.130 1.00 91.81 357 LEU A N 1
ATOM 2871 C CA . LEU A 1 357 ? 18.827 -6.276 13.273 1.00 91.81 357 LEU A CA 1
ATOM 2872 C C . LEU A 1 357 ? 19.437 -5.170 12.401 1.00 91.81 357 LEU A C 1
ATOM 2874 O O . LEU A 1 357 ? 20.642 -4.927 12.475 1.00 91.81 357 LEU A O 1
ATOM 2878 N N . ALA A 1 358 ? 18.640 -4.530 11.548 1.00 89.69 358 ALA A N 1
ATOM 2879 C CA . ALA A 1 358 ? 19.112 -3.468 10.674 1.00 89.69 358 ALA A CA 1
ATOM 2880 C C . ALA A 1 358 ? 19.508 -2.207 11.456 1.00 89.69 358 ALA A C 1
ATOM 2882 O O . ALA A 1 358 ? 18.867 -1.817 12.433 1.00 89.69 358 ALA A O 1
ATOM 2883 N N . THR A 1 359 ? 20.581 -1.564 10.999 1.00 83.38 359 THR A N 1
ATOM 2884 C CA . THR A 1 359 ? 21.098 -0.304 11.553 1.00 83.38 359 THR A CA 1
ATOM 2885 C C . THR A 1 359 ? 20.989 0.864 10.575 1.00 83.38 359 THR A C 1
ATOM 2887 O O . THR A 1 359 ? 21.096 2.014 10.997 1.00 83.38 359 THR A O 1
ATOM 2890 N N . ASP A 1 360 ? 20.773 0.583 9.288 1.00 85.56 360 ASP A N 1
ATOM 2891 C CA . ASP A 1 360 ? 20.616 1.587 8.240 1.00 85.56 360 ASP A CA 1
ATOM 2892 C C . ASP A 1 360 ? 19.132 1.888 8.006 1.00 85.56 360 ASP A C 1
ATOM 2894 O O . ASP A 1 360 ? 18.351 1.009 7.642 1.00 85.56 360 ASP A O 1
ATOM 2898 N N . LEU A 1 361 ? 18.755 3.149 8.212 1.00 81.12 361 LEU A N 1
ATOM 2899 C CA . LEU A 1 361 ? 17.382 3.629 8.077 1.00 81.12 361 LEU A CA 1
ATOM 2900 C C . LEU A 1 361 ? 17.055 4.117 6.656 1.00 81.12 361 LEU A C 1
ATOM 2902 O O . LEU A 1 361 ? 15.890 4.393 6.368 1.00 81.12 361 LEU A O 1
ATOM 2906 N N . GLU A 1 362 ? 18.046 4.222 5.763 1.00 91.12 362 GLU A N 1
ATOM 2907 C CA . GLU A 1 362 ? 17.878 4.693 4.382 1.00 91.12 362 GLU A CA 1
ATOM 2908 C C . GLU A 1 362 ? 17.952 3.553 3.358 1.00 91.12 362 GLU A C 1
ATOM 2910 O O . GLU A 1 362 ? 18.618 3.651 2.321 1.00 91.12 362 GLU A O 1
ATOM 2915 N N . THR A 1 363 ? 17.239 2.462 3.634 1.00 95.50 363 THR A N 1
ATOM 2916 C CA . THR A 1 363 ? 17.129 1.309 2.734 1.00 95.50 363 THR A CA 1
ATOM 2917 C C . THR A 1 363 ? 15.712 1.149 2.184 1.00 95.50 363 THR A C 1
ATOM 2919 O O . THR A 1 363 ? 14.724 1.671 2.717 1.00 95.50 363 THR A O 1
ATOM 2922 N N . SER A 1 364 ? 15.591 0.416 1.073 1.00 96.00 364 SER A N 1
ATOM 2923 C CA . SER A 1 364 ? 14.273 0.115 0.491 1.00 96.00 364 SER A CA 1
ATOM 2924 C C . SER A 1 364 ? 13.497 -0.841 1.402 1.00 96.00 364 SER A C 1
ATOM 2926 O O . SER A 1 364 ? 12.290 -0.675 1.583 1.00 96.00 364 SER A O 1
ATOM 2928 N N . ALA A 1 365 ? 14.197 -1.779 2.052 1.00 96.19 365 ALA A N 1
ATOM 2929 C CA . ALA A 1 365 ? 13.633 -2.607 3.114 1.00 96.19 365 ALA A CA 1
ATOM 2930 C C . ALA A 1 365 ? 13.075 -1.772 4.283 1.00 96.19 365 ALA A C 1
ATOM 2932 O O . ALA A 1 365 ? 11.898 -1.922 4.616 1.00 96.19 365 ALA A O 1
ATOM 2933 N N . ALA A 1 366 ? 13.859 -0.848 4.853 1.00 96.00 366 ALA A N 1
ATOM 2934 C CA . ALA A 1 366 ? 13.411 0.016 5.951 1.00 96.00 366 ALA A CA 1
ATOM 2935 C C . ALA A 1 366 ? 12.154 0.816 5.572 1.00 96.00 366 ALA A C 1
ATOM 2937 O O . ALA A 1 366 ? 11.186 0.880 6.334 1.00 96.00 366 ALA A O 1
ATOM 2938 N N . SER A 1 367 ? 12.118 1.357 4.350 1.00 97.44 367 SER A N 1
ATOM 2939 C CA . SER A 1 367 ? 10.954 2.075 3.817 1.00 97.44 367 SER A CA 1
ATOM 2940 C C . SER A 1 367 ? 9.706 1.189 3.736 1.00 97.44 367 SER A C 1
ATOM 2942 O O . SER A 1 367 ? 8.628 1.590 4.181 1.00 97.44 367 SER A O 1
ATOM 2944 N N . PHE A 1 368 ? 9.845 -0.044 3.242 1.00 97.25 368 PHE A N 1
ATOM 2945 C CA . PHE A 1 368 ? 8.753 -1.016 3.182 1.00 97.25 368 PHE A CA 1
ATOM 2946 C C . PHE A 1 368 ? 8.197 -1.363 4.572 1.00 97.25 368 PHE A C 1
ATOM 2948 O O . PHE A 1 368 ? 6.986 -1.277 4.799 1.00 97.25 368 PHE A O 1
ATOM 2955 N N . PHE A 1 369 ? 9.062 -1.694 5.534 1.00 96.31 369 PHE A N 1
ATOM 2956 C CA . PHE A 1 369 ? 8.626 -2.014 6.895 1.00 96.31 369 PHE A CA 1
ATOM 2957 C C . PHE A 1 369 ? 8.030 -0.800 7.624 1.00 96.31 369 PHE A C 1
ATOM 2959 O O . PHE A 1 369 ? 7.052 -0.952 8.363 1.00 96.31 369 PHE A O 1
ATOM 2966 N N . ALA A 1 370 ? 8.534 0.414 7.377 1.00 96.12 370 ALA A N 1
ATOM 2967 C CA . ALA A 1 370 ? 7.949 1.646 7.905 1.00 96.12 370 ALA A CA 1
ATOM 2968 C C . ALA A 1 370 ? 6.516 1.867 7.389 1.00 96.12 370 ALA A C 1
ATOM 2970 O O . ALA A 1 370 ? 5.608 2.141 8.183 1.00 96.12 370 ALA A O 1
ATOM 2971 N N . MET A 1 371 ? 6.287 1.685 6.084 1.00 97.56 371 MET A N 1
ATOM 2972 C CA . MET A 1 371 ? 4.956 1.776 5.474 1.00 97.56 371 MET A CA 1
ATOM 2973 C C . MET A 1 371 ? 3.991 0.737 6.060 1.00 97.56 371 MET A C 1
ATOM 2975 O O . MET A 1 371 ? 2.876 1.086 6.456 1.00 97.56 371 MET A O 1
ATOM 2979 N N . GLN A 1 372 ? 4.427 -0.516 6.202 1.00 95.50 372 GLN A N 1
ATOM 2980 C CA . GLN A 1 372 ? 3.617 -1.565 6.826 1.00 95.50 372 GLN A CA 1
ATOM 2981 C C . GLN A 1 372 ? 3.266 -1.259 8.280 1.00 95.50 372 GLN A C 1
ATOM 2983 O O . GLN A 1 372 ? 2.110 -1.371 8.690 1.00 95.50 372 GLN A O 1
ATOM 2988 N N . LYS A 1 373 ? 4.251 -0.825 9.073 1.00 95.12 373 LYS A N 1
ATOM 2989 C CA . LYS A 1 373 ? 4.028 -0.431 10.465 1.00 95.12 373 LYS A CA 1
ATOM 2990 C C . LYS A 1 373 ? 3.006 0.700 10.555 1.00 95.12 373 LYS A C 1
ATOM 2992 O O . LYS A 1 373 ? 2.145 0.670 11.437 1.00 95.12 373 LYS A O 1
ATOM 2997 N N . LYS A 1 374 ? 3.069 1.676 9.644 1.00 96.31 374 LYS A N 1
ATOM 2998 C CA . LYS A 1 374 ? 2.115 2.788 9.581 1.00 96.31 374 LYS A CA 1
ATOM 2999 C C . LYS A 1 374 ? 0.693 2.309 9.288 1.00 96.31 374 LYS A C 1
ATOM 3001 O O . LYS A 1 374 ? -0.223 2.726 9.997 1.00 96.31 374 LYS A O 1
ATOM 3006 N N . LEU A 1 375 ? 0.518 1.413 8.317 1.00 94.81 375 LEU A N 1
ATOM 3007 C CA . LEU A 1 375 ? -0.780 0.817 7.989 1.00 94.81 375 LEU A CA 1
ATOM 3008 C C . LEU A 1 375 ? -1.349 0.004 9.163 1.00 94.81 375 LEU A C 1
ATOM 3010 O O . LEU A 1 375 ? -2.488 0.216 9.576 1.00 94.81 375 LEU A O 1
ATOM 3014 N N . ASN A 1 376 ? -0.526 -0.849 9.778 1.00 93.06 376 ASN A N 1
ATOM 3015 C CA . ASN A 1 376 ? -0.921 -1.648 10.940 1.00 93.06 376 ASN A CA 1
ATOM 3016 C C . ASN A 1 376 ? -1.321 -0.772 12.134 1.00 93.06 376 ASN A C 1
ATOM 3018 O O . ASN A 1 376 ? -2.331 -1.033 12.786 1.00 93.06 376 ASN A O 1
ATOM 3022 N N . THR A 1 377 ? -0.561 0.295 12.399 1.00 93.62 377 THR A N 1
ATOM 3023 C CA . THR A 1 377 ? -0.886 1.263 13.459 1.00 93.62 377 THR A CA 1
ATOM 3024 C C . THR A 1 377 ? -2.229 1.934 13.181 1.00 93.62 377 THR A C 1
ATOM 3026 O O . THR A 1 377 ? -3.066 2.017 14.076 1.00 93.62 377 THR A O 1
ATOM 3029 N N . TYR A 1 378 ? -2.472 2.351 11.935 1.00 92.88 378 TYR A N 1
ATOM 3030 C CA . TYR A 1 378 ? -3.750 2.939 11.539 1.00 92.88 378 TYR A CA 1
ATOM 3031 C C . TYR A 1 378 ? -4.926 1.982 11.796 1.00 92.88 378 TYR A C 1
ATOM 3033 O O . TYR A 1 378 ? -5.899 2.372 12.443 1.00 92.88 378 TYR A O 1
ATOM 3041 N N . ASN A 1 379 ? -4.827 0.720 11.369 1.00 91.00 379 ASN A N 1
ATOM 3042 C CA . ASN A 1 379 ? -5.882 -0.277 11.589 1.00 91.00 379 ASN A CA 1
ATOM 3043 C C . ASN A 1 379 ? -6.124 -0.540 13.084 1.00 91.00 379 ASN A C 1
ATOM 3045 O O . ASN A 1 379 ? -7.268 -0.539 13.546 1.00 91.00 379 ASN A O 1
ATOM 3049 N N . GLN A 1 380 ? -5.059 -0.650 13.884 1.00 87.56 380 GLN A N 1
ATOM 3050 C CA . GLN A 1 380 ? -5.177 -0.774 15.340 1.00 87.56 380 GLN A CA 1
ATOM 3051 C C . GLN A 1 380 ? -5.882 0.433 15.976 1.00 87.56 380 GLN A C 1
ATOM 3053 O O . GLN A 1 380 ? -6.759 0.257 16.827 1.00 87.56 380 GLN A O 1
ATOM 3058 N N . GLU A 1 381 ? -5.553 1.654 15.552 1.00 87.12 381 GLU A N 1
ATOM 3059 C CA . GLU A 1 381 ? -6.232 2.868 16.009 1.00 87.12 381 GLU A CA 1
ATOM 3060 C C . GLU A 1 381 ? -7.723 2.856 15.645 1.00 87.12 381 GLU A C 1
ATOM 3062 O O . GLU A 1 381 ? -8.551 3.200 16.493 1.00 87.12 381 GLU A O 1
ATOM 3067 N N . GLN A 1 382 ? -8.092 2.403 14.440 1.00 83.12 382 GLN A N 1
ATOM 3068 C CA . GLN A 1 382 ? -9.499 2.266 14.040 1.00 83.12 382 GLN A CA 1
ATOM 3069 C C . GLN A 1 382 ? -10.244 1.242 14.906 1.00 83.12 382 GLN A C 1
ATOM 3071 O O . GLN A 1 382 ? -11.356 1.515 15.370 1.00 83.12 382 GLN A O 1
ATOM 3076 N N . ILE A 1 383 ? -9.621 0.101 15.217 1.00 79.69 383 ILE A N 1
ATOM 3077 C CA . ILE A 1 383 ? -10.186 -0.905 16.129 1.00 79.69 383 ILE A CA 1
ATOM 3078 C C . ILE A 1 383 ? -10.396 -0.309 17.528 1.00 79.69 383 ILE A C 1
ATOM 3080 O O . ILE A 1 383 ? -11.456 -0.505 18.130 1.00 79.69 383 ILE A O 1
ATOM 3084 N N . ILE A 1 384 ? -9.424 0.445 18.052 1.00 75.31 384 ILE A N 1
ATOM 3085 C CA . ILE A 1 384 ? -9.530 1.107 19.362 1.00 75.31 384 ILE A CA 1
ATOM 3086 C C . ILE A 1 384 ? -10.644 2.157 19.348 1.00 75.31 384 ILE A C 1
ATOM 3088 O O . ILE A 1 384 ? -11.449 2.198 20.279 1.00 75.31 384 ILE A O 1
ATOM 3092 N N . GLN A 1 385 ? -10.737 2.984 18.304 1.00 71.81 385 GLN A N 1
ATOM 3093 C CA . GLN A 1 385 ? -11.803 3.978 18.164 1.00 71.81 385 GLN A CA 1
ATOM 3094 C C . GLN A 1 385 ? -13.186 3.320 18.071 1.00 71.81 385 GLN A C 1
ATOM 3096 O O . GLN A 1 385 ? -14.125 3.783 18.720 1.00 71.81 385 GLN A O 1
ATOM 3101 N N . LYS A 1 386 ? -13.317 2.206 17.341 1.00 65.88 386 LYS A N 1
ATOM 3102 C CA . LYS A 1 386 ? -14.563 1.429 17.256 1.00 65.88 386 LYS A CA 1
ATOM 3103 C C . LYS A 1 386 ? -14.939 0.817 18.606 1.00 65.88 386 LYS A C 1
ATOM 3105 O O . LYS A 1 386 ? -16.085 0.949 19.026 1.00 65.88 386 LYS A O 1
ATOM 3110 N N . LYS A 1 387 ? -13.973 0.235 19.330 1.00 62.16 387 LYS A N 1
ATOM 3111 C CA . LYS A 1 387 ? -14.181 -0.265 20.701 1.00 62.16 387 LYS A CA 1
ATOM 3112 C C . LYS A 1 387 ? -14.603 0.861 21.646 1.00 62.16 387 LYS A C 1
ATOM 3114 O O . LYS A 1 387 ? -15.568 0.701 22.382 1.00 62.16 387 LYS A O 1
ATOM 3119 N N . ARG A 1 388 ? -13.957 2.030 21.580 1.00 59.44 388 ARG A N 1
ATOM 3120 C CA . ARG A 1 388 ? -14.349 3.214 22.363 1.00 59.44 388 ARG A CA 1
ATOM 3121 C C . ARG A 1 388 ? -15.753 3.709 22.025 1.00 59.44 388 ARG A C 1
ATOM 3123 O O . ARG A 1 388 ? -16.452 4.106 22.938 1.00 59.44 388 ARG A O 1
ATOM 3130 N N . LYS A 1 389 ? -16.187 3.648 20.761 1.00 55.44 389 LYS A N 1
ATOM 3131 C CA . LYS A 1 389 ? -17.577 3.955 20.372 1.00 55.44 389 LYS A CA 1
ATOM 3132 C C . LYS A 1 389 ? -18.587 2.896 20.836 1.00 55.44 389 LYS A C 1
ATOM 3134 O O . LYS A 1 389 ? -19.761 3.224 20.966 1.00 55.44 389 LYS A O 1
ATOM 3139 N N . SER A 1 390 ? -18.164 1.651 21.076 1.00 52.62 390 SER A N 1
ATOM 3140 C CA . SER A 1 390 ? -19.028 0.603 21.648 1.00 52.62 390 SER A CA 1
ATOM 3141 C C . SER A 1 390 ? -19.142 0.645 23.176 1.00 52.62 390 SER A C 1
ATOM 3143 O O . SER A 1 390 ? -20.068 0.049 23.712 1.00 52.62 390 SER A O 1
ATOM 3145 N N . PHE A 1 391 ? -18.238 1.348 23.865 1.00 54.28 391 PHE A N 1
ATOM 3146 C CA . PHE A 1 391 ? -18.327 1.643 25.297 1.00 54.28 391 PHE A CA 1
ATOM 3147 C C . PHE A 1 391 ? -18.995 3.017 25.498 1.00 54.28 391 PHE A C 1
ATOM 3149 O O . PHE A 1 391 ? -18.672 3.960 24.781 1.00 54.28 391 PHE A O 1
ATOM 3156 N N . ASN A 1 392 ? -19.903 3.144 26.472 1.00 67.00 392 ASN A N 1
ATOM 3157 C CA . ASN A 1 392 ? -20.712 4.343 26.773 1.00 67.00 392 ASN A CA 1
ATOM 3158 C C . ASN A 1 392 ? -21.948 4.527 25.872 1.00 67.00 392 ASN A C 1
ATOM 3160 O O . ASN A 1 392 ? -22.348 5.655 25.557 1.00 67.00 392 ASN A O 1
ATOM 3164 N N . ARG A 1 393 ? -22.601 3.433 25.471 1.00 84.00 393 ARG A N 1
ATOM 3165 C CA . ARG A 1 393 ? -23.921 3.527 24.835 1.00 84.00 393 ARG A CA 1
ATOM 3166 C C . ARG A 1 393 ? -24.957 3.983 25.871 1.00 84.00 393 ARG A C 1
ATOM 3168 O O . ARG A 1 393 ? -24.885 3.627 27.045 1.00 84.00 393 ARG A O 1
ATOM 3175 N N . SER A 1 394 ? -25.943 4.768 25.430 1.00 92.19 394 SER A N 1
ATOM 3176 C CA . SER A 1 394 ? -27.162 5.027 26.207 1.00 92.19 394 SER A CA 1
ATOM 3177 C C . SER A 1 394 ? -28.243 4.006 25.845 1.00 92.19 394 SER A C 1
ATOM 3179 O O . SER A 1 394 ? -28.648 3.933 24.683 1.00 92.19 394 SER A O 1
ATOM 3181 N N . ILE A 1 395 ? -28.704 3.241 26.832 1.00 95.31 395 ILE A N 1
ATOM 3182 C CA . ILE A 1 395 ? -29.840 2.322 26.731 1.00 95.31 395 ILE A CA 1
ATOM 3183 C C . ILE A 1 395 ? -31.035 3.003 27.399 1.00 95.31 395 ILE A C 1
ATOM 3185 O O . ILE A 1 395 ? -30.930 3.429 28.545 1.00 95.31 395 ILE A O 1
ATOM 3189 N N . TYR A 1 396 ? -32.159 3.124 26.701 1.00 96.94 396 TYR A N 1
ATOM 3190 C CA . TYR A 1 396 ? -33.345 3.826 27.191 1.00 96.94 396 TYR A CA 1
ATOM 3191 C C . TYR A 1 396 ? -34.388 2.843 27.718 1.00 96.94 396 TYR A C 1
ATOM 3193 O O . TYR A 1 396 ? -34.738 1.881 27.034 1.00 96.94 396 TYR A O 1
ATOM 3201 N N . VAL A 1 397 ? -34.904 3.115 28.915 1.00 96.81 397 VAL A N 1
ATOM 3202 C CA . VAL A 1 397 ? -35.966 2.360 29.592 1.00 96.81 397 VAL A CA 1
ATOM 3203 C C . VAL A 1 397 ? -37.126 3.300 29.865 1.00 96.81 397 VAL A C 1
ATOM 3205 O O . VAL A 1 397 ? -36.910 4.413 30.341 1.00 96.81 397 VAL A O 1
ATOM 3208 N N . SER A 1 398 ? -38.350 2.874 29.569 1.00 94.81 398 SER A N 1
ATOM 3209 C CA . SER A 1 398 ? -39.539 3.703 29.767 1.00 94.81 398 SER A CA 1
ATOM 3210 C C . SER A 1 398 ? -40.750 2.869 30.164 1.00 94.81 398 SER A C 1
ATOM 3212 O O . SER A 1 398 ? -40.907 1.740 29.703 1.00 94.81 398 SER A O 1
ATOM 3214 N N . GLU A 1 399 ? -41.650 3.463 30.950 1.00 92.62 399 GLU A N 1
ATOM 3215 C CA . GLU A 1 399 ? -42.957 2.888 31.303 1.00 92.62 399 GLU A CA 1
ATOM 3216 C C . GLU A 1 399 ? -43.836 2.529 30.088 1.00 92.62 399 GLU A C 1
ATOM 3218 O O . GLU A 1 399 ? -44.694 1.657 30.192 1.00 92.62 399 GLU A O 1
ATOM 3223 N N . ASN A 1 400 ? -43.593 3.157 28.931 1.00 92.31 400 ASN A N 1
ATOM 3224 C CA . ASN A 1 400 ? -44.277 2.873 27.662 1.00 92.31 400 ASN A CA 1
ATOM 3225 C C . ASN A 1 400 ? -43.404 2.065 26.676 1.00 92.31 400 ASN A C 1
ATOM 3227 O O . ASN A 1 400 ? -43.745 1.940 25.500 1.00 92.31 400 ASN A O 1
ATOM 3231 N N . GLY A 1 401 ? -42.245 1.569 27.122 1.00 93.25 401 GLY A N 1
ATOM 3232 C CA . GLY A 1 401 ? -41.322 0.778 26.308 1.00 93.25 401 GLY A CA 1
ATOM 3233 C C . GLY A 1 401 ? -41.791 -0.660 26.063 1.00 93.25 401 GLY A C 1
ATOM 3234 O O . GLY A 1 401 ? -42.856 -1.079 26.512 1.00 93.25 401 GLY A O 1
ATOM 3235 N N . SER A 1 402 ? -40.966 -1.445 25.364 1.00 95.31 402 SER A N 1
ATOM 3236 C CA . SER A 1 402 ? -41.201 -2.880 25.142 1.00 95.31 402 SER A CA 1
ATOM 3237 C C . SER A 1 402 ? -39.895 -3.671 25.164 1.00 95.31 402 SER A C 1
ATOM 3239 O O . SER A 1 402 ? -38.919 -3.273 24.540 1.00 95.31 402 SER A O 1
ATOM 3241 N N . ASP A 1 403 ? -39.852 -4.821 25.838 1.00 94.38 403 ASP A N 1
ATOM 3242 C CA . ASP A 1 403 ? -38.623 -5.632 25.969 1.00 94.38 403 ASP A CA 1
ATOM 3243 C C . ASP A 1 403 ? -38.200 -6.375 24.691 1.00 94.38 403 ASP A C 1
ATOM 3245 O O . ASP A 1 403 ? -37.123 -6.986 24.644 1.00 94.38 403 ASP A O 1
ATOM 3249 N N . VAL A 1 404 ? -39.020 -6.295 23.640 1.00 94.19 404 VAL A N 1
ATOM 3250 C CA . VAL A 1 404 ? -38.626 -6.691 22.280 1.00 94.19 404 VAL A CA 1
ATOM 3251 C C . VAL A 1 404 ? -37.767 -5.625 21.592 1.00 94.19 404 VAL A C 1
ATOM 3253 O O . VAL A 1 404 ? -37.103 -5.938 20.609 1.00 94.19 404 VAL A O 1
ATOM 3256 N N . ASN A 1 405 ? -37.760 -4.392 22.106 1.00 95.19 405 ASN A N 1
ATOM 3257 C CA . ASN A 1 405 ? -37.014 -3.282 21.529 1.00 95.19 405 ASN A CA 1
ATOM 3258 C C . ASN A 1 405 ? -35.502 -3.398 21.789 1.00 95.19 405 ASN A C 1
ATOM 3260 O O . ASN A 1 405 ? -35.036 -4.132 22.667 1.00 95.19 405 ASN A O 1
ATOM 3264 N N . ASP A 1 406 ? -34.735 -2.618 21.029 1.00 91.38 406 ASP A N 1
ATOM 3265 C CA . ASP A 1 406 ? -33.271 -2.596 21.061 1.00 91.38 406 ASP A CA 1
ATOM 3266 C C . ASP A 1 406 ? -32.670 -1.608 22.081 1.00 91.38 406 ASP A C 1
ATOM 3268 O O . ASP A 1 406 ? -31.446 -1.517 22.214 1.00 91.38 406 ASP A O 1
ATOM 3272 N N . GLY A 1 407 ? -33.515 -0.862 22.799 1.00 92.62 407 GLY A N 1
ATOM 3273 C CA . GLY A 1 407 ? -33.100 0.078 23.839 1.00 92.62 407 GLY A CA 1
ATOM 3274 C C . GLY A 1 407 ? -32.571 1.408 23.309 1.00 92.62 407 GLY A C 1
ATOM 3275 O O . GLY A 1 407 ? -31.901 2.134 24.042 1.00 92.62 407 GLY A O 1
ATOM 3276 N N . THR A 1 408 ? -32.840 1.756 22.051 1.00 93.38 408 THR A N 1
ATOM 3277 C CA . THR A 1 408 ? -32.580 3.104 21.526 1.00 93.38 408 THR A CA 1
ATOM 3278 C C . THR A 1 408 ? -33.573 4.131 22.076 1.00 93.38 408 THR A C 1
ATOM 3280 O O . THR A 1 408 ? -34.646 3.793 22.563 1.00 93.38 408 THR A O 1
ATOM 3283 N N . LYS A 1 409 ? -33.263 5.429 21.939 1.00 92.94 409 LYS A N 1
ATOM 3284 C CA . LYS A 1 409 ? -34.172 6.515 22.359 1.00 92.94 409 LYS A CA 1
ATOM 3285 C C . LYS A 1 409 ? -35.556 6.432 21.698 1.00 92.94 409 LYS A C 1
ATOM 3287 O O . LYS A 1 409 ? -36.544 6.819 22.306 1.00 92.94 409 LYS A O 1
ATOM 3292 N N . ARG A 1 410 ? -35.619 5.964 20.444 1.00 93.19 410 ARG A N 1
ATOM 3293 C CA . ARG A 1 410 ? -36.873 5.824 19.681 1.00 93.19 410 ARG A CA 1
ATOM 3294 C C . ARG A 1 410 ? -37.632 4.542 20.027 1.00 93.19 410 ARG A C 1
ATOM 3296 O O . ARG A 1 410 ? -38.847 4.516 19.884 1.00 93.19 410 ARG A O 1
ATOM 3303 N N . GLN A 1 411 ? -36.923 3.501 20.458 1.00 95.00 411 GLN A N 1
ATOM 3304 C CA . GLN A 1 411 ? -37.489 2.210 20.839 1.00 95.00 411 GLN A CA 1
ATOM 3305 C C . GLN A 1 411 ? -36.942 1.804 22.220 1.00 95.00 411 GLN A C 1
ATOM 3307 O O . GLN A 1 411 ? -36.064 0.942 22.321 1.00 95.00 411 GLN A O 1
ATOM 3312 N N . PRO A 1 412 ? -37.416 2.445 23.304 1.00 96.56 412 PRO A N 1
ATOM 3313 C CA . PRO A 1 412 ? -36.958 2.127 24.650 1.00 96.56 412 PRO A CA 1
ATOM 3314 C C . PRO A 1 412 ? -37.452 0.744 25.086 1.00 96.56 412 PRO A C 1
ATOM 3316 O O . PRO A 1 412 ? -38.531 0.297 24.684 1.00 96.56 412 PRO A O 1
ATOM 3319 N N . VAL A 1 413 ? -36.681 0.071 25.937 1.00 96.88 413 VAL A N 1
ATOM 3320 C CA . VAL A 1 413 ? -37.111 -1.187 26.567 1.00 96.88 413 VAL A CA 1
ATOM 3321 C C . VAL A 1 413 ? -38.064 -0.921 27.732 1.00 96.88 413 VAL A C 1
ATOM 3323 O O . VAL A 1 413 ? -38.120 0.195 28.250 1.00 96.88 413 VAL A O 1
ATOM 3326 N N . TYR A 1 414 ? -38.844 -1.929 28.126 1.00 94.50 414 TYR A N 1
ATOM 3327 C CA . TYR A 1 414 ? -39.839 -1.793 29.194 1.00 94.50 414 TYR A CA 1
ATOM 3328 C C . TYR A 1 414 ? -39.221 -2.015 30.577 1.00 94.50 414 TYR A C 1
ATOM 3330 O O . TYR A 1 414 ? -39.513 -1.289 31.525 1.00 94.50 414 TYR A O 1
ATOM 3338 N N . THR A 1 415 ? -38.345 -3.014 30.706 1.00 92.44 415 THR A N 1
ATOM 3339 C CA . THR A 1 415 ? -37.770 -3.412 31.991 1.00 92.44 415 THR A CA 1
ATOM 3340 C C . THR A 1 415 ? -36.318 -2.994 32.137 1.00 92.44 415 THR A C 1
ATOM 3342 O O . THR A 1 415 ? -35.505 -3.046 31.209 1.00 92.44 415 THR A O 1
ATOM 3345 N N . LEU A 1 416 ? -35.956 -2.665 33.378 1.00 92.94 416 LEU A N 1
ATOM 3346 C CA . LEU A 1 416 ? -34.570 -2.398 33.737 1.00 92.94 416 LEU A CA 1
ATOM 3347 C C . LEU A 1 416 ? -33.690 -3.647 33.554 1.00 92.94 416 LEU A C 1
ATOM 3349 O O . LEU A 1 416 ? -32.535 -3.531 33.164 1.00 92.94 416 LEU A O 1
ATOM 3353 N N . ASN A 1 417 ? -34.246 -4.849 33.745 1.00 92.38 417 ASN A N 1
ATOM 3354 C CA . ASN A 1 417 ? -33.533 -6.110 33.528 1.00 92.38 417 ASN A CA 1
ATOM 3355 C C . ASN A 1 417 ? -33.131 -6.308 32.062 1.00 92.38 417 ASN A C 1
ATOM 3357 O O . ASN A 1 417 ? -31.986 -6.659 31.774 1.00 92.38 417 ASN A O 1
ATOM 3361 N N . LYS A 1 418 ? -34.044 -6.037 31.119 1.00 93.81 418 LYS A N 1
ATOM 3362 C CA . LYS A 1 418 ? -33.705 -6.045 29.694 1.00 93.81 418 LYS A CA 1
ATOM 3363 C C . LYS A 1 418 ? -32.608 -5.027 29.393 1.00 93.81 418 LYS A C 1
ATOM 3365 O O . LYS A 1 418 ? -31.670 -5.362 28.675 1.00 93.81 418 LYS A O 1
ATOM 3370 N N . ALA A 1 419 ? -32.692 -3.831 29.973 1.00 94.56 419 ALA A N 1
ATOM 3371 C CA . ALA A 1 419 ? -31.687 -2.793 29.784 1.00 94.56 419 ALA A CA 1
ATOM 3372 C C . ALA A 1 419 ? -30.299 -3.237 30.263 1.00 94.56 419 ALA A C 1
ATOM 3374 O O . ALA A 1 419 ? -29.353 -3.191 29.487 1.00 94.56 419 ALA A O 1
ATOM 3375 N N . VAL A 1 420 ? -30.193 -3.775 31.485 1.00 92.81 420 VAL A N 1
ATOM 3376 C CA . VAL A 1 420 ? -28.937 -4.328 32.023 1.00 92.81 420 VAL A CA 1
ATOM 3377 C C . VAL A 1 420 ? -28.394 -5.455 31.146 1.00 92.81 420 VAL A C 1
ATOM 3379 O O . VAL A 1 420 ? -27.185 -5.537 30.945 1.00 92.81 420 VAL A O 1
ATOM 3382 N N . ASN A 1 421 ? -29.255 -6.310 30.591 1.00 91.94 421 ASN A N 1
ATOM 3383 C CA . ASN A 1 421 ? -28.826 -7.379 29.684 1.00 91.94 421 ASN A CA 1
ATOM 3384 C C . ASN A 1 421 ? -28.297 -6.857 28.340 1.00 91.94 421 ASN A C 1
ATOM 3386 O O . ASN A 1 421 ? -27.444 -7.506 27.741 1.00 91.94 421 ASN A O 1
ATOM 3390 N N . LEU A 1 422 ? -28.783 -5.703 27.873 1.00 91.38 422 LEU A N 1
ATOM 3391 C CA . LEU A 1 422 ? -28.267 -5.024 26.680 1.00 91.38 422 LEU A CA 1
ATOM 3392 C C . LEU A 1 422 ? -26.994 -4.208 26.961 1.00 91.38 422 LEU A C 1
ATOM 3394 O O . LEU A 1 422 ? -26.238 -3.932 26.032 1.00 91.38 422 LEU A O 1
ATOM 3398 N N . SER A 1 423 ? -26.765 -3.808 28.213 1.00 90.38 423 SER A N 1
ATOM 3399 C CA . SER A 1 423 ? -25.635 -2.966 28.610 1.00 90.38 423 SER A CA 1
ATOM 3400 C C . SER A 1 423 ? -24.326 -3.737 28.793 1.00 90.38 423 SER A C 1
ATOM 3402 O O . SER A 1 423 ? -24.274 -4.805 29.411 1.00 90.38 423 SER A O 1
ATOM 3404 N N . SER A 1 424 ? -23.236 -3.117 28.347 1.00 88.81 424 SER A N 1
ATOM 3405 C CA . SER A 1 424 ? -21.853 -3.469 28.672 1.00 88.81 424 SER A CA 1
ATOM 3406 C C . SER A 1 424 ? -21.314 -2.611 29.826 1.00 88.81 424 SER A C 1
ATOM 3408 O O . SER A 1 424 ? -21.928 -1.629 30.236 1.00 88.81 424 SER A O 1
ATOM 3410 N N . SER A 1 425 ? -20.162 -2.992 30.390 1.00 88.19 425 SER A N 1
ATOM 3411 C CA . SER A 1 425 ? -19.490 -2.194 31.429 1.00 88.19 425 SER A CA 1
ATOM 3412 C C . SER A 1 425 ? -19.145 -0.797 30.901 1.00 88.19 425 SER A C 1
ATOM 3414 O O . SER A 1 425 ? -18.533 -0.705 29.847 1.00 88.19 425 SER A O 1
ATOM 3416 N N . GLY A 1 426 ? -19.500 0.266 31.619 1.00 87.31 426 GLY A N 1
ATOM 3417 C CA . GLY A 1 426 ? -19.330 1.671 31.225 1.00 87.31 426 GLY A CA 1
ATOM 3418 C C . GLY A 1 426 ? -20.577 2.308 30.600 1.00 87.31 426 GLY A C 1
ATOM 3419 O O . GLY A 1 426 ? -20.647 3.529 30.479 1.00 87.31 426 GLY A O 1
ATOM 3420 N N . ASP A 1 427 ? -21.590 1.518 30.239 1.00 92.38 427 ASP A N 1
ATOM 3421 C CA . ASP A 1 427 ? -22.799 2.053 29.615 1.00 92.38 427 ASP A CA 1
ATOM 3422 C C . ASP A 1 427 ? -23.689 2.841 30.584 1.00 92.38 427 ASP A C 1
ATOM 3424 O O . ASP A 1 427 ? -23.661 2.678 31.809 1.00 92.38 427 ASP A O 1
ATOM 3428 N N . THR A 1 428 ? -24.525 3.700 29.997 1.00 94.12 428 THR A N 1
ATOM 3429 C CA . THR A 1 428 ? -25.540 4.476 30.711 1.00 94.12 428 THR A CA 1
ATOM 3430 C C . THR A 1 428 ? -26.931 3.933 30.404 1.00 94.12 428 THR A C 1
ATOM 3432 O O . THR A 1 428 ? -27.335 3.833 29.249 1.00 94.12 428 THR A O 1
ATOM 3435 N N . ILE A 1 429 ? -27.705 3.645 31.440 1.00 96.81 429 ILE A N 1
ATOM 3436 C CA . ILE A 1 429 ? -29.120 3.310 31.366 1.00 96.81 429 ILE A CA 1
ATOM 3437 C C . ILE A 1 429 ? -29.919 4.563 31.730 1.00 96.81 429 ILE A C 1
ATOM 3439 O O . ILE A 1 429 ? -29.849 5.049 32.858 1.00 96.81 429 ILE A O 1
ATOM 3443 N N . ARG A 1 430 ? -30.677 5.088 30.767 1.00 97.62 430 ARG A N 1
ATOM 3444 C CA . ARG A 1 430 ? -31.546 6.259 30.921 1.00 97.62 430 ARG A CA 1
ATOM 3445 C C . ARG A 1 430 ? -32.967 5.802 31.207 1.00 97.62 430 ARG A C 1
ATOM 3447 O O . ARG A 1 430 ? -33.542 5.063 30.412 1.00 97.62 430 ARG A O 1
ATOM 3454 N N . ILE A 1 431 ? -33.508 6.218 32.341 1.00 97.56 431 ILE A N 1
ATOM 3455 C CA . ILE A 1 431 ? -34.772 5.729 32.887 1.00 97.56 431 ILE A CA 1
ATOM 3456 C C . ILE A 1 431 ? -35.795 6.862 32.809 1.00 97.56 431 ILE A C 1
ATOM 3458 O O . ILE A 1 431 ? -35.531 7.962 33.281 1.00 97.56 431 ILE A O 1
ATOM 3462 N N . HIS A 1 432 ? -36.954 6.580 32.219 1.00 96.06 432 HIS A N 1
ATOM 3463 C CA . HIS A 1 432 ? -38.022 7.550 31.992 1.00 96.06 432 HIS A CA 1
ATOM 3464 C C . HIS A 1 432 ? -39.334 7.081 32.635 1.00 96.06 432 HIS A C 1
ATOM 3466 O O . HIS A 1 432 ? -39.821 5.987 32.333 1.00 96.06 432 HIS A O 1
ATOM 3472 N N . GLY A 1 433 ? -39.930 7.925 33.482 1.00 95.06 433 GLY A N 1
ATOM 3473 C CA . GLY A 1 433 ? -41.206 7.648 34.152 1.00 95.06 433 GLY A CA 1
ATOM 3474 C C . GLY A 1 433 ? -41.101 6.610 35.275 1.00 95.06 433 GLY A C 1
ATOM 3475 O O . GLY A 1 433 ? -40.113 6.578 36.018 1.00 95.06 433 GLY A O 1
ATOM 3476 N N . ILE A 1 434 ? -42.134 5.773 35.429 1.00 95.69 434 ILE A N 1
ATOM 3477 C CA . ILE A 1 434 ? -42.186 4.733 36.468 1.00 95.69 434 ILE A CA 1
ATOM 3478 C C . ILE A 1 434 ? -41.742 3.385 35.892 1.00 95.69 434 ILE A C 1
ATOM 3480 O O . ILE A 1 434 ? -42.464 2.750 35.125 1.00 95.69 434 ILE A O 1
ATOM 3484 N N . VAL A 1 435 ? -40.578 2.897 36.321 1.00 95.50 435 VAL A N 1
ATOM 3485 C CA . VAL A 1 435 ? -40.023 1.616 35.863 1.00 95.50 435 VAL A CA 1
ATOM 3486 C C . VAL A 1 435 ? -40.013 0.595 36.996 1.00 95.50 435 VAL A C 1
ATOM 3488 O O . VAL A 1 435 ? -39.539 0.855 38.107 1.00 95.50 435 VAL A O 1
ATOM 3491 N N . PHE A 1 436 ? -40.529 -0.601 36.699 1.00 91.88 436 PHE A N 1
ATOM 3492 C CA . PHE A 1 436 ? -40.587 -1.686 37.669 1.00 91.88 436 PHE A CA 1
ATOM 3493 C C . PHE A 1 436 ? -39.276 -2.477 37.728 1.00 91.88 436 PHE A C 1
ATOM 3495 O O . PHE A 1 436 ? -38.748 -2.901 36.699 1.00 91.88 436 PHE A O 1
ATOM 3502 N N . SER A 1 437 ? -38.762 -2.704 38.939 1.00 89.62 437 SER A N 1
ATOM 3503 C CA . SER A 1 437 ? -37.570 -3.528 39.174 1.00 89.62 437 SER A CA 1
ATOM 3504 C C . SER A 1 437 ? -37.724 -4.374 40.432 1.00 89.62 437 SER A C 1
ATOM 3506 O O . SER A 1 437 ? -37.984 -3.855 41.517 1.00 89.62 437 SER A O 1
ATOM 3508 N N . THR A 1 438 ? -37.539 -5.684 40.280 1.00 89.12 438 THR A N 1
ATOM 3509 C CA . THR A 1 438 ? -37.653 -6.674 41.356 1.00 89.12 438 THR A CA 1
ATOM 3510 C C . THR A 1 438 ? -36.365 -7.481 41.452 1.00 89.12 438 THR A C 1
ATOM 3512 O O . THR A 1 438 ? -36.099 -8.334 40.610 1.00 89.12 438 THR A O 1
ATOM 3515 N N . ASP A 1 439 ? -35.589 -7.201 42.490 1.00 88.00 439 ASP A N 1
ATOM 3516 C CA . ASP A 1 439 ? -34.308 -7.819 42.831 1.00 88.00 439 ASP A CA 1
ATOM 3517 C C . ASP A 1 439 ? -33.326 -7.905 41.655 1.00 88.00 439 ASP A C 1
ATOM 3519 O O . ASP A 1 439 ? -32.685 -8.928 41.423 1.00 88.00 439 ASP A O 1
ATOM 3523 N N . LEU A 1 440 ? -33.227 -6.820 40.886 1.00 92.38 440 LEU A N 1
ATOM 3524 C CA . LEU A 1 440 ? -32.346 -6.758 39.729 1.00 92.38 440 LEU A CA 1
ATOM 3525 C C . LEU A 1 440 ? -30.887 -6.906 40.163 1.00 92.38 440 LEU A C 1
ATOM 3527 O O . LEU A 1 440 ? -30.378 -6.091 40.934 1.00 92.38 440 LEU A O 1
ATOM 3531 N N . ILE A 1 441 ? -30.209 -7.913 39.615 1.00 93.06 441 ILE A N 1
ATOM 3532 C CA . ILE A 1 441 ? -28.815 -8.208 39.934 1.00 93.06 441 ILE A CA 1
ATOM 3533 C C . ILE A 1 441 ? -27.882 -7.456 38.980 1.00 93.06 441 ILE A C 1
ATOM 3535 O O . ILE A 1 441 ? -27.935 -7.648 37.766 1.00 93.06 441 ILE A O 1
ATOM 3539 N N . ILE A 1 442 ? -26.971 -6.661 39.541 1.00 93.62 442 ILE A N 1
ATOM 3540 C CA . ILE A 1 442 ? -25.822 -6.081 38.837 1.00 93.62 442 ILE A CA 1
ATOM 3541 C C . ILE A 1 442 ? -24.552 -6.693 39.437 1.00 93.62 442 ILE A C 1
ATOM 3543 O O . ILE A 1 442 ? -24.315 -6.591 40.641 1.00 93.62 442 ILE A O 1
ATOM 3547 N N . SER A 1 443 ? -23.751 -7.365 38.608 1.00 92.38 443 SER A N 1
ATOM 3548 C CA . SER A 1 443 ? -22.605 -8.173 39.051 1.00 92.38 443 SER A CA 1
ATOM 3549 C C . SER A 1 443 ? -21.481 -8.231 38.002 1.00 92.38 443 SER A C 1
ATOM 3551 O O . SER A 1 443 ? -21.444 -7.423 37.074 1.00 92.38 443 SER A O 1
ATOM 3553 N N . ASN A 1 444 ? -20.540 -9.174 38.149 1.00 85.69 444 ASN A N 1
ATOM 3554 C CA . ASN A 1 444 ? -19.456 -9.463 37.195 1.00 85.69 444 ASN A CA 1
ATOM 3555 C C . ASN A 1 444 ? -18.515 -8.281 36.910 1.00 85.69 444 ASN A C 1
ATOM 3557 O O . ASN A 1 444 ? -18.112 -8.066 35.769 1.00 85.69 444 ASN A O 1
ATOM 3561 N N . ARG A 1 445 ? -18.158 -7.510 37.947 1.00 83.19 445 ARG A N 1
ATOM 3562 C CA . ARG A 1 445 ? -17.290 -6.318 37.862 1.00 83.19 445 ARG A CA 1
ATOM 3563 C C . ARG A 1 445 ? -17.762 -5.265 36.854 1.00 83.19 445 ARG A C 1
ATOM 3565 O O . ARG A 1 445 ? -16.958 -4.477 36.371 1.00 83.19 445 ARG A O 1
ATOM 3572 N N . ARG A 1 446 ? -19.055 -5.254 36.535 1.00 85.69 446 ARG A N 1
ATOM 3573 C CA . ARG A 1 446 ? -19.627 -4.315 35.578 1.00 85.69 446 ARG A CA 1
ATOM 3574 C C . ARG A 1 446 ? -19.743 -2.923 36.198 1.00 85.69 446 ARG A C 1
ATOM 3576 O O . ARG A 1 446 ? -20.319 -2.791 37.278 1.00 85.69 446 ARG A O 1
ATOM 3583 N N . ASP A 1 447 ? -19.222 -1.924 35.498 1.00 91.88 447 ASP A N 1
ATOM 3584 C CA . ASP A 1 447 ? -19.458 -0.508 35.767 1.00 91.88 447 ASP A CA 1
ATOM 3585 C C . ASP A 1 447 ? -20.745 -0.075 35.046 1.00 91.88 447 ASP A C 1
ATOM 3587 O O . ASP A 1 447 ? -20.914 -0.416 33.879 1.00 91.88 447 ASP A O 1
ATOM 3591 N N . LEU A 1 448 ? -21.664 0.641 35.694 1.00 94.06 448 LEU A N 1
ATOM 3592 C CA . LEU A 1 448 ? -22.898 1.137 35.061 1.00 94.06 448 LEU A CA 1
ATOM 3593 C C . LEU A 1 448 ? -23.323 2.487 35.633 1.00 94.06 448 LEU A C 1
ATOM 3595 O O . LEU A 1 448 ? -23.190 2.728 36.832 1.00 94.06 448 LEU A O 1
ATOM 3599 N N . VAL A 1 449 ? -23.928 3.320 34.785 1.00 96.19 449 VAL A N 1
ATOM 3600 C CA . VAL A 1 449 ? -24.611 4.552 35.203 1.00 96.19 449 VAL A CA 1
ATOM 3601 C C . VAL A 1 449 ? -26.109 4.399 34.972 1.00 96.19 449 VAL A C 1
ATOM 3603 O O . VAL A 1 449 ? -26.535 4.147 33.853 1.00 96.19 449 VAL A O 1
ATOM 3606 N N . LEU A 1 450 ? -26.922 4.559 36.008 1.00 97.38 450 LEU A N 1
ATOM 3607 C CA . LEU A 1 450 ? -28.378 4.608 35.935 1.00 97.38 450 LEU A CA 1
ATOM 3608 C C . LEU A 1 450 ? -28.791 6.060 36.176 1.00 97.38 450 LEU A C 1
ATOM 3610 O O . LEU A 1 450 ? -28.450 6.624 37.212 1.00 97.38 450 LEU A O 1
ATOM 3614 N N . ILE A 1 451 ? -29.499 6.679 35.238 1.00 97.81 451 ILE A N 1
ATOM 3615 C CA . ILE A 1 451 ? -29.865 8.096 35.335 1.00 97.81 451 ILE A CA 1
ATOM 3616 C C . ILE A 1 451 ? -31.331 8.312 34.975 1.00 97.81 451 ILE A C 1
ATOM 3618 O O . ILE A 1 451 ? -31.796 7.814 33.948 1.00 97.81 451 ILE A O 1
ATOM 3622 N N . GLY A 1 452 ? -32.049 9.038 35.828 1.00 97.00 452 GLY A N 1
ATOM 3623 C CA . GLY A 1 452 ? -33.400 9.512 35.552 1.00 97.00 452 GLY A CA 1
ATOM 3624 C C . GLY A 1 452 ? -33.440 10.946 35.032 1.00 97.00 452 GLY A C 1
ATOM 3625 O O . GLY A 1 452 ? -32.415 11.581 34.802 1.00 97.00 452 GLY A O 1
ATOM 3626 N N . GLU A 1 453 ? -34.649 11.461 34.841 1.00 95.88 453 GLU A N 1
ATOM 3627 C CA . GLU A 1 453 ? -34.910 12.856 34.455 1.00 95.88 453 GLU A CA 1
ATOM 3628 C C . GLU A 1 453 ? -35.097 13.792 35.659 1.00 95.88 453 GLU A C 1
ATOM 3630 O O . GLU A 1 453 ? -35.315 14.990 35.486 1.00 95.88 453 GLU A O 1
ATOM 3635 N N . GLY A 1 454 ? -35.058 13.255 36.879 1.00 96.00 454 GLY A N 1
ATOM 3636 C CA . GLY A 1 454 ? -35.258 13.990 38.121 1.00 96.00 454 GLY A CA 1
ATOM 3637 C C . GLY A 1 454 ? -35.926 13.152 39.213 1.00 96.00 454 GLY A C 1
ATOM 3638 O O . GLY A 1 454 ? -36.738 12.259 38.961 1.00 96.00 454 GLY A O 1
ATOM 3639 N N . VAL A 1 455 ? -35.639 13.499 40.470 1.00 96.31 455 VAL A N 1
ATOM 3640 C CA . VAL A 1 455 ? -36.175 12.807 41.659 1.00 96.31 455 VAL A CA 1
ATOM 3641 C C . VAL A 1 455 ? -37.706 12.852 41.767 1.00 96.31 455 VAL A C 1
ATOM 3643 O O . VAL A 1 455 ? -38.315 11.947 42.327 1.00 96.31 455 VAL A O 1
ATOM 3646 N N . ASN A 1 456 ? -38.359 13.861 41.186 1.00 96.06 456 ASN A N 1
ATOM 3647 C CA . ASN A 1 456 ? -39.821 13.995 41.208 1.00 96.06 456 ASN A CA 1
ATOM 3648 C C . ASN A 1 456 ? -40.499 13.519 39.909 1.00 96.06 456 ASN A C 1
ATOM 3650 O O . ASN A 1 456 ? -41.704 13.699 39.752 1.00 96.06 456 ASN A O 1
ATOM 3654 N N . THR A 1 457 ? -39.741 12.962 38.962 1.00 95.56 457 THR A N 1
ATOM 3655 C CA . THR A 1 457 ? -40.247 12.561 37.636 1.00 95.56 457 THR A CA 1
ATOM 3656 C C . THR A 1 457 ? -39.945 11.104 37.307 1.00 95.56 457 THR A C 1
ATOM 3658 O O . THR A 1 457 ? -40.730 10.462 36.616 1.00 95.56 457 THR A O 1
ATOM 3661 N N . THR A 1 458 ? -38.838 10.560 37.820 1.00 97.75 458 THR A N 1
ATOM 3662 C CA . THR A 1 458 ? -38.397 9.192 37.534 1.00 97.75 458 THR A CA 1
ATOM 3663 C C . THR A 1 458 ? -38.419 8.332 38.789 1.00 97.75 458 THR A C 1
ATOM 3665 O O . THR A 1 458 ? -37.801 8.681 39.796 1.00 97.75 458 THR A O 1
ATOM 3668 N N . TYR A 1 459 ? -39.087 7.178 38.717 1.00 97.12 459 TYR A N 1
ATOM 3669 C CA . TYR A 1 459 ? -39.275 6.283 39.858 1.00 97.12 459 TYR A CA 1
ATOM 3670 C C . TYR A 1 459 ? -38.891 4.842 39.523 1.00 97.12 459 TYR A C 1
ATOM 3672 O O . TYR A 1 459 ? -39.448 4.238 38.608 1.00 97.12 459 TYR A O 1
ATOM 3680 N N . LEU A 1 460 ? -37.999 4.263 40.326 1.00 96.44 460 LEU A N 1
ATOM 3681 C CA . LEU A 1 460 ? -37.760 2.824 40.380 1.00 96.44 460 LEU A CA 1
ATOM 3682 C C . LEU A 1 460 ? -38.513 2.227 41.565 1.00 96.44 460 LEU A C 1
ATOM 3684 O O . LEU A 1 460 ? -38.300 2.623 42.711 1.00 96.44 460 LEU A O 1
ATOM 3688 N N . GLN A 1 461 ? -39.391 1.265 41.290 1.00 95.00 461 GLN A N 1
ATOM 3689 C CA . GLN A 1 461 ? -40.218 0.628 42.316 1.00 95.00 461 GLN A CA 1
ATOM 3690 C C . GLN A 1 461 ? -40.520 -0.836 41.972 1.00 95.00 461 GLN A C 1
ATOM 3692 O O . GLN A 1 461 ? -40.510 -1.207 40.805 1.00 95.00 461 GLN A O 1
ATOM 3697 N N . PRO A 1 462 ? -40.817 -1.708 42.943 1.00 91.62 462 PRO A N 1
ATOM 3698 C CA . PRO A 1 462 ? -41.010 -3.135 42.670 1.00 91.62 462 PRO A CA 1
ATOM 3699 C C . PRO A 1 462 ? -42.429 -3.487 42.212 1.00 91.62 462 PRO A C 1
ATOM 3701 O O . PRO A 1 462 ? -42.662 -4.576 41.696 1.00 91.62 462 PRO A O 1
ATOM 3704 N N . SER A 1 463 ? -43.405 -2.601 42.422 1.00 89.06 463 SER A N 1
ATOM 3705 C CA . SER A 1 463 ? -44.800 -2.838 42.038 1.00 89.06 463 SER A CA 1
ATOM 3706 C C . SER A 1 463 ? -45.584 -1.533 41.931 1.00 89.06 463 SER A C 1
ATOM 3708 O O . SER A 1 463 ? -45.151 -0.503 42.444 1.00 89.06 463 SER A O 1
ATOM 3710 N N . LYS A 1 464 ? -46.750 -1.568 41.273 1.00 88.38 464 LYS A N 1
ATOM 3711 C CA . LYS A 1 464 ? -47.660 -0.413 41.168 1.00 88.38 464 LYS A CA 1
ATOM 3712 C C . LYS A 1 464 ? -48.272 -0.026 42.522 1.00 88.38 464 LYS A C 1
ATOM 3714 O O . LYS A 1 464 ? -48.435 1.155 42.801 1.00 88.38 464 LYS A O 1
ATOM 3719 N N . ASP A 1 465 ? -48.585 -1.017 43.357 1.00 90.38 465 ASP A N 1
ATOM 3720 C CA . ASP A 1 465 ? -49.121 -0.842 44.711 1.00 90.38 465 ASP A CA 1
ATOM 3721 C C . ASP A 1 465 ? -48.009 -1.088 45.740 1.00 90.38 465 ASP A C 1
ATOM 3723 O O . ASP A 1 465 ? -47.770 -2.225 46.151 1.00 90.38 465 ASP A O 1
ATOM 3727 N N . LEU A 1 466 ? -47.324 -0.016 46.153 1.00 87.50 466 LEU A N 1
ATOM 3728 C CA . LEU A 1 466 ? -46.150 -0.091 47.033 1.00 87.50 466 LEU A CA 1
ATOM 3729 C C . LEU A 1 466 ? -46.433 -0.825 48.354 1.00 87.50 466 LEU A C 1
ATOM 3731 O O . LEU A 1 466 ? -45.551 -1.502 48.876 1.00 87.50 466 LEU A O 1
ATOM 3735 N N . LYS A 1 467 ? -47.673 -0.783 48.862 1.00 84.94 467 LYS A N 1
ATOM 3736 C CA . LYS A 1 467 ? -48.060 -1.477 50.103 1.00 84.94 467 LYS A CA 1
ATOM 3737 C C . LYS A 1 467 ? -48.046 -3.000 49.964 1.00 84.94 467 LYS A C 1
ATOM 3739 O O . LYS A 1 467 ? -47.942 -3.706 50.963 1.00 84.94 467 LYS A O 1
ATOM 3744 N N . LYS A 1 468 ? -48.159 -3.516 48.737 1.00 83.75 468 LYS A N 1
ATOM 3745 C CA . LYS A 1 468 ? -48.103 -4.952 48.419 1.00 83.75 468 LYS A CA 1
ATOM 3746 C C . LYS A 1 468 ? -46.720 -5.409 47.966 1.00 83.75 468 LYS A C 1
ATOM 3748 O O . LYS A 1 468 ? -46.564 -6.575 47.600 1.00 83.75 468 LYS A O 1
ATOM 3753 N N . SER A 1 469 ? -45.730 -4.520 47.989 1.00 84.62 469 SER A N 1
ATOM 3754 C CA . SER A 1 469 ? -44.353 -4.853 47.653 1.00 84.62 469 SER A CA 1
ATOM 3755 C C . SER A 1 469 ? -43.815 -5.975 48.541 1.00 84.62 469 SER A C 1
ATOM 3757 O O . SER A 1 469 ? -44.010 -5.973 49.759 1.00 84.62 469 SER A O 1
ATOM 3759 N N . LYS A 1 470 ? -43.123 -6.934 47.919 1.00 86.06 470 LYS A N 1
ATOM 3760 C CA . LYS A 1 470 ? -42.489 -8.092 48.574 1.00 86.06 470 LYS A CA 1
ATOM 3761 C C . LYS A 1 470 ? -41.054 -8.351 48.094 1.00 86.06 470 LYS A C 1
ATOM 3763 O O . LYS A 1 470 ? -40.495 -9.417 48.373 1.00 86.06 470 LYS A O 1
ATOM 3768 N N . CYS A 1 471 ? -40.485 -7.415 47.334 1.00 89.31 471 CYS A N 1
ATOM 3769 C CA . CYS A 1 471 ? -39.167 -7.564 46.727 1.00 89.31 471 CYS A CA 1
ATOM 3770 C C . CYS A 1 471 ? -38.295 -6.331 46.953 1.00 89.31 471 CYS A C 1
ATOM 3772 O O . CYS A 1 471 ? -38.783 -5.201 46.915 1.00 89.31 471 CYS A O 1
ATOM 3774 N N . ARG A 1 472 ? -36.988 -6.572 47.103 1.00 93.31 472 ARG A N 1
ATOM 3775 C CA . ARG A 1 472 ? -35.943 -5.555 46.929 1.00 93.31 472 ARG A CA 1
ATOM 3776 C C . ARG A 1 472 ? -35.948 -5.027 45.492 1.00 93.31 472 ARG A C 1
ATOM 3778 O O . ARG A 1 472 ? -36.447 -5.710 44.602 1.00 93.31 472 ARG A O 1
ATOM 3785 N N . ILE A 1 473 ? -35.390 -3.842 45.249 1.00 94.44 473 ILE A N 1
ATOM 3786 C CA . ILE A 1 473 ? -35.338 -3.244 43.905 1.00 94.44 473 ILE A CA 1
ATOM 3787 C C . ILE A 1 473 ? -34.023 -3.589 43.204 1.00 94.44 473 ILE A C 1
ATOM 3789 O O . ILE A 1 473 ? -34.063 -4.111 42.088 1.00 94.44 473 ILE A O 1
ATOM 3793 N N . LEU A 1 474 ? -32.882 -3.332 43.856 1.00 96.12 474 LEU A N 1
ATOM 3794 C CA . LEU A 1 474 ? -31.540 -3.530 43.292 1.00 96.12 474 LEU A CA 1
ATOM 3795 C C . LEU A 1 474 ? -30.651 -4.388 44.198 1.00 96.12 474 LEU A C 1
ATOM 3797 O O . LEU A 1 474 ? -30.543 -4.134 45.397 1.00 96.12 474 LEU A O 1
ATOM 3801 N N . ASN A 1 475 ? -29.947 -5.343 43.599 1.00 95.31 475 ASN A N 1
ATOM 3802 C CA . ASN A 1 475 ? -28.908 -6.155 44.221 1.00 95.31 475 ASN A CA 1
ATOM 3803 C C . ASN A 1 475 ? -27.584 -5.968 43.465 1.00 95.31 475 ASN A C 1
ATOM 3805 O O . ASN A 1 475 ? -27.381 -6.508 42.379 1.00 95.31 475 ASN A O 1
ATOM 3809 N N . ILE A 1 476 ? -26.676 -5.191 44.043 1.00 96.12 476 ILE A N 1
ATOM 3810 C CA . ILE A 1 476 ? -25.391 -4.823 43.450 1.00 96.12 476 ILE A CA 1
ATOM 3811 C C . ILE A 1 476 ? -24.299 -5.641 44.139 1.00 96.12 476 ILE A C 1
ATOM 3813 O O . ILE A 1 476 ? -23.814 -5.278 45.209 1.00 96.12 476 ILE A O 1
ATOM 3817 N N . SER A 1 477 ? -23.923 -6.770 43.545 1.00 93.38 477 SER A N 1
ATOM 3818 C CA . SER A 1 477 ? -23.043 -7.756 44.179 1.00 93.38 477 SER A CA 1
ATOM 3819 C C . SER A 1 477 ? -21.857 -8.108 43.291 1.00 93.38 477 SER A C 1
ATOM 3821 O O . SER A 1 477 ? -22.025 -8.665 42.208 1.00 93.38 477 SER A O 1
ATOM 3823 N N . ASN A 1 478 ? -20.641 -7.848 43.778 1.00 92.94 478 ASN A N 1
ATOM 3824 C CA . ASN A 1 478 ? -19.390 -8.008 43.025 1.00 92.94 478 ASN A CA 1
ATOM 3825 C C . ASN A 1 478 ? -19.419 -7.278 41.665 1.00 92.94 478 ASN A C 1
ATOM 3827 O O . ASN A 1 478 ? -18.895 -7.778 40.665 1.00 92.94 478 ASN A O 1
ATOM 3831 N N . ALA A 1 479 ? -20.079 -6.123 41.614 1.00 91.19 479 ALA A N 1
ATOM 3832 C CA . ALA A 1 479 ? -20.036 -5.202 40.491 1.00 91.19 479 ALA A CA 1
ATOM 3833 C C . ALA A 1 479 ? -18.759 -4.344 40.553 1.00 91.19 479 ALA A C 1
ATOM 3835 O O . ALA A 1 479 ? -17.969 -4.423 41.497 1.00 91.19 479 ALA A O 1
ATOM 3836 N N . GLY A 1 480 ? -18.529 -3.552 39.509 1.00 91.56 480 GLY A N 1
ATOM 3837 C CA . GLY A 1 480 ? -17.497 -2.525 39.522 1.00 91.56 480 GLY A CA 1
ATOM 3838 C C . GLY A 1 480 ? -18.016 -1.298 40.271 1.00 91.56 480 GLY A C 1
ATOM 3839 O O . GLY A 1 480 ? -18.292 -1.362 41.472 1.00 91.56 480 GLY A O 1
ATOM 3840 N N . GLN A 1 481 ? -18.181 -0.196 39.553 1.00 94.00 481 GLN A N 1
ATOM 3841 C CA . GLN A 1 481 ? -18.832 1.026 39.999 1.00 94.00 481 GLN A CA 1
ATOM 3842 C C . GLN A 1 481 ? -20.253 1.117 39.447 1.00 94.00 481 GLN A C 1
ATOM 3844 O O . GLN A 1 481 ? -20.455 1.195 38.240 1.00 94.00 481 GLN A O 1
ATOM 3849 N N . VAL A 1 482 ? -21.244 1.178 40.330 1.00 96.94 482 VAL A N 1
ATOM 3850 C CA . VAL A 1 482 ? -22.623 1.489 39.951 1.00 96.94 482 VAL A CA 1
ATOM 3851 C C . VAL A 1 482 ? -22.948 2.893 40.426 1.00 96.94 482 VAL A C 1
ATOM 3853 O O . VAL A 1 482 ? -22.942 3.173 41.625 1.00 96.94 482 VAL A O 1
ATOM 3856 N N . GLN A 1 483 ? -23.222 3.778 39.476 1.00 97.81 483 GLN A N 1
ATOM 3857 C CA . GLN A 1 483 ? -23.647 5.142 39.737 1.00 97.81 483 GLN A CA 1
ATOM 3858 C C . GLN A 1 483 ? -25.143 5.276 39.470 1.00 97.81 483 GLN A C 1
ATOM 3860 O O . GLN A 1 483 ? -25.622 4.815 38.439 1.00 97.81 483 GLN A O 1
ATOM 3865 N N . ILE A 1 484 ? -25.880 5.909 40.379 1.00 98.25 484 ILE A N 1
ATOM 3866 C CA . ILE A 1 484 ? -27.316 6.155 40.237 1.00 98.25 484 ILE A CA 1
ATOM 3867 C C . ILE A 1 484 ? -27.586 7.642 40.461 1.00 98.25 484 ILE A C 1
ATOM 3869 O O . ILE A 1 484 ? -27.153 8.191 41.478 1.00 98.25 484 ILE A O 1
ATOM 3873 N N . LYS A 1 485 ? -28.280 8.282 39.512 1.00 97.94 485 LYS A N 1
ATOM 3874 C CA . LYS A 1 485 ? -28.534 9.726 39.530 1.00 97.94 485 LYS A CA 1
ATOM 3875 C C . LYS A 1 485 ? -29.957 10.121 39.171 1.00 97.94 485 LYS A C 1
ATOM 3877 O O . LYS A 1 485 ? -30.605 9.447 38.370 1.00 97.94 485 LYS A O 1
ATOM 3882 N N . ASP A 1 486 ? -30.382 11.262 39.707 1.00 98.06 486 ASP A N 1
ATOM 3883 C CA . ASP A 1 486 ? -31.548 12.027 39.250 1.00 98.06 486 ASP A CA 1
ATOM 3884 C C . ASP A 1 486 ? -32.848 11.206 39.203 1.00 98.06 486 ASP A C 1
ATOM 3886 O O . ASP A 1 486 ? -33.614 11.269 38.243 1.00 98.06 486 ASP A O 1
ATOM 3890 N N . LEU A 1 487 ? -33.105 10.390 40.225 1.00 98.25 487 LEU A N 1
ATOM 3891 C CA . LEU A 1 487 ? -34.319 9.572 40.311 1.00 98.25 487 LEU A CA 1
ATOM 3892 C C . LEU A 1 487 ? -34.705 9.260 41.758 1.00 98.25 487 LEU A C 1
ATOM 3894 O O . LEU A 1 487 ? -33.957 9.526 42.696 1.00 98.25 487 LEU A O 1
ATOM 3898 N N . THR A 1 488 ? -35.876 8.662 41.939 1.00 98.50 488 THR A N 1
ATOM 3899 C CA . THR A 1 488 ? -36.322 8.135 43.230 1.00 98.50 488 THR A CA 1
ATOM 3900 C C . THR A 1 488 ? -36.383 6.613 43.191 1.00 98.50 488 THR A C 1
ATOM 3902 O O . THR A 1 488 ? -36.979 6.032 42.286 1.00 98.50 488 THR A O 1
ATOM 3905 N N . ILE A 1 489 ? -35.796 5.952 44.188 1.00 98.19 489 ILE A N 1
ATOM 3906 C CA . ILE A 1 489 ? -35.922 4.507 44.411 1.00 98.19 489 ILE A CA 1
ATOM 3907 C C . ILE A 1 489 ? -36.830 4.305 45.621 1.00 98.19 489 ILE A C 1
ATOM 3909 O O . ILE A 1 489 ? -36.499 4.784 46.706 1.00 98.19 489 ILE A O 1
ATOM 3913 N N . ARG A 1 490 ? -37.965 3.611 45.451 1.00 96.75 490 ARG A N 1
ATOM 3914 C CA . ARG A 1 490 ? -38.975 3.538 46.517 1.00 96.75 490 ARG A CA 1
ATOM 3915 C C . ARG A 1 490 ? -39.741 2.230 46.662 1.00 96.75 490 ARG A C 1
ATOM 3917 O O . ARG A 1 490 ? -40.055 1.550 45.683 1.00 96.75 490 ARG A O 1
ATOM 3924 N N . GLY A 1 491 ? -40.160 1.962 47.898 1.00 95.25 491 GLY A N 1
ATOM 3925 C CA . GLY A 1 491 ? -41.121 0.910 48.237 1.00 95.25 491 GLY A CA 1
ATOM 3926 C C . GLY A 1 491 ? -40.570 -0.510 48.122 1.00 95.25 491 GLY A C 1
ATOM 3927 O O . GLY A 1 491 ? -41.337 -1.464 47.975 1.00 95.25 491 GLY A O 1
ATOM 3928 N N . GLY A 1 492 ? -39.250 -0.678 48.135 1.00 95.38 492 GLY A N 1
ATOM 3929 C CA . GLY A 1 492 ? -38.612 -1.984 48.196 1.00 95.38 492 GLY A CA 1
ATOM 3930 C C . GLY A 1 492 ? -38.905 -2.694 49.521 1.00 95.38 492 GLY A C 1
ATOM 3931 O O . GLY A 1 492 ? -38.887 -2.075 50.579 1.00 95.38 492 GLY A O 1
ATOM 3932 N N . ASN A 1 493 ? -39.190 -3.995 49.480 1.00 93.56 493 ASN A N 1
ATOM 3933 C CA . ASN A 1 493 ? -39.488 -4.794 50.669 1.00 93.56 493 ASN A CA 1
ATOM 3934 C C . ASN A 1 493 ? -38.720 -6.119 50.650 1.00 93.56 493 ASN A C 1
ATOM 3936 O O . ASN A 1 493 ? -39.061 -7.045 49.916 1.00 93.56 493 ASN A O 1
ATOM 3940 N N . ALA A 1 494 ? -37.686 -6.220 51.478 1.00 91.25 494 ALA A N 1
ATOM 3941 C CA . ALA A 1 494 ? -36.819 -7.389 51.560 1.00 91.25 494 ALA A CA 1
ATOM 3942 C C . ALA A 1 494 ? -37.258 -8.408 52.634 1.00 91.25 494 ALA A C 1
ATOM 3944 O O . ALA A 1 494 ? -36.790 -9.545 52.619 1.00 91.25 494 ALA A O 1
ATOM 3945 N N . ILE A 1 495 ? -38.170 -8.058 53.553 1.00 84.50 495 ILE A N 1
ATOM 3946 C CA . ILE A 1 495 ? -38.517 -8.914 54.711 1.00 84.50 495 ILE A CA 1
ATOM 3947 C C . ILE A 1 495 ? -39.127 -10.252 54.279 1.00 84.50 495 ILE A C 1
ATOM 3949 O O . ILE A 1 495 ? -38.888 -11.283 54.907 1.00 84.50 495 ILE A O 1
ATOM 3953 N N . SER A 1 496 ? -39.911 -10.248 53.201 1.00 70.69 496 SER A N 1
ATOM 3954 C CA . SER A 1 496 ? -40.571 -11.440 52.660 1.00 70.69 496 SER A CA 1
ATOM 3955 C C . SER A 1 496 ? -39.640 -12.382 51.887 1.00 70.69 496 SER A C 1
ATOM 3957 O O . SER A 1 496 ? -40.115 -13.381 51.349 1.00 70.69 496 SER A O 1
ATOM 3959 N N . GLN A 1 497 ? -38.336 -12.092 51.808 1.00 68.00 497 GLN A N 1
ATOM 3960 C CA . GLN A 1 497 ? -37.363 -12.930 51.105 1.00 68.00 497 GLN A CA 1
ATOM 3961 C C . GLN A 1 497 ? -36.681 -13.959 52.033 1.00 68.00 497 GLN A C 1
ATOM 3963 O O . GLN A 1 497 ? -36.716 -13.851 53.261 1.00 68.00 497 GLN A O 1
ATOM 3968 N N . LYS A 1 498 ? -36.085 -15.012 51.444 1.00 65.44 498 LYS A N 1
ATOM 3969 C CA . LYS A 1 498 ? -35.367 -16.080 52.179 1.00 65.44 498 LYS A CA 1
ATOM 3970 C C . LYS A 1 498 ? -34.197 -15.503 53.000 1.00 65.44 498 LYS A C 1
ATOM 3972 O O . LYS A 1 498 ? -33.725 -14.415 52.694 1.00 65.44 498 LYS A O 1
ATOM 3977 N N . HIS A 1 499 ? -33.744 -16.237 54.027 1.00 54.94 499 HIS A N 1
ATOM 3978 C CA . HIS A 1 499 ? -32.876 -15.768 55.129 1.00 54.94 499 HIS A CA 1
ATOM 3979 C C . HIS A 1 499 ? -31.739 -14.793 54.757 1.00 54.94 499 HIS A C 1
ATOM 3981 O O . HIS A 1 499 ? -31.582 -13.798 55.458 1.00 54.94 499 HIS A O 1
ATOM 3987 N N . ASP A 1 500 ? -31.027 -14.998 53.647 1.00 55.91 500 ASP A N 1
ATOM 3988 C CA . ASP A 1 500 ? -29.864 -14.169 53.275 1.00 55.91 500 ASP A CA 1
ATOM 3989 C C . ASP A 1 500 ? -30.212 -12.929 52.426 1.00 55.91 500 ASP A C 1
ATOM 3991 O O . ASP A 1 500 ? -29.359 -12.085 52.163 1.00 55.91 500 ASP A O 1
ATOM 3995 N N . HIS A 1 501 ? -31.475 -12.783 52.015 1.00 68.88 501 HIS A N 1
ATOM 3996 C CA . HIS A 1 501 ? -31.958 -11.702 51.151 1.00 68.88 501 HIS A CA 1
ATOM 3997 C C . HIS A 1 501 ? -32.798 -10.654 51.891 1.00 68.88 501 HIS A C 1
ATOM 3999 O O . HIS A 1 501 ? -33.395 -9.794 51.245 1.00 68.88 501 HIS A O 1
ATOM 4005 N N . LYS A 1 502 ? -32.842 -10.695 53.228 1.00 87.62 502 LYS A N 1
ATOM 4006 C CA . LYS A 1 502 ? -33.686 -9.816 54.059 1.00 87.62 502 LYS A CA 1
ATOM 4007 C C . LYS A 1 502 ? -33.139 -8.406 54.279 1.00 87.62 502 LYS A C 1
ATOM 4009 O O . LYS A 1 502 ? -33.752 -7.614 54.996 1.00 87.62 502 LYS A O 1
ATOM 4014 N N . PHE A 1 503 ? -31.990 -8.091 53.696 1.00 92.94 503 PHE A N 1
ATOM 4015 C CA . PHE A 1 503 ? -31.284 -6.831 53.896 1.00 92.94 503 PHE A CA 1
ATOM 4016 C C . PHE A 1 503 ? -31.394 -5.919 52.674 1.00 92.94 503 PHE A C 1
ATOM 4018 O O . PHE A 1 503 ? -31.440 -6.408 51.541 1.00 92.94 503 PHE A O 1
ATOM 4025 N N . GLY A 1 504 ? -31.392 -4.604 52.909 1.00 94.38 504 GLY A N 1
ATOM 4026 C CA . GLY A 1 504 ? -31.455 -3.608 51.838 1.00 94.38 504 GLY A CA 1
ATOM 4027 C C . GLY A 1 504 ? -32.840 -3.569 51.210 1.00 94.38 504 GLY A C 1
ATOM 4028 O O . GLY A 1 504 ? -33.070 -4.235 50.206 1.00 94.38 504 GLY A O 1
ATOM 4029 N N . GLY A 1 505 ? -33.784 -2.836 51.799 1.00 93.81 505 GLY A N 1
ATOM 4030 C CA . GLY A 1 505 ? -35.171 -2.836 51.321 1.00 93.81 505 GLY A CA 1
ATOM 4031 C C . GLY A 1 505 ? -35.251 -2.304 49.898 1.00 93.81 505 GLY A C 1
ATOM 4032 O O . GLY A 1 505 ? -35.775 -2.983 49.020 1.00 93.81 505 GLY A O 1
ATOM 4033 N N . ASN A 1 506 ? -34.630 -1.153 49.640 1.00 96.94 506 ASN A N 1
ATOM 4034 C CA . ASN A 1 506 ? -34.481 -0.623 48.288 1.00 96.94 506 ASN A CA 1
ATOM 4035 C C . ASN A 1 506 ? -33.231 -1.189 47.590 1.00 96.94 506 ASN A C 1
ATOM 4037 O O . ASN A 1 506 ? -33.344 -1.767 46.504 1.00 96.94 506 ASN A O 1
ATOM 4041 N N . ILE A 1 507 ? -32.051 -1.065 48.210 1.00 97.81 507 ILE A N 1
ATOM 4042 C CA . ILE A 1 507 ? -30.764 -1.432 47.596 1.00 97.81 507 ILE A CA 1
ATOM 4043 C C . ILE A 1 507 ? -29.944 -2.318 48.534 1.00 97.81 507 ILE A C 1
ATOM 4045 O O . ILE A 1 507 ? -29.712 -1.979 49.693 1.00 97.81 507 ILE A O 1
ATOM 4049 N N . TYR A 1 508 ? -29.432 -3.424 48.006 1.00 97.19 508 TYR A N 1
ATOM 4050 C CA . TYR A 1 508 ? -28.395 -4.230 48.644 1.00 97.19 508 TYR A CA 1
ATOM 4051 C C . TYR A 1 508 ? -27.092 -4.099 47.856 1.00 97.19 508 TYR A C 1
ATOM 4053 O O . TYR A 1 508 ? -27.103 -4.214 46.631 1.00 97.19 508 TYR A O 1
ATOM 4061 N N . VAL A 1 509 ? -25.978 -3.873 48.549 1.00 96.75 509 VAL A N 1
ATOM 4062 C CA . VAL A 1 509 ? -24.648 -3.726 47.954 1.00 96.75 509 VAL A CA 1
ATOM 4063 C C . VAL A 1 509 ? -23.664 -4.654 48.647 1.00 96.75 509 VAL A C 1
ATOM 4065 O O . VAL A 1 509 ? -23.560 -4.640 49.870 1.00 96.75 509 VAL A O 1
ATOM 4068 N N . LYS A 1 510 ? -22.887 -5.404 47.866 1.00 95.31 510 LYS A N 1
ATOM 4069 C CA . LYS A 1 510 ? -21.795 -6.244 48.359 1.00 95.31 510 LYS A CA 1
ATOM 4070 C C . LYS A 1 510 ? -20.574 -6.157 47.458 1.00 95.31 510 LYS A C 1
ATOM 4072 O O . LYS A 1 510 ? -20.693 -6.334 46.244 1.00 95.31 510 LYS A O 1
ATOM 4077 N N . ASN A 1 511 ? -19.393 -5.939 48.041 1.00 93.62 511 ASN A N 1
ATOM 4078 C CA . ASN A 1 511 ? -18.100 -5.931 47.335 1.00 93.62 511 ASN A CA 1
ATOM 4079 C C . ASN A 1 511 ? -18.096 -5.090 46.041 1.00 93.62 511 ASN A C 1
ATOM 4081 O O . ASN A 1 511 ? -17.554 -5.511 45.020 1.00 93.62 511 ASN A O 1
ATOM 4085 N N . SER A 1 512 ? -18.751 -3.933 46.065 1.00 94.94 512 SER A N 1
ATOM 4086 C CA . SER A 1 512 ? -18.941 -3.067 44.892 1.00 94.94 512 SER A CA 1
ATOM 4087 C C . SER A 1 512 ? -18.704 -1.607 45.283 1.00 94.94 512 SER A C 1
ATOM 4089 O O . SER A 1 512 ? -18.610 -1.299 46.469 1.00 94.94 512 SER A O 1
ATOM 4091 N N . GLU A 1 513 ? -18.600 -0.700 44.316 1.00 96.50 513 GLU A N 1
ATOM 4092 C CA . GLU A 1 513 ? -18.639 0.748 44.555 1.00 96.50 513 GLU A CA 1
ATOM 4093 C C . GLU A 1 513 ? -20.037 1.272 44.189 1.00 96.50 513 GLU A C 1
ATOM 4095 O O . GLU A 1 513 ? -20.502 1.054 43.074 1.00 96.50 513 GLU A O 1
ATOM 4100 N N . LEU A 1 514 ? -20.713 1.943 45.128 1.00 97.69 514 LEU A N 1
ATOM 4101 C CA . LEU A 1 514 ? -22.014 2.587 44.894 1.00 97.69 514 LEU A CA 1
ATOM 4102 C C . LEU A 1 514 ? -21.839 4.100 44.977 1.00 97.69 514 LEU A C 1
ATOM 4104 O O . LEU A 1 514 ? -21.394 4.606 46.009 1.00 97.69 514 LEU A O 1
ATOM 4108 N N . ILE A 1 515 ? -22.220 4.801 43.915 1.00 97.88 515 ILE A N 1
ATOM 4109 C CA . ILE A 1 515 ? -22.242 6.261 43.863 1.00 97.88 515 ILE A CA 1
ATOM 4110 C C . ILE A 1 515 ? -23.686 6.718 43.676 1.00 97.88 515 ILE A C 1
ATOM 4112 O O . ILE A 1 515 ? -24.337 6.341 42.707 1.00 97.88 515 ILE A O 1
ATOM 4116 N N . LEU A 1 516 ? -24.174 7.539 44.595 1.00 98.06 516 LEU A N 1
ATOM 4117 C CA . LEU A 1 516 ? -25.493 8.156 44.556 1.00 98.06 516 LEU A CA 1
ATOM 4118 C C . LEU A 1 516 ? -25.323 9.665 44.408 1.00 98.06 516 LEU A C 1
ATOM 4120 O O . LEU A 1 516 ? -24.581 10.262 45.188 1.00 98.06 516 LEU A O 1
ATOM 4124 N N . GLU A 1 517 ? -25.984 10.269 43.423 1.00 97.19 517 GLU A N 1
ATOM 4125 C CA . GLU A 1 517 ? -25.964 11.724 43.219 1.00 97.19 517 GLU A CA 1
ATOM 4126 C C . GLU A 1 517 ? -27.377 12.232 42.925 1.00 97.19 517 GLU A C 1
ATOM 4128 O O . GLU A 1 517 ? -28.011 11.755 41.989 1.00 97.19 517 GLU A O 1
ATOM 4133 N N . ASN A 1 518 ? -27.871 13.189 43.716 1.00 97.12 518 ASN A N 1
ATOM 4134 C CA . ASN A 1 518 ? -29.216 13.762 43.566 1.00 97.12 518 ASN A CA 1
ATOM 4135 C C . ASN A 1 518 ? -30.310 12.680 43.467 1.00 97.12 518 ASN A C 1
ATOM 4137 O O . ASN A 1 518 ? -30.972 12.510 42.441 1.00 97.12 518 ASN A O 1
ATOM 4141 N N . ILE A 1 519 ? -30.458 11.890 44.531 1.00 97.94 519 ILE A N 1
ATOM 4142 C CA . ILE A 1 519 ? -31.372 10.742 44.572 1.00 97.94 519 ILE A CA 1
ATOM 4143 C C . ILE A 1 519 ? -32.249 10.791 45.825 1.00 97.94 519 ILE A C 1
ATOM 4145 O O . ILE A 1 519 ? -31.806 11.247 46.883 1.00 97.94 519 ILE A O 1
ATOM 4149 N N . GLN A 1 520 ? -33.472 10.263 45.734 1.00 98.00 520 GLN A N 1
ATOM 4150 C CA . GLN A 1 520 ? -34.289 9.961 46.914 1.00 98.00 520 GLN A CA 1
ATOM 4151 C C . GLN A 1 520 ? -34.420 8.448 47.108 1.00 98.00 520 GLN A C 1
ATOM 4153 O O . GLN A 1 520 ? -34.674 7.707 46.156 1.00 98.00 520 GLN A O 1
ATOM 4158 N N . ILE A 1 521 ? -34.253 7.991 48.348 1.00 97.94 521 ILE A N 1
ATOM 4159 C CA . ILE A 1 521 ? -34.431 6.596 48.759 1.00 97.94 521 ILE A CA 1
ATOM 4160 C C . ILE A 1 521 ? -35.575 6.545 49.769 1.00 97.94 521 ILE A C 1
ATOM 4162 O O . ILE A 1 521 ? -35.406 6.947 50.927 1.00 97.94 521 ILE A O 1
ATOM 4166 N N . GLU A 1 522 ? -36.735 6.058 49.327 1.00 96.25 522 GLU A N 1
ATOM 4167 C CA . GLU A 1 522 ? -37.980 6.167 50.090 1.00 96.25 522 GLU A CA 1
ATOM 4168 C C . GLU A 1 522 ? -38.629 4.822 50.432 1.00 96.25 522 GLU A C 1
ATOM 4170 O O . GLU A 1 522 ? -38.547 3.856 49.672 1.00 96.25 522 GLU A O 1
ATOM 4175 N N . ASP A 1 523 ? -39.327 4.774 51.567 1.00 94.81 523 ASP A N 1
ATOM 4176 C CA . ASP A 1 523 ? -40.276 3.711 51.935 1.00 94.81 523 ASP A CA 1
ATOM 4177 C C . ASP A 1 523 ? -39.730 2.274 51.810 1.00 94.81 523 ASP A C 1
ATOM 4179 O O . ASP A 1 523 ? -40.471 1.323 51.553 1.00 94.81 523 ASP A O 1
ATOM 4183 N N . GLY A 1 524 ? -38.416 2.105 51.964 1.00 95.31 524 GLY A N 1
ATOM 4184 C CA . GLY A 1 524 ? -37.753 0.812 51.915 1.00 95.31 524 GLY A CA 1
ATOM 4185 C C . GLY A 1 524 ? -37.912 0.054 53.228 1.00 95.31 524 GLY A C 1
ATOM 4186 O O . GLY A 1 524 ? -37.745 0.619 54.307 1.00 95.31 524 GLY A O 1
ATOM 4187 N N . ILE A 1 525 ? -38.217 -1.237 53.150 1.00 94.06 525 ILE A N 1
ATOM 4188 C CA . ILE A 1 525 ? -38.511 -2.094 54.296 1.00 94.06 525 ILE A CA 1
ATOM 4189 C C . ILE A 1 525 ? -37.578 -3.313 54.280 1.00 94.06 525 ILE A C 1
ATOM 4191 O O . ILE A 1 525 ? -37.544 -4.074 53.312 1.00 94.06 525 ILE A O 1
ATOM 4195 N N . ALA A 1 526 ? -36.834 -3.540 55.362 1.00 94.69 526 ALA A N 1
ATOM 4196 C CA . ALA A 1 526 ? -35.915 -4.677 55.485 1.00 94.69 526 ALA A CA 1
ATOM 4197 C C . ALA A 1 526 ? -35.760 -5.157 56.934 1.00 94.69 526 ALA A C 1
ATOM 4199 O O . ALA A 1 526 ? -36.220 -4.519 57.877 1.00 94.69 526 ALA A O 1
ATOM 4200 N N . GLU A 1 527 ? -35.069 -6.276 57.145 1.00 93.62 527 GLU A N 1
ATOM 4201 C CA . GLU A 1 527 ? -34.612 -6.633 58.491 1.00 93.62 527 GLU A CA 1
ATOM 4202 C C . GLU A 1 527 ? -33.582 -5.608 58.991 1.00 93.62 527 GLU A C 1
ATOM 4204 O O . GLU A 1 527 ? -33.709 -5.119 60.111 1.00 93.62 527 GLU A O 1
ATOM 4209 N N . ARG A 1 528 ? -32.623 -5.241 58.127 1.00 93.25 528 ARG A N 1
ATOM 4210 C CA . ARG A 1 528 ? -31.572 -4.226 58.328 1.00 93.25 528 ARG A CA 1
ATOM 4211 C C . ARG A 1 528 ? -31.352 -3.451 57.034 1.00 93.25 528 ARG A C 1
ATOM 4213 O O . ARG A 1 528 ? -31.376 -4.064 55.964 1.00 93.25 528 ARG A O 1
ATOM 4220 N N . GLY A 1 529 ? -31.082 -2.150 57.124 1.00 94.25 529 GLY A N 1
ATOM 4221 C CA . GLY A 1 529 ? -30.874 -1.318 55.937 1.00 94.25 529 GLY A CA 1
ATOM 4222 C C . GLY A 1 529 ? -32.171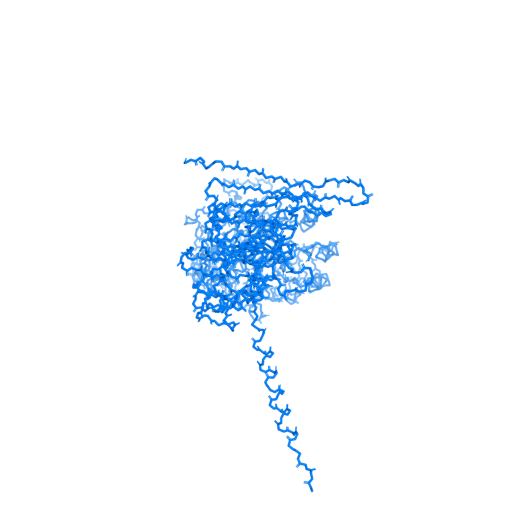 -1.135 55.155 1.00 94.25 529 GLY A C 1
ATOM 4223 O O . GLY A 1 529 ? -32.294 -1.669 54.059 1.00 94.25 529 GLY A O 1
ATOM 4224 N N . GLY A 1 530 ? -33.169 -0.461 55.733 1.00 94.06 530 GLY A N 1
ATOM 4225 C CA . GLY A 1 530 ? -34.479 -0.270 55.089 1.00 94.06 530 GLY A CA 1
ATOM 4226 C C . GLY A 1 530 ? -34.341 0.388 53.715 1.00 94.06 530 GLY A C 1
ATOM 4227 O O . GLY A 1 530 ? -34.800 -0.156 52.714 1.00 94.06 530 GLY A O 1
ATOM 4228 N N . GLY A 1 531 ? -33.595 1.488 53.644 1.00 96.44 531 GLY A N 1
ATOM 4229 C CA . GLY A 1 531 ? -33.142 2.066 52.385 1.00 96.44 531 GLY A CA 1
ATOM 4230 C C . GLY A 1 531 ? -32.049 1.208 51.748 1.00 96.44 531 GLY A C 1
ATOM 4231 O O . GLY A 1 531 ? -32.273 0.547 50.732 1.00 96.44 531 GLY A O 1
ATOM 4232 N N . ILE A 1 532 ? -30.857 1.217 52.346 1.00 97.81 532 ILE A N 1
ATOM 4233 C CA . ILE A 1 532 ? -29.648 0.620 51.772 1.00 97.81 532 ILE A CA 1
ATOM 4234 C C . ILE A 1 532 ? -28.951 -0.290 52.786 1.00 97.81 532 ILE A C 1
ATOM 4236 O O . ILE A 1 532 ? -28.823 0.039 53.966 1.00 97.81 532 ILE A O 1
ATOM 4240 N N . TYR A 1 533 ? -28.442 -1.423 52.310 1.00 97.44 533 TYR A N 1
ATOM 4241 C CA . TYR A 1 533 ? -27.506 -2.266 53.050 1.00 97.44 533 TYR A CA 1
ATOM 4242 C C . TYR A 1 533 ? -26.187 -2.395 52.284 1.00 97.44 533 TYR A C 1
ATOM 4244 O O . TYR A 1 533 ? -26.203 -2.777 51.116 1.00 97.44 533 TYR A O 1
ATOM 4252 N N . ILE A 1 534 ? -25.060 -2.097 52.934 1.00 97.19 534 ILE A N 1
ATOM 4253 C CA . ILE A 1 534 ? -23.709 -2.164 52.359 1.00 97.19 534 ILE A CA 1
ATOM 4254 C C . ILE A 1 534 ? -22.879 -3.217 53.098 1.00 97.19 534 ILE A C 1
ATOM 4256 O O . ILE A 1 534 ? -22.730 -3.139 54.316 1.00 97.19 534 ILE A O 1
ATOM 4260 N N . ASP A 1 535 ? -22.311 -4.154 52.338 1.00 95.31 535 ASP A N 1
ATOM 4261 C CA . ASP A 1 535 ? -21.494 -5.281 52.794 1.00 95.31 535 ASP A CA 1
ATOM 4262 C C . ASP A 1 535 ? -20.120 -5.312 52.098 1.00 95.31 535 ASP A C 1
ATOM 4264 O O . ASP A 1 535 ? -19.918 -6.012 51.098 1.00 95.31 535 ASP A O 1
ATOM 4268 N N . GLY A 1 536 ? -19.156 -4.551 52.618 1.00 92.69 536 GLY A N 1
ATOM 4269 C CA . GLY A 1 536 ? -17.808 -4.431 52.049 1.00 92.69 536 GLY A CA 1
ATOM 4270 C C . GLY A 1 536 ? -17.741 -3.592 50.767 1.00 92.69 536 GLY A C 1
ATOM 4271 O O . GLY A 1 536 ? -18.636 -3.624 49.917 1.00 92.69 536 GLY A O 1
ATOM 4272 N N . THR A 1 537 ? -16.630 -2.879 50.577 1.00 91.44 537 THR A N 1
ATOM 4273 C CA . THR A 1 537 ? -16.362 -2.097 49.359 1.00 91.44 537 THR A CA 1
ATOM 4274 C C . THR A 1 537 ? -15.375 -2.825 48.450 1.00 91.44 537 THR A C 1
ATOM 4276 O O . THR A 1 537 ? -14.520 -3.578 48.905 1.00 91.44 537 THR A O 1
ATOM 4279 N N . ASN A 1 538 ? -15.459 -2.614 47.136 1.00 84.94 538 ASN A N 1
ATOM 4280 C CA . ASN A 1 538 ? -14.431 -3.126 46.229 1.00 84.94 538 ASN A CA 1
ATOM 4281 C C . ASN A 1 538 ? -13.048 -2.517 46.569 1.00 84.94 538 ASN A C 1
ATOM 4283 O O . ASN A 1 538 ? -12.949 -1.341 46.929 1.00 84.94 538 ASN A O 1
ATOM 4287 N N . LYS A 1 539 ? -11.971 -3.307 46.475 1.00 82.50 539 LYS A N 1
ATOM 4288 C CA . LYS A 1 539 ? -10.634 -2.909 46.949 1.00 82.50 539 LYS A CA 1
ATOM 4289 C C . LYS A 1 539 ? -10.165 -1.617 46.263 1.00 82.50 539 LYS A C 1
ATOM 4291 O O . LYS A 1 539 ? -10.115 -1.544 45.038 1.00 82.50 539 LYS A O 1
ATOM 4296 N N . GLY A 1 540 ? -9.787 -0.614 47.059 1.00 81.81 540 GLY A N 1
ATOM 4297 C CA . GLY A 1 540 ? -9.307 0.684 46.567 1.00 81.81 540 GLY A CA 1
ATOM 4298 C C . GLY A 1 540 ? -10.402 1.644 46.082 1.00 81.81 540 GLY A C 1
ATOM 4299 O O . GLY A 1 540 ? -10.082 2.661 45.471 1.00 81.81 540 GLY A O 1
ATOM 4300 N N . LYS A 1 541 ? -11.682 1.342 46.332 1.00 91.31 541 LYS A N 1
ATOM 4301 C CA . LYS A 1 541 ? -12.831 2.192 45.985 1.00 91.31 541 LYS A CA 1
ATOM 4302 C C . LYS A 1 541 ? -13.521 2.738 47.237 1.00 91.31 541 LYS A C 1
ATOM 4304 O O . LYS A 1 541 ? -13.248 2.281 48.344 1.00 91.31 541 LYS A O 1
ATOM 4309 N N . LYS A 1 542 ? -14.415 3.717 47.060 1.00 94.25 542 LYS A N 1
ATOM 4310 C CA . LYS A 1 542 ? -15.237 4.288 48.139 1.00 94.25 542 LYS A CA 1
ATOM 4311 C C . LYS A 1 542 ? -16.672 4.476 47.653 1.00 94.25 542 LYS A C 1
ATOM 4313 O O . LYS A 1 542 ? -16.871 5.061 46.593 1.00 94.25 542 LYS A O 1
ATOM 4318 N N . HIS A 1 543 ? -17.663 4.053 48.432 1.00 97.38 543 HIS A N 1
ATOM 4319 C CA . HIS A 1 543 ? -19.043 4.487 48.209 1.00 97.38 543 HIS A CA 1
ATOM 4320 C C . HIS A 1 543 ? -19.128 6.013 48.338 1.00 97.38 543 HIS A C 1
ATOM 4322 O O . HIS A 1 543 ? -18.378 6.606 49.115 1.00 97.38 543 HIS A O 1
ATOM 4328 N N . LYS A 1 544 ? -20.020 6.659 47.586 1.00 97.25 544 LYS A N 1
ATOM 4329 C CA . LYS A 1 544 ? -20.185 8.120 47.621 1.00 97.25 544 LYS A CA 1
ATOM 4330 C C . LYS A 1 544 ? -21.654 8.480 47.602 1.00 97.25 544 LYS A C 1
ATOM 4332 O O . LYS A 1 544 ? -22.321 8.172 46.620 1.00 97.25 544 LYS A O 1
ATOM 4337 N N . PHE A 1 545 ? -22.143 9.125 48.652 1.00 96.88 545 PHE A N 1
ATOM 4338 C CA . PHE A 1 545 ? -23.500 9.663 48.701 1.00 96.88 545 PHE A CA 1
ATOM 4339 C C . PHE A 1 545 ? -23.419 11.180 48.614 1.00 96.88 545 PHE A C 1
ATOM 4341 O O . PHE A 1 545 ? -22.770 11.820 49.444 1.00 96.88 545 PHE A O 1
ATOM 4348 N N . ARG A 1 546 ? -24.022 11.726 47.558 1.00 94.50 546 ARG A N 1
ATOM 4349 C CA . ARG A 1 546 ? -24.073 13.155 47.275 1.00 94.50 546 ARG A CA 1
ATOM 4350 C C . ARG A 1 546 ? -25.508 13.578 47.061 1.00 94.50 546 ARG A C 1
ATOM 4352 O O . ARG A 1 546 ? -26.223 12.908 46.310 1.00 94.50 546 ARG A O 1
ATOM 4359 N N . HIS A 1 547 ? -25.943 14.640 47.731 1.00 94.50 547 HIS A N 1
ATOM 4360 C CA . HIS A 1 547 ? -27.314 15.154 47.612 1.00 94.50 547 HIS A CA 1
ATOM 4361 C C . HIS A 1 547 ? -28.370 14.044 47.735 1.00 94.50 547 HIS A C 1
ATOM 4363 O O . HIS A 1 547 ? -29.309 13.961 46.945 1.00 94.50 547 HIS A O 1
ATOM 4369 N N . THR A 1 548 ? -28.159 13.104 48.659 1.00 95.75 548 THR A N 1
ATOM 4370 C CA . THR A 1 548 ? -29.017 11.923 48.809 1.00 95.75 548 THR A CA 1
ATOM 4371 C C . THR A 1 548 ? -30.029 12.158 49.924 1.00 95.75 548 THR A C 1
ATOM 4373 O O . THR A 1 548 ? -29.646 12.467 51.048 1.00 95.75 548 THR A O 1
ATOM 4376 N N . ARG A 1 549 ? -31.324 11.985 49.653 1.00 96.19 549 ARG A N 1
ATOM 4377 C CA . ARG A 1 549 ? -32.377 12.144 50.667 1.00 96.19 549 ARG A CA 1
ATOM 4378 C C . ARG A 1 549 ? -33.011 10.804 51.018 1.00 96.19 549 ARG A C 1
ATOM 4380 O O . ARG A 1 549 ? -33.488 10.090 50.140 1.00 96.19 549 ARG A O 1
ATOM 4387 N N . PHE A 1 550 ? -33.060 10.483 52.303 1.00 96.31 550 PHE A N 1
ATOM 4388 C CA . PHE A 1 550 ? -33.733 9.294 52.818 1.00 96.31 550 PHE A CA 1
ATOM 4389 C C . PHE A 1 550 ? -35.032 9.662 53.534 1.00 96.31 550 PHE A C 1
ATOM 4391 O O . PHE A 1 550 ? -35.047 10.591 54.344 1.00 96.31 550 PHE A O 1
ATOM 4398 N N . LYS A 1 551 ? -36.114 8.919 53.274 1.00 94.38 551 LYS A N 1
ATOM 4399 C CA . LYS A 1 551 ? -37.432 9.206 53.859 1.00 94.38 551 LYS A CA 1
ATOM 4400 C C . LYS A 1 551 ? -38.291 7.953 54.003 1.00 94.38 551 LYS A C 1
ATOM 4402 O O . LYS A 1 551 ? -38.342 7.124 53.108 1.00 94.38 551 LYS A O 1
ATOM 4407 N N . GLY A 1 552 ? -38.968 7.779 55.135 1.00 92.44 552 GLY A N 1
ATOM 4408 C CA . GLY A 1 552 ? -39.974 6.720 55.318 1.00 92.44 552 GLY A CA 1
ATOM 4409 C C . GLY A 1 552 ? -39.443 5.278 55.352 1.00 92.44 552 GLY A C 1
ATOM 4410 O O . GLY A 1 552 ? -40.222 4.351 55.573 1.00 92.44 552 GLY A O 1
ATOM 4411 N N . ASN A 1 553 ? -38.132 5.068 55.178 1.00 94.81 553 ASN A N 1
ATOM 4412 C CA . ASN A 1 553 ? -37.502 3.751 55.286 1.00 94.81 553 ASN A CA 1
ATOM 4413 C C . ASN A 1 553 ? -37.624 3.165 56.704 1.00 94.81 553 ASN A C 1
ATOM 4415 O O . ASN A 1 553 ? -37.536 3.890 57.695 1.00 94.81 553 ASN A O 1
ATOM 4419 N N . GLN A 1 554 ? -37.796 1.847 56.804 1.00 92.75 554 GLN A N 1
ATOM 4420 C CA . GLN A 1 554 ? -38.093 1.124 58.042 1.00 92.75 554 GLN A CA 1
ATOM 4421 C C . GLN A 1 554 ? -37.303 -0.182 58.146 1.00 92.75 554 GLN A C 1
ATOM 4423 O O . GLN A 1 554 ? -37.026 -0.863 57.156 1.00 92.75 554 GLN A O 1
ATOM 4428 N N . THR A 1 555 ? -36.983 -0.570 59.379 1.00 91.81 555 THR A N 1
ATOM 4429 C CA . THR A 1 555 ? -36.365 -1.867 59.690 1.00 91.81 555 THR A CA 1
ATOM 4430 C C . THR A 1 555 ? -37.121 -2.629 60.766 1.00 91.81 555 THR A C 1
ATOM 4432 O O . THR A 1 555 ? -37.733 -2.025 61.641 1.00 91.81 555 THR A O 1
ATOM 4435 N N . VAL A 1 556 ? -37.054 -3.962 60.738 1.00 90.31 556 VAL A N 1
ATOM 4436 C CA . VAL A 1 556 ? -37.595 -4.802 61.827 1.00 90.31 556 VAL A CA 1
ATOM 4437 C C . VAL A 1 556 ? -36.639 -4.848 63.011 1.00 90.31 556 VAL A C 1
ATOM 4439 O O . VAL A 1 556 ? -37.075 -4.837 64.158 1.00 90.31 556 VAL A O 1
ATOM 4442 N N . SER A 1 557 ? -35.328 -4.885 62.755 1.00 87.12 557 SER A N 1
ATOM 4443 C CA . SER A 1 557 ? -34.339 -4.985 63.830 1.00 87.12 557 SER A CA 1
ATOM 4444 C C . SER A 1 557 ? -34.033 -3.644 64.503 1.00 87.12 557 SER A C 1
ATOM 4446 O O . SER A 1 557 ? -33.192 -3.612 65.396 1.00 87.12 557 SER A O 1
ATOM 4448 N N . ASN A 1 558 ? -34.645 -2.543 64.052 1.00 86.25 558 ASN A N 1
ATOM 4449 C CA . ASN A 1 558 ? -34.345 -1.164 64.461 1.00 86.25 558 ASN A CA 1
ATOM 4450 C C . ASN A 1 558 ? -32.897 -0.702 64.165 1.00 86.25 558 ASN A C 1
ATOM 4452 O O . ASN A 1 558 ? -32.415 0.264 64.766 1.00 86.25 558 ASN A O 1
ATOM 4456 N N . LEU A 1 559 ? -32.195 -1.378 63.244 1.00 88.31 559 LEU A N 1
ATOM 4457 C CA . LEU A 1 559 ? -30.800 -1.083 62.893 1.00 88.31 559 LEU A CA 1
ATOM 4458 C C . LEU A 1 559 ? -30.700 -0.554 61.460 1.00 88.31 559 LEU A C 1
ATOM 4460 O O . LEU A 1 559 ? -30.836 -1.324 60.506 1.00 88.31 559 LEU A O 1
ATOM 4464 N N . GLY A 1 560 ? -30.392 0.737 61.325 1.00 90.12 560 GLY A N 1
ATOM 4465 C CA . GLY A 1 560 ? -30.101 1.380 60.045 1.00 90.12 560 GLY A CA 1
ATOM 4466 C C . GLY A 1 560 ? -31.322 1.436 59.135 1.00 90.12 560 GLY A C 1
ATOM 4467 O O . GLY A 1 560 ? -31.369 0.740 58.122 1.00 90.12 560 GLY A O 1
ATOM 4468 N N . SER A 1 561 ? -32.336 2.221 59.500 1.00 92.75 561 SER A N 1
ATOM 4469 C CA . SER A 1 561 ? -33.534 2.406 58.681 1.00 92.75 561 SER A CA 1
ATOM 4470 C C . SER A 1 561 ? -33.189 2.981 57.310 1.00 92.75 561 SER A C 1
ATOM 4472 O O . SER A 1 561 ? -33.701 2.490 56.313 1.00 92.75 561 SER A O 1
ATOM 4474 N N . ASP A 1 562 ? -32.256 3.927 57.231 1.00 94.38 562 ASP A N 1
ATOM 4475 C CA . ASP A 1 562 ? -31.785 4.500 55.969 1.00 94.38 562 ASP A CA 1
ATOM 4476 C C . ASP A 1 562 ? -30.613 3.723 55.401 1.00 94.38 562 ASP A C 1
ATOM 4478 O O . ASP A 1 562 ? -30.656 3.300 54.246 1.00 94.38 562 ASP A O 1
ATOM 4482 N N . CYS A 1 563 ? -29.588 3.500 56.222 1.00 95.31 563 CYS A N 1
ATOM 4483 C CA . CYS A 1 563 ? -28.384 2.808 55.795 1.00 95.31 563 CYS A CA 1
ATOM 4484 C C . CYS A 1 563 ? -27.835 1.901 56.899 1.00 95.31 563 CYS A C 1
ATOM 4486 O O . CYS A 1 563 ? -27.607 2.332 58.032 1.00 95.31 563 CYS A O 1
ATOM 4488 N N . TYR A 1 564 ? -27.583 0.641 56.554 1.00 96.31 564 TYR A N 1
ATOM 4489 C CA . TYR A 1 564 ? -26.805 -0.281 57.374 1.00 96.31 564 TYR A CA 1
ATOM 4490 C C . TYR A 1 564 ? -25.479 -0.570 56.679 1.00 96.31 564 TYR A C 1
ATOM 4492 O O . TYR A 1 564 ? -25.461 -1.037 55.542 1.00 96.31 564 TYR A O 1
ATOM 4500 N N . ILE A 1 565 ? -24.372 -0.319 57.369 1.00 96.62 565 ILE A N 1
ATOM 4501 C CA . ILE A 1 565 ? -23.025 -0.380 56.807 1.00 96.62 565 ILE A CA 1
ATOM 4502 C C . ILE A 1 565 ? -22.220 -1.408 57.583 1.00 96.62 565 ILE A C 1
ATOM 4504 O O . ILE A 1 565 ? -22.054 -1.298 58.798 1.00 96.62 565 ILE A O 1
ATOM 4508 N N . THR A 1 566 ? -21.695 -2.404 56.881 1.00 96.06 566 THR A N 1
ATOM 4509 C CA . THR A 1 566 ? -20.791 -3.391 57.458 1.00 96.06 566 THR A CA 1
ATOM 4510 C C . THR A 1 566 ? -19.654 -3.716 56.507 1.00 96.06 566 THR A C 1
ATOM 4512 O O . THR A 1 566 ? -19.763 -3.522 55.297 1.00 96.06 566 THR A O 1
ATOM 4515 N N . SER A 1 567 ? -18.537 -4.161 57.067 1.00 94.69 567 SER A N 1
ATOM 4516 C CA . SER A 1 567 ? -17.457 -4.806 56.317 1.00 94.69 567 SER A CA 1
ATOM 4517 C C . SER A 1 567 ? -17.733 -6.308 56.243 1.00 94.69 567 SER A C 1
ATOM 4519 O O . SER A 1 567 ? -18.660 -6.806 56.885 1.00 94.69 567 SER A O 1
ATOM 4521 N N . ASN A 1 568 ? -16.925 -7.065 55.505 1.00 92.12 568 ASN A N 1
ATOM 4522 C CA . ASN A 1 568 ? -17.063 -8.523 55.485 1.00 92.12 568 ASN A CA 1
ATOM 4523 C C . ASN A 1 568 ? -15.748 -9.244 55.744 1.00 92.12 568 ASN A C 1
ATOM 4525 O O . ASN A 1 568 ? -14.818 -8.688 56.306 1.00 92.12 568 ASN A O 1
ATOM 4529 N N . ARG A 1 569 ? -15.687 -10.534 55.414 1.00 89.00 569 ARG A N 1
ATOM 4530 C CA . ARG A 1 569 ? -14.476 -11.339 55.584 1.00 89.00 569 ARG A CA 1
ATOM 4531 C C . ARG A 1 569 ? -13.338 -10.881 54.668 1.00 89.00 569 ARG A C 1
ATOM 4533 O O . ARG A 1 569 ? -12.174 -11.144 54.961 1.00 89.00 569 ARG A O 1
ATOM 4540 N N . TYR A 1 570 ? -13.664 -10.249 53.545 1.00 87.69 570 TYR A N 1
ATOM 4541 C CA . TYR A 1 570 ? -12.731 -9.977 52.457 1.00 87.69 570 TYR A CA 1
ATOM 4542 C C . TYR A 1 570 ? -12.393 -8.495 52.327 1.00 87.69 570 TYR A C 1
ATOM 4544 O O . TYR A 1 570 ? -11.238 -8.183 52.047 1.00 87.69 570 TYR A O 1
ATOM 4552 N N . ASN A 1 571 ? -13.362 -7.605 52.547 1.00 91.06 571 ASN A N 1
ATOM 4553 C CA . ASN A 1 571 ? -13.205 -6.182 52.279 1.00 91.06 571 ASN A CA 1
ATOM 4554 C C . ASN A 1 571 ? -13.722 -5.278 53.404 1.00 91.06 571 ASN A C 1
ATOM 4556 O O . ASN A 1 571 ? -14.863 -5.411 53.865 1.00 91.06 571 ASN A O 1
ATOM 4560 N N . GLU A 1 572 ? -12.886 -4.300 53.765 1.00 93.69 572 GLU A N 1
ATOM 4561 C CA . GLU A 1 572 ? -13.297 -3.130 54.536 1.00 93.69 572 GLU A CA 1
ATOM 4562 C C . GLU A 1 572 ? -14.287 -2.280 53.736 1.00 93.69 572 GLU A C 1
ATOM 4564 O O . GLU A 1 572 ? -14.319 -2.319 52.500 1.00 93.69 572 GLU A O 1
ATOM 4569 N N . THR A 1 573 ? -15.081 -1.489 54.449 1.00 96.00 573 THR A N 1
ATOM 4570 C CA . THR A 1 573 ? -16.054 -0.589 53.833 1.00 96.00 573 THR A CA 1
ATOM 4571 C C . THR A 1 573 ? -15.569 0.844 53.927 1.00 96.00 573 THR A C 1
ATOM 4573 O O . THR A 1 573 ? -15.211 1.302 55.008 1.00 96.00 573 THR A O 1
ATOM 4576 N N . PHE A 1 574 ? -15.585 1.563 52.809 1.00 95.81 574 PHE A N 1
ATOM 4577 C CA . PHE A 1 574 ? -15.249 2.983 52.746 1.00 95.81 574 PHE A CA 1
ATOM 4578 C C . PHE A 1 574 ? -16.411 3.746 52.135 1.00 95.81 574 PHE A C 1
ATOM 4580 O O . PHE A 1 574 ? -16.850 3.418 51.033 1.00 95.81 574 PHE A O 1
ATOM 4587 N N . ILE A 1 575 ? -16.893 4.777 52.817 1.00 95.88 575 ILE A N 1
ATOM 4588 C CA . ILE A 1 575 ? -17.978 5.624 52.329 1.00 95.88 575 ILE A CA 1
ATOM 4589 C C . ILE A 1 575 ? -17.657 7.096 52.562 1.00 95.88 575 ILE A C 1
ATOM 4591 O O . ILE A 1 575 ? -17.106 7.482 53.589 1.00 95.88 575 ILE A O 1
ATOM 4595 N N . VAL A 1 576 ? -18.013 7.904 51.574 1.00 95.44 576 VAL A N 1
ATOM 4596 C CA . VAL A 1 576 ? -17.933 9.356 51.594 1.00 95.44 576 VAL A CA 1
ATOM 4597 C C . VAL A 1 576 ? -19.351 9.903 51.509 1.00 95.44 576 VAL A C 1
ATOM 4599 O O . VAL A 1 576 ? -20.101 9.511 50.614 1.00 95.44 576 VAL A O 1
ATOM 4602 N N . VAL A 1 577 ? -19.717 10.797 52.418 1.00 93.38 577 VAL A N 1
ATOM 4603 C CA . VAL A 1 577 ? -21.048 11.408 52.484 1.00 93.38 577 VAL A CA 1
ATOM 4604 C C . VAL A 1 577 ? -20.889 12.922 52.468 1.00 93.38 577 VAL A C 1
ATOM 4606 O O . VAL A 1 577 ? -20.065 13.459 53.208 1.00 93.38 577 VAL A O 1
ATOM 4609 N N . ASP A 1 578 ? -21.633 13.616 51.611 1.00 90.56 578 ASP A N 1
ATOM 4610 C CA . ASP A 1 578 ? -21.647 15.080 51.617 1.00 90.56 578 ASP A CA 1
ATOM 4611 C C . ASP A 1 578 ? -22.619 15.656 52.659 1.00 90.56 578 ASP A C 1
ATOM 4613 O O . ASP A 1 578 ? -23.499 14.972 53.183 1.00 90.56 578 ASP A O 1
ATOM 4617 N N . GLU A 1 579 ? -22.472 16.943 52.962 1.00 87.50 579 GLU A N 1
ATOM 4618 C CA . GLU A 1 579 ? -23.334 17.642 53.927 1.00 87.50 579 GLU A CA 1
ATOM 4619 C C . GLU A 1 579 ? -24.793 17.805 53.462 1.00 87.50 579 GLU A C 1
ATOM 4621 O O . GLU A 1 579 ? -25.673 18.090 54.272 1.00 87.50 579 GLU A O 1
ATOM 4626 N N . GLN A 1 580 ? -25.053 17.647 52.161 1.00 87.06 580 GLN A N 1
ATOM 4627 C CA . GLN A 1 580 ? -26.385 17.792 51.570 1.00 87.06 580 GLN A CA 1
ATOM 4628 C C . GLN A 1 580 ? -27.170 16.476 51.575 1.00 87.06 580 GLN A C 1
ATOM 4630 O O . GLN A 1 580 ? -28.342 16.447 51.198 1.00 87.06 580 GLN A O 1
ATOM 4635 N N . THR A 1 581 ? -26.550 15.387 52.028 1.00 88.19 581 THR A N 1
ATOM 4636 C CA . THR A 1 581 ? -27.226 14.121 52.280 1.00 88.19 581 THR A CA 1
ATOM 4637 C C . THR A 1 581 ? -28.065 14.225 53.556 1.00 88.19 581 THR A C 1
ATOM 4639 O O . THR A 1 581 ? -27.549 14.480 54.642 1.00 88.19 581 THR A O 1
ATOM 4642 N N . GLN A 1 582 ? -29.379 14.033 53.429 1.00 89.88 582 GLN A N 1
ATOM 4643 C CA . GLN A 1 582 ? -30.363 14.284 54.486 1.00 89.88 582 GLN A CA 1
ATOM 4644 C C . GLN A 1 582 ? -31.179 13.033 54.815 1.00 89.88 582 GLN A C 1
ATOM 4646 O O . GLN A 1 582 ? -31.462 12.203 53.951 1.00 89.88 582 GLN A O 1
ATOM 4651 N N . SER A 1 583 ? -31.606 12.925 56.072 1.00 89.88 583 SER A N 1
ATOM 4652 C CA . SER A 1 583 ? -32.555 11.908 56.522 1.00 89.88 583 SER A CA 1
ATOM 4653 C C . SER A 1 583 ? -33.752 12.561 57.202 1.00 89.88 583 SER A C 1
ATOM 4655 O O . SER A 1 583 ? -33.610 13.216 58.234 1.00 89.88 583 SER A O 1
ATOM 4657 N N . ASP A 1 584 ? -34.945 12.306 56.669 1.00 86.12 584 ASP A N 1
ATOM 4658 C CA . ASP A 1 584 ? -36.212 12.683 57.304 1.00 86.12 584 ASP A CA 1
ATOM 4659 C C . ASP A 1 584 ? -36.638 11.666 58.387 1.00 86.12 584 ASP A C 1
ATOM 4661 O O . ASP A 1 584 ? -37.643 11.849 59.075 1.00 86.12 584 ASP A O 1
ATOM 4665 N N . ASN A 1 585 ? -35.868 10.586 58.571 1.00 77.56 585 ASN A N 1
ATOM 4666 C CA . ASN A 1 585 ? -36.145 9.510 59.525 1.00 77.56 585 ASN A CA 1
ATOM 4667 C C . ASN A 1 585 ? -35.519 9.734 60.913 1.00 77.56 585 ASN A C 1
ATOM 4669 O O . ASN A 1 585 ? -35.782 8.958 61.833 1.00 77.56 585 ASN A O 1
ATOM 4673 N N . LEU A 1 586 ? -34.745 10.811 61.099 1.00 65.00 586 LEU A N 1
ATOM 4674 C CA . LEU A 1 586 ? -34.059 11.147 62.359 1.00 65.00 586 LEU A CA 1
ATOM 4675 C C . LEU A 1 586 ? -35.004 11.304 63.567 1.00 65.00 586 LEU A C 1
ATOM 4677 O O . LEU A 1 586 ? -34.581 11.133 64.707 1.00 65.00 586 LEU A O 1
ATOM 4681 N N . ASN A 1 587 ? -36.292 11.574 63.333 1.00 57.81 587 ASN A N 1
ATOM 4682 C CA . ASN A 1 587 ? -37.289 11.775 64.389 1.00 57.81 587 ASN A CA 1
ATOM 4683 C C . ASN A 1 587 ? -37.961 10.476 64.883 1.00 57.81 587 ASN A C 1
ATOM 4685 O O . ASN A 1 587 ? -38.746 10.506 65.836 1.00 57.81 587 ASN A O 1
ATOM 4689 N N . ASN A 1 588 ? -37.674 9.322 64.272 1.00 63.00 588 ASN A N 1
ATOM 4690 C CA . ASN A 1 588 ? -38.278 8.051 64.667 1.00 63.00 588 ASN A CA 1
ATOM 4691 C C . ASN A 1 588 ? -37.519 7.421 65.849 1.00 63.00 588 ASN A C 1
ATOM 4693 O O . ASN A 1 588 ? -36.625 6.600 65.661 1.00 63.00 588 ASN A O 1
ATOM 4697 N N . LYS A 1 589 ? -37.908 7.770 67.088 1.00 61.31 589 LYS A N 1
ATOM 4698 C CA . LYS A 1 589 ? -37.252 7.336 68.348 1.00 61.31 589 LYS A CA 1
ATOM 4699 C C . LYS A 1 589 ? -37.032 5.819 68.502 1.00 61.31 589 LYS A C 1
ATOM 4701 O O . LYS A 1 589 ? -36.283 5.413 69.383 1.00 61.31 589 LYS A O 1
ATOM 4706 N N . LYS A 1 590 ? -37.700 4.976 67.706 1.00 62.38 590 LYS A N 1
ATOM 4707 C CA . LYS A 1 590 ? -37.587 3.512 67.784 1.00 62.38 590 LYS A CA 1
ATOM 4708 C C . LYS A 1 590 ? -36.476 2.921 66.910 1.00 62.38 590 LYS A C 1
ATOM 4710 O O . LYS A 1 590 ? -36.143 1.762 67.131 1.00 62.38 590 LYS A O 1
ATOM 4715 N N . GLN A 1 591 ? -35.924 3.654 65.936 1.00 73.44 591 GLN A N 1
ATOM 4716 C CA . GLN A 1 591 ? -34.980 3.110 64.946 1.00 73.44 591 GLN A CA 1
ATOM 4717 C C . GLN A 1 591 ? -33.778 4.030 64.729 1.00 73.44 591 GLN A C 1
ATOM 4719 O O . GLN A 1 591 ? -33.909 5.249 64.720 1.00 73.44 591 GLN A O 1
ATOM 4724 N N . THR A 1 592 ? -32.599 3.442 64.520 1.00 80.75 592 THR A N 1
ATOM 4725 C CA . THR A 1 592 ? -31.406 4.202 64.114 1.00 80.75 592 THR A CA 1
ATOM 4726 C C . THR A 1 592 ? -31.450 4.464 62.611 1.00 80.75 592 THR A C 1
ATOM 4728 O O . THR A 1 592 ? -31.619 3.522 61.844 1.00 80.75 592 THR A O 1
ATOM 4731 N N . SER A 1 593 ? -31.290 5.720 62.180 1.00 87.38 593 SER A N 1
ATOM 4732 C CA . SER A 1 593 ? -31.274 6.084 60.753 1.00 87.38 593 SER A CA 1
ATOM 4733 C C . SER A 1 593 ? -30.068 5.460 60.032 1.00 87.38 593 SER A C 1
ATOM 4735 O O . SER A 1 593 ? -30.240 4.698 59.079 1.00 87.38 593 SER A O 1
ATOM 4737 N N . TRP A 1 594 ? -28.858 5.666 60.558 1.00 91.56 594 TRP A N 1
ATOM 4738 C CA . TRP A 1 594 ? -27.631 5.010 60.095 1.00 91.56 594 TRP A CA 1
ATOM 4739 C C . TRP A 1 594 ? -27.104 4.058 61.166 1.00 91.56 594 TRP A C 1
ATOM 4741 O O . TRP A 1 594 ? -27.084 4.397 62.349 1.00 91.56 594 TRP A O 1
ATOM 4751 N N . PHE A 1 595 ? -26.647 2.876 60.756 1.00 92.94 595 PHE A N 1
ATOM 4752 C CA . PHE A 1 595 ? -26.022 1.906 61.653 1.00 92.94 595 PHE A CA 1
ATOM 4753 C C . PHE A 1 595 ? -24.747 1.332 61.039 1.00 92.94 595 PHE A C 1
ATOM 4755 O O . PHE A 1 595 ? -24.751 0.902 59.888 1.00 92.94 595 PHE A O 1
ATOM 4762 N N . ILE A 1 596 ? -23.662 1.300 61.816 1.00 93.12 596 ILE A N 1
ATOM 4763 C CA . ILE A 1 596 ? -22.325 0.922 61.346 1.00 93.12 596 ILE A CA 1
ATOM 4764 C C . ILE A 1 596 ? -21.821 -0.243 62.190 1.00 93.12 596 ILE A C 1
ATOM 4766 O O . ILE A 1 596 ? -21.817 -0.170 63.419 1.00 93.12 596 ILE A O 1
ATOM 4770 N N . LYS A 1 597 ? -21.378 -1.317 61.536 1.00 93.12 597 LYS A N 1
ATOM 4771 C CA . LYS A 1 597 ? -20.865 -2.512 62.203 1.00 93.12 597 LYS A CA 1
ATOM 4772 C C . LYS A 1 597 ? -19.599 -3.040 61.521 1.00 93.12 597 LYS A C 1
ATOM 4774 O O . LYS A 1 597 ? -19.711 -3.651 60.458 1.00 93.12 597 LYS A O 1
ATOM 4779 N N . PRO A 1 598 ? -18.415 -2.905 62.139 1.00 92.12 598 PRO A N 1
ATOM 4780 C CA . PRO A 1 598 ? -17.205 -3.582 61.679 1.00 92.12 598 PRO A CA 1
ATOM 4781 C C . PRO A 1 598 ? -17.378 -5.106 61.623 1.00 92.12 598 PRO A C 1
ATOM 4783 O O . PRO A 1 598 ? -18.214 -5.681 62.329 1.00 92.12 598 PRO A O 1
ATOM 4786 N N . HIS A 1 599 ? -16.556 -5.776 60.817 1.00 92.12 599 HIS A N 1
ATOM 4787 C CA . HIS A 1 599 ? -16.567 -7.235 60.719 1.00 92.12 599 HIS A CA 1
ATOM 4788 C C . HIS A 1 599 ? -15.400 -7.851 61.475 1.00 92.12 599 HIS A C 1
ATOM 4790 O O . HIS A 1 599 ? -14.257 -7.453 61.282 1.00 92.12 599 HIS A O 1
ATOM 4796 N N . ILE A 1 600 ? -15.681 -8.851 62.307 1.00 91.00 600 ILE A N 1
ATOM 4797 C CA . ILE A 1 600 ? -14.651 -9.605 63.024 1.00 91.00 600 ILE A CA 1
ATOM 4798 C C . ILE A 1 600 ? -14.449 -10.931 62.294 1.00 91.00 600 ILE A C 1
ATOM 4800 O O . ILE A 1 600 ? -15.361 -11.759 62.240 1.00 91.00 600 ILE A O 1
ATOM 4804 N N . ILE A 1 601 ? -13.251 -11.133 61.746 1.00 87.56 601 ILE A N 1
ATOM 4805 C CA . ILE A 1 601 ? -12.850 -12.395 61.123 1.00 87.56 601 ILE A CA 1
ATOM 4806 C C . ILE A 1 601 ? -12.633 -13.413 62.243 1.00 87.56 601 ILE A C 1
ATOM 4808 O O . ILE A 1 601 ? -11.657 -13.316 62.988 1.00 87.56 601 ILE A O 1
ATOM 4812 N N . LYS A 1 602 ? -13.553 -14.374 62.376 1.00 85.94 602 LYS A N 1
ATOM 4813 C CA . LYS A 1 602 ? -13.581 -15.331 63.495 1.00 85.94 602 LYS A CA 1
ATOM 4814 C C . LYS A 1 602 ? -12.295 -16.147 63.624 1.00 85.94 602 LYS A C 1
ATOM 4816 O O . LYS A 1 602 ? -11.911 -16.485 64.734 1.00 85.94 602 LYS A O 1
ATOM 4821 N N . GLU A 1 603 ? -11.636 -16.458 62.511 1.00 87.50 603 GLU A N 1
ATOM 4822 C CA . GLU A 1 603 ? -10.439 -17.302 62.504 1.00 87.50 603 GLU A CA 1
ATOM 4823 C C . GLU A 1 603 ? -9.182 -16.584 63.011 1.00 87.50 603 GLU A C 1
ATOM 4825 O O . GLU A 1 603 ? -8.267 -17.235 63.502 1.00 87.50 603 GLU A O 1
ATOM 4830 N N . THR A 1 604 ? -9.117 -15.254 62.890 1.00 87.81 604 THR A N 1
ATOM 4831 C CA . THR A 1 604 ? -7.905 -14.478 63.210 1.00 87.81 604 THR A CA 1
ATOM 4832 C C . THR A 1 604 ? -8.142 -13.373 64.239 1.00 87.81 604 THR A C 1
ATOM 4834 O O . THR A 1 604 ? -7.217 -12.623 64.533 1.00 87.81 604 THR A O 1
ATOM 4837 N N . ASN A 1 605 ? -9.381 -13.196 64.718 1.00 86.06 605 ASN A N 1
ATOM 4838 C CA . ASN A 1 605 ? -9.840 -12.039 65.502 1.00 86.06 605 ASN A CA 1
ATOM 4839 C C . ASN A 1 605 ? -9.494 -10.673 64.877 1.00 86.06 605 ASN A C 1
ATOM 4841 O O . ASN A 1 605 ? -9.487 -9.646 65.555 1.00 86.06 605 ASN A O 1
ATOM 4845 N N . LYS A 1 606 ? -9.225 -10.636 63.567 1.00 89.62 606 LYS A N 1
ATOM 4846 C CA . LYS A 1 606 ? -8.899 -9.395 62.861 1.00 89.62 606 LYS A CA 1
ATOM 4847 C C . LYS A 1 606 ? -10.187 -8.623 62.598 1.00 89.62 606 LYS A C 1
ATOM 4849 O O . LYS A 1 606 ? -11.154 -9.189 62.089 1.00 89.62 606 LYS A O 1
ATOM 4854 N N . ILE A 1 607 ? -10.175 -7.333 62.910 1.00 89.75 607 ILE A N 1
ATOM 4855 C CA . ILE A 1 607 ? -11.286 -6.422 62.632 1.00 89.75 607 ILE A CA 1
ATOM 4856 C C . ILE A 1 607 ? -11.094 -5.829 61.235 1.00 89.75 607 ILE A C 1
ATOM 4858 O O . ILE A 1 607 ? -10.016 -5.339 60.908 1.00 89.75 607 ILE A O 1
ATOM 4862 N N . GLN A 1 608 ? -12.141 -5.880 60.418 1.00 90.44 608 GLN A N 1
ATOM 4863 C CA . GLN A 1 608 ? -12.267 -5.084 59.205 1.00 90.44 608 GLN A CA 1
ATOM 4864 C C . GLN A 1 608 ? -13.145 -3.874 59.501 1.00 90.44 608 GLN A C 1
ATOM 4866 O O . GLN A 1 608 ? -14.327 -4.020 59.836 1.00 90.44 608 GLN A O 1
ATOM 4871 N N . ASN A 1 609 ? -12.559 -2.685 59.390 1.00 92.88 609 ASN A N 1
ATOM 4872 C CA . ASN A 1 609 ? -13.209 -1.441 59.783 1.00 92.88 609 ASN A CA 1
ATOM 4873 C C . ASN A 1 609 ? -14.194 -0.942 58.722 1.00 92.88 609 ASN A C 1
ATOM 4875 O O . ASN A 1 609 ? -14.078 -1.272 57.540 1.00 92.88 609 ASN A O 1
ATOM 4879 N N . CYS A 1 610 ? -15.160 -0.134 59.160 1.00 93.62 610 CYS A N 1
ATOM 4880 C CA . CYS A 1 610 ? -15.988 0.691 58.287 1.00 93.62 610 CYS A CA 1
ATOM 4881 C C . CYS A 1 610 ? -15.530 2.146 58.440 1.00 93.62 610 CYS A C 1
ATOM 4883 O O . CYS A 1 610 ? -15.615 2.704 59.531 1.00 93.62 610 CYS A O 1
ATOM 4885 N N . ASN A 1 611 ? -15.054 2.751 57.359 1.00 93.06 611 ASN A N 1
ATOM 4886 C CA . ASN A 1 611 ? -14.481 4.090 57.330 1.00 93.06 611 ASN A CA 1
ATOM 4887 C C . ASN A 1 611 ? -15.480 5.053 56.679 1.00 93.06 611 ASN A C 1
ATOM 4889 O O . ASN A 1 611 ? -15.804 4.897 55.500 1.00 93.06 611 ASN A O 1
ATOM 4893 N N . ILE A 1 612 ? -15.970 6.031 57.445 1.00 92.19 612 ILE A N 1
ATOM 4894 C CA . ILE A 1 612 ? -16.933 7.036 56.974 1.00 92.19 612 ILE A CA 1
ATOM 4895 C C . ILE A 1 612 ? -16.281 8.412 56.995 1.00 92.19 612 ILE A C 1
ATOM 4897 O O . ILE A 1 612 ? -15.791 8.855 58.031 1.00 92.19 612 ILE A O 1
ATOM 4901 N N . GLU A 1 613 ? -16.302 9.080 55.850 1.00 92.31 613 GLU A N 1
ATOM 4902 C CA . GLU A 1 613 ? -15.761 10.418 55.645 1.00 92.31 613 GLU A CA 1
ATOM 4903 C C . GLU A 1 613 ? -16.908 11.379 55.309 1.00 92.31 613 GLU A C 1
ATOM 4905 O O . GLU A 1 613 ? -17.648 11.146 54.354 1.00 92.31 613 GLU A O 1
ATOM 4910 N N . TYR A 1 614 ? -17.061 12.453 56.086 1.00 87.62 614 TYR A N 1
ATOM 4911 C CA . TYR A 1 614 ? -18.046 13.503 55.821 1.00 87.62 614 TYR A CA 1
ATOM 4912 C C . TYR A 1 614 ? -17.357 14.702 55.172 1.00 87.62 614 TYR A C 1
ATOM 4914 O O . TYR A 1 614 ? -16.416 15.252 55.746 1.00 87.62 614 TYR A O 1
ATOM 4922 N N . ILE A 1 615 ? -17.815 15.109 53.988 1.00 86.06 615 ILE A N 1
ATOM 4923 C CA . ILE A 1 615 ? -17.211 16.203 53.218 1.00 86.06 615 ILE A CA 1
ATOM 4924 C C . ILE A 1 615 ? -18.170 17.394 53.170 1.00 86.06 615 ILE A C 1
ATOM 4926 O O . ILE A 1 615 ? -19.347 17.246 52.843 1.00 86.06 615 ILE A O 1
ATOM 4930 N N . LYS A 1 616 ? -17.649 18.591 53.463 1.00 74.44 616 LYS A N 1
ATOM 4931 C CA . LYS A 1 616 ? -18.350 19.860 53.223 1.00 74.44 616 LYS A CA 1
ATOM 4932 C C . LYS A 1 616 ? -18.226 20.235 51.750 1.00 74.44 616 LYS A C 1
ATOM 4934 O O . LYS A 1 616 ? -17.127 20.171 51.197 1.00 74.44 616 LYS A O 1
ATOM 4939 N N . THR A 1 617 ? -19.326 20.614 51.113 1.00 56.34 617 THR A N 1
ATOM 4940 C CA . THR A 1 617 ? -19.301 21.077 49.724 1.00 56.34 617 THR A CA 1
ATOM 4941 C C . THR A 1 617 ? -18.638 22.451 49.724 1.00 56.34 617 THR A C 1
ATOM 4943 O O . THR A 1 617 ? -19.157 23.390 50.320 1.00 56.34 617 THR A O 1
ATOM 4946 N N . ILE A 1 618 ? -17.464 22.583 49.107 1.00 46.62 618 ILE A N 1
ATOM 4947 C CA . ILE A 1 618 ? -16.913 23.913 48.821 1.00 46.62 618 ILE A CA 1
ATOM 4948 C C . ILE A 1 618 ? -17.800 24.493 47.713 1.00 46.62 618 ILE A C 1
ATOM 4950 O O . ILE A 1 618 ? -17.965 23.833 46.685 1.00 46.62 618 ILE A O 1
ATOM 4954 N N . GLN A 1 619 ? -18.435 25.638 47.994 1.00 35.22 619 GLN A N 1
ATOM 4955 C CA . GLN A 1 619 ? -19.323 26.356 47.068 1.00 35.22 619 GLN A CA 1
ATOM 4956 C C . GLN A 1 619 ? -18.650 26.679 45.737 1.00 35.22 619 GLN A C 1
ATOM 4958 O O . GLN A 1 619 ? -17.449 27.039 45.759 1.00 35.22 619 GLN A O 1
#

Secondary structure (DSSP, 8-state):
----THHHHHHHHHHHHHHHHHTT----PPPPPP--SEEEEEEEPPPGGGHHHHHHHHHHTGGGGT--EEEEE-TT-B--SS-GGGS-TTPBPHHHHHHHHHHHHHTT-EEEEEEEESS-SB-SSSB-HHHHH-GGGBTTTTSPPP-TTPPP-TTSPBTTTBSS--B-TT-TTHHHHHHHHHHHHHHHHT-SEEEEE-------S-SHHHHHTT--HHHHHHHHHHHHHHHHHHTT-EEEEESGGGSBHHHHT--TTTSBSSSGGGGGGTS-TTSEEEEE-SS---SHHHHHHHTT-EEEEE--S-HHHHHHHHHHHHHHHHHS-HHHHTTEEEEEE---S-HHHHHHHHHHHHTT----SSSHHHHHHHHHHHHHHHHHHHHHHHHHHHSSPEEEEETT--TTS---SSS-BS-HHHHHHHPPTT-EEEEESEEE-SSEEE-TT--EEEE-S-TTT-EEES-SSGGG--S-SEEEES-SEEEEEEEEEE--B-TTS-GGG-B-SSEEEEEEEEEEEEEEEES-EESB-SSEEEEEEPTT--EEEEEEEEES-EESSSS-SSEEEE--SS--EEEEEETT-EETTTT-TTS-SEEEE-EEETTTTEEEPEEEEEE----

Foldseek 3Di:
DDDDPPPVVVVVVVVVVVVVVVVVDPPPPDPDQDDFLAQAAEAEDAFQVCLVVLLCLLQPFVLVQPHAEYAYEQAQQACAPVCNQLHDPRHDYLVSLVSNLVSNVVSNHAYAYEHAAFWQQCALAGGHSPCSSPVVQWLCSVDDRDDPPWDADPLRATPVSHGTTGGALLDPVVLVVVLRVQVVVCVSNVHQAYENAHFLNPGYCRDPSSVVVVDARLCSSQVSQQSVQVSSVVVNHAYEYECALLADCVVQVHDSRRHDPRPNNVNLQRHDQSYAYEREDEPAQDPVLLVSLVSNHQYAYEYEQQQVRLQVNLVSLVCLCVPPDPSSNVSDRYYYYYDPDHNVVVSVQLVCVSVVNDDDCRHSNNNSVSSSVSSVVVSVVVVVVVVVVVAAAEFEEECPADLVFLRDPVHHHDAPLSSLVNDAARYEYEFFAEHAAFAREAADQGHYEYEYPAAVTGEYEHDPPLVPAAGAGYEYEHYEEYEYEGYEFESAQQCNDPDVRQEARHYEHAQYAYEYERYEQEQAEGQEQSRYEYEFYNPPHAHEHYLYEYYNFDHPPLHASHYEEEYELPHAHHYEYEPNYYYPCPPPPSHDNYHYDWDQNVVPRDTRYHHYHYDYDDD

InterPro domains:
  IPR011050 Pectin lyase fold/virulence factor [SSF51126] (392-583)
  IPR012334 Pectin lyase fold [G3DSA:2.160.20.10] (382-617)
  IPR015883 Beta-hexosaminidase, catalytic domain [PF00728] (96-320)
  IPR017853 Glycoside hydrolase superfamily [SSF51445] (61-348)
  IPR038901 Hexosaminidase D-like [PTHR21040] (163-371)

Radius of gyration: 39.28 Å; chains: 1; bounding box: 97×72×110 Å

Organism: NCBI:txid1076179